Protein AF-A0A544TUX0-F1 (afdb_monomer)

Radius of gyration: 36.24 Å; Cα contacts (8 Å, |Δi|>4): 502; chains: 1; bounding box: 89×74×127 Å

Structure (mmCIF, N/CA/C/O backbone):
data_AF-A0A544TUX0-F1
#
_entry.id   AF-A0A544TUX0-F1
#
loop_
_atom_site.group_PDB
_atom_site.id
_atom_site.type_symbol
_atom_site.label_atom_id
_atom_site.label_alt_id
_atom_site.label_comp_id
_atom_site.label_asym_id
_atom_site.label_entity_id
_atom_site.label_seq_id
_atom_site.pdbx_PDB_ins_code
_atom_site.Cartn_x
_atom_site.Cartn_y
_atom_site.Cartn_z
_atom_site.occupancy
_atom_site.B_iso_or_equiv
_atom_site.auth_seq_id
_atom_site.auth_comp_id
_atom_site.auth_asym_id
_atom_site.auth_atom_id
_atom_site.pdbx_PDB_model_num
ATOM 1 N N . MET A 1 1 ? -17.322 -54.223 10.691 1.00 33.78 1 MET A N 1
ATOM 2 C CA . MET A 1 1 ? -16.442 -53.715 11.775 1.00 33.78 1 MET A CA 1
ATOM 3 C C . MET A 1 1 ? -15.524 -52.666 11.163 1.00 33.78 1 MET A C 1
ATOM 5 O O . MET A 1 1 ? -14.964 -52.972 10.132 1.00 33.78 1 MET A O 1
ATOM 9 N N . LYS A 1 2 ? -15.326 -51.441 11.645 1.00 36.66 2 LYS A N 1
ATOM 10 C CA . LYS A 1 2 ? -15.762 -50.709 12.840 1.00 36.6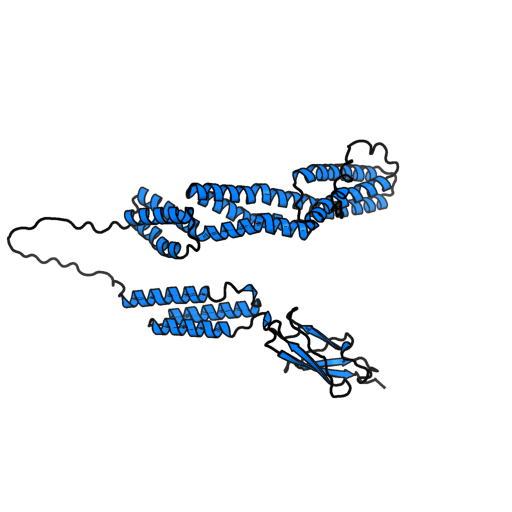6 2 LYS A CA 1
ATOM 11 C C . LYS A 1 2 ? -15.815 -49.222 12.447 1.00 36.66 2 LYS A C 1
ATOM 13 O O . LYS A 1 2 ? -14.890 -48.716 11.824 1.00 36.66 2 LYS A O 1
ATOM 18 N N . ARG A 1 3 ? -16.894 -48.552 12.851 1.00 38.44 3 ARG A N 1
ATOM 19 C CA . ARG A 1 3 ? -17.051 -47.092 12.891 1.00 38.44 3 ARG A CA 1
ATOM 20 C C . ARG A 1 3 ? -16.019 -46.466 13.837 1.00 38.44 3 ARG A C 1
ATOM 22 O O . ARG A 1 3 ? -15.834 -47.023 14.916 1.00 38.44 3 ARG A O 1
ATOM 29 N N . LYS A 1 4 ? -15.497 -45.280 13.502 1.00 34.09 4 LYS A N 1
ATOM 30 C CA . LYS A 1 4 ? -15.209 -44.160 14.428 1.00 34.09 4 LYS A CA 1
ATOM 31 C C . LYS A 1 4 ? -15.284 -42.849 13.619 1.00 34.09 4 LYS A C 1
ATOM 33 O O . LYS A 1 4 ? -14.521 -42.691 12.681 1.00 34.09 4 LYS A O 1
ATOM 38 N N . LEU A 1 5 ? -16.388 -42.100 13.731 1.00 33.72 5 LEU A N 1
ATOM 39 C CA . LEU A 1 5 ? -16.611 -40.958 14.650 1.00 33.72 5 LEU A CA 1
ATOM 40 C C . LEU A 1 5 ? -15.950 -39.672 14.113 1.00 33.72 5 LEU A C 1
ATOM 42 O O . LEU A 1 5 ? -14.737 -39.534 14.150 1.00 33.72 5 LEU A O 1
ATOM 46 N N . TRP A 1 6 ? -16.728 -38.822 13.437 1.00 34.91 6 TRP A N 1
ATOM 47 C CA . TRP A 1 6 ? -17.335 -37.611 14.024 1.00 34.91 6 TRP A CA 1
ATOM 48 C C . TRP A 1 6 ? -16.304 -36.558 14.445 1.00 34.91 6 TRP A C 1
ATOM 50 O O . TRP A 1 6 ? -15.800 -36.607 15.562 1.00 34.91 6 TRP A O 1
ATOM 60 N N . LYS A 1 7 ? -16.094 -35.567 13.570 1.00 28.17 7 LYS A N 1
ATOM 61 C CA . LYS A 1 7 ? -16.189 -34.140 13.912 1.00 28.17 7 LYS A CA 1
ATOM 62 C C . LYS A 1 7 ? -16.764 -33.408 12.703 1.00 28.17 7 LYS A C 1
ATOM 64 O O . LYS A 1 7 ? -16.046 -32.924 11.837 1.00 28.17 7 LYS A O 1
ATOM 69 N N . GLU A 1 8 ? -18.088 -33.403 12.644 1.00 30.56 8 GLU A N 1
ATOM 70 C CA . GLU A 1 8 ? -18.837 -32.346 11.983 1.00 30.56 8 GLU A CA 1
ATOM 71 C C . GLU A 1 8 ? -18.351 -31.010 12.560 1.00 30.56 8 GLU A C 1
ATOM 73 O O . GLU A 1 8 ? -18.554 -30.725 13.741 1.00 30.56 8 GLU A O 1
ATOM 78 N N . ILE A 1 9 ? -17.672 -30.197 11.752 1.00 29.77 9 ILE A N 1
ATOM 79 C CA . ILE A 1 9 ? -17.507 -28.773 12.049 1.00 29.77 9 ILE A CA 1
ATOM 80 C C . ILE A 1 9 ? -18.837 -28.118 11.664 1.00 29.77 9 ILE A C 1
ATOM 82 O O . ILE A 1 9 ? -18.999 -27.516 10.610 1.00 29.77 9 ILE A O 1
ATOM 86 N N . VAL A 1 10 ? -19.830 -28.330 12.526 1.00 33.09 10 VAL A N 1
ATOM 87 C CA . VAL A 1 10 ? -21.078 -27.567 12.603 1.00 33.09 10 VAL A CA 1
ATOM 88 C C . VAL A 1 10 ? -20.854 -26.489 13.660 1.00 33.09 10 VAL A C 1
ATOM 90 O O . VAL A 1 10 ? -21.362 -26.569 14.766 1.00 33.09 10 VAL A O 1
ATOM 93 N N . VAL A 1 11 ? -20.006 -25.514 13.336 1.00 32.69 11 VAL A N 1
ATOM 94 C CA . VAL A 1 11 ? -19.858 -24.207 14.003 1.00 32.69 11 VAL A CA 1
ATOM 95 C C . VAL A 1 11 ? -19.198 -23.340 12.923 1.00 32.69 11 VAL A C 1
ATOM 97 O O . VAL A 1 11 ? -18.029 -23.549 12.636 1.00 32.69 11 VAL A O 1
ATOM 100 N N . VAL A 1 12 ? -19.933 -22.641 12.050 1.00 30.20 12 VAL A N 1
ATOM 101 C CA . VAL A 1 12 ? -20.207 -21.187 12.157 1.00 30.20 12 VAL A CA 1
ATOM 102 C C . VAL A 1 12 ? -21.457 -20.769 11.336 1.00 30.20 12 VAL A C 1
ATOM 104 O O . VAL A 1 12 ? -21.829 -19.606 11.286 1.00 30.20 12 VAL A O 1
ATOM 107 N N . VAL A 1 13 ? -22.238 -21.695 10.764 1.00 28.78 13 VAL A N 1
ATOM 108 C CA . VAL A 1 13 ? -23.476 -21.308 10.032 1.00 28.78 13 VAL A CA 1
ATOM 109 C C . VAL A 1 13 ? -24.591 -20.775 10.965 1.00 28.78 13 VAL A C 1
ATOM 111 O O . VAL A 1 13 ? -25.543 -20.142 10.511 1.00 28.78 13 VAL A O 1
ATOM 114 N N . LEU A 1 14 ? -24.458 -20.931 12.287 1.00 27.48 14 LEU A N 1
ATOM 115 C CA . LEU A 1 14 ? -25.466 -20.505 13.272 1.00 27.48 14 LEU A CA 1
ATOM 116 C C . LEU A 1 14 ? -25.555 -18.987 13.530 1.00 27.48 14 LEU A C 1
ATOM 118 O O . LEU A 1 14 ? -26.503 -18.559 14.190 1.00 27.48 14 LEU A O 1
ATOM 122 N N . PHE A 1 15 ? -24.659 -18.164 12.973 1.00 32.78 15 PHE A N 1
ATOM 123 C CA . PHE A 1 15 ? -24.826 -16.700 12.990 1.00 32.78 15 PHE A CA 1
ATOM 124 C C . PHE A 1 15 ? -25.465 -16.123 11.718 1.00 32.78 15 PHE A C 1
ATOM 126 O O . PHE A 1 15 ? -25.894 -14.971 11.722 1.00 32.78 15 PHE A O 1
ATOM 133 N N . ILE A 1 16 ? -25.618 -16.909 10.645 1.00 36.34 16 ILE A N 1
ATOM 134 C CA . ILE A 1 16 ? -26.150 -16.395 9.371 1.00 36.34 16 ILE A CA 1
ATOM 135 C C . ILE A 1 16 ? -27.690 -16.457 9.335 1.00 36.34 16 ILE A C 1
ATOM 137 O O . ILE A 1 16 ? -28.336 -15.613 8.716 1.00 36.34 16 ILE A O 1
ATOM 141 N N . SER A 1 17 ? -28.314 -17.402 10.047 1.00 32.50 17 SER A N 1
ATOM 142 C CA . SER A 1 17 ? -29.774 -17.599 10.008 1.00 32.50 17 SER A CA 1
ATOM 143 C C . SER A 1 17 ? -30.572 -16.780 11.031 1.00 32.50 17 SER A C 1
ATOM 145 O O . SER A 1 17 ? -31.796 -16.740 10.949 1.00 32.50 17 SER A O 1
ATOM 147 N N . SER A 1 18 ? -29.922 -16.118 11.990 1.00 36.84 18 SER A N 1
ATOM 148 C CA . SER A 1 18 ? -30.588 -15.345 13.055 1.00 36.84 18 SER A CA 1
ATOM 149 C C . SER A 1 18 ? -30.579 -13.827 12.824 1.00 36.84 18 SER A C 1
ATOM 151 O O . SER A 1 18 ? -31.213 -13.090 13.579 1.00 36.84 18 SER A O 1
ATOM 153 N N . ILE A 1 19 ? -29.919 -13.347 11.761 1.00 41.19 19 ILE A N 1
ATOM 154 C CA . ILE A 1 19 ? -29.853 -11.914 11.417 1.00 41.19 19 ILE A CA 1
ATOM 155 C C . ILE A 1 19 ? -30.918 -11.513 10.377 1.00 41.19 19 ILE A C 1
ATOM 157 O O . ILE A 1 19 ? -31.217 -10.334 10.242 1.00 41.19 19 ILE A O 1
ATOM 161 N N . TRP A 1 20 ? -31.575 -12.456 9.692 1.00 42.62 20 TRP A N 1
ATOM 162 C CA . TRP A 1 20 ? -32.517 -12.140 8.604 1.00 42.62 20 TRP A CA 1
ATOM 163 C C . TRP A 1 20 ? -33.988 -12.432 8.918 1.00 42.62 20 TRP A C 1
ATOM 165 O O . TRP A 1 20 ? -34.741 -12.898 8.070 1.00 42.62 20 TRP A O 1
ATOM 175 N N . SER A 1 21 ? -34.437 -12.047 10.111 1.00 38.31 21 SER A N 1
ATOM 176 C CA . SER A 1 21 ? -35.833 -11.645 10.328 1.00 38.31 21 SER A CA 1
ATOM 177 C C . SER A 1 21 ? -35.980 -10.118 10.281 1.00 38.31 21 SER A C 1
ATOM 179 O O . SER A 1 21 ? -36.749 -9.527 11.031 1.00 38.31 21 SER A O 1
ATOM 181 N N . PHE A 1 22 ? -35.298 -9.455 9.340 1.00 40.72 22 PHE A N 1
ATOM 182 C CA . PHE A 1 22 ? -35.726 -8.137 8.859 1.00 40.72 22 PHE A CA 1
ATOM 183 C C . PHE A 1 22 ? -36.909 -8.304 7.897 1.00 40.72 22 PHE A C 1
ATOM 185 O O . PHE A 1 22 ? -36.880 -7.866 6.749 1.00 40.72 22 PHE A O 1
ATOM 192 N N . SER A 1 23 ? -37.980 -8.960 8.341 1.00 34.59 23 SER A N 1
ATOM 193 C CA . SER A 1 23 ? -39.273 -8.684 7.734 1.00 34.59 23 SER A CA 1
ATOM 194 C C . SER A 1 23 ? -39.633 -7.239 8.096 1.00 34.59 23 SER A C 1
ATOM 196 O O . SER A 1 23 ? -39.549 -6.885 9.272 1.00 34.59 23 SER A O 1
ATOM 198 N N . PRO A 1 24 ? -40.118 -6.407 7.156 1.00 37.19 24 PRO A N 1
ATOM 199 C CA . PRO A 1 24 ? -40.704 -5.099 7.472 1.00 37.19 24 PRO A CA 1
ATOM 200 C C . PRO A 1 24 ? -42.012 -5.219 8.287 1.00 37.19 24 PRO A C 1
ATOM 202 O O . PRO A 1 24 ? -42.764 -4.257 8.430 1.00 37.19 24 PRO A O 1
ATOM 205 N N . ILE A 1 25 ? -42.309 -6.408 8.815 1.00 33.97 25 ILE A N 1
ATOM 206 C CA . ILE A 1 25 ? -43.511 -6.719 9.560 1.00 33.97 25 ILE A CA 1
ATOM 207 C C . ILE A 1 25 ? -43.250 -6.395 11.028 1.00 33.97 25 ILE A C 1
ATOM 209 O O . ILE A 1 25 ? -42.518 -7.087 11.727 1.00 33.97 25 ILE A O 1
ATOM 213 N N . ALA A 1 26 ? -43.948 -5.352 11.463 1.00 34.50 26 ALA A N 1
ATOM 214 C CA . ALA A 1 26 ? -44.341 -5.116 12.840 1.00 34.50 26 ALA A CA 1
ATOM 215 C C . ALA A 1 26 ? -43.261 -4.623 13.823 1.00 34.50 26 ALA A C 1
ATOM 217 O O . ALA A 1 26 ? -43.113 -5.167 14.907 1.00 34.50 26 ALA A O 1
ATOM 218 N N . TYR A 1 27 ? -42.704 -3.435 13.574 1.00 42.28 27 TYR A N 1
ATOM 219 C CA . TYR A 1 27 ? -42.660 -2.440 14.666 1.00 42.28 27 TYR A CA 1
ATOM 220 C C . TYR A 1 27 ? -43.937 -1.586 14.677 1.00 42.28 27 TYR A C 1
ATOM 222 O O . TYR A 1 27 ? -43.942 -0.391 14.963 1.00 42.28 27 TYR A O 1
ATOM 230 N N . GLY A 1 28 ? -45.062 -2.234 14.362 1.00 37.06 28 GLY A N 1
ATOM 231 C CA . GLY A 1 28 ? -46.382 -1.713 14.655 1.00 37.06 28 GLY A CA 1
ATOM 232 C C . GLY A 1 28 ? -46.507 -1.592 16.169 1.00 37.06 28 GLY A C 1
ATOM 233 O O . GLY A 1 28 ? -46.516 -2.598 16.866 1.00 37.06 28 GLY A O 1
ATOM 234 N N . LYS A 1 29 ? -46.599 -0.350 16.652 1.00 40.50 29 LYS A N 1
ATOM 235 C CA . LYS A 1 29 ? -46.853 0.020 18.053 1.00 40.50 29 LYS A CA 1
ATOM 236 C C . LYS A 1 29 ? -45.786 -0.455 19.058 1.00 40.50 29 LYS A C 1
ATOM 238 O O . LYS A 1 29 ? -46.070 -1.267 19.930 1.00 40.50 29 LYS A O 1
ATOM 243 N N . THR A 1 30 ? -44.584 0.124 19.032 1.00 44.91 30 THR A N 1
ATOM 244 C CA . THR A 1 30 ? -43.719 0.111 20.229 1.00 44.91 30 THR A CA 1
ATOM 245 C C . THR A 1 30 ? -44.256 1.102 21.261 1.00 44.91 30 THR A C 1
ATOM 247 O O . THR A 1 30 ? -44.496 2.266 20.944 1.00 44.91 30 THR A O 1
ATOM 250 N N . SER A 1 31 ? -44.462 0.649 22.494 1.00 54.16 31 SER A N 1
ATOM 251 C CA . SER A 1 31 ? -45.197 1.375 23.539 1.00 54.16 31 SER A CA 1
ATOM 252 C C . SER A 1 31 ? -44.381 2.421 24.316 1.00 54.16 31 SER A C 1
ATOM 254 O O . SER A 1 31 ? -44.968 3.161 25.102 1.00 54.16 31 SER A O 1
ATOM 256 N N . SER A 1 32 ? -43.059 2.547 24.117 1.00 76.81 32 SER A N 1
ATOM 257 C CA . SER A 1 32 ? -42.275 3.625 24.747 1.00 76.81 32 SER A CA 1
ATOM 258 C C . SER A 1 32 ? -41.117 4.154 23.891 1.00 76.81 32 SER A C 1
ATOM 260 O O . SER A 1 32 ? -40.499 3.426 23.118 1.00 76.81 32 SER A O 1
ATOM 262 N N . VAL A 1 33 ? -40.785 5.438 24.081 1.00 84.00 33 VAL A N 1
ATOM 263 C CA . VAL A 1 33 ? -39.657 6.134 23.424 1.00 84.00 33 VAL A CA 1
ATOM 264 C C . VAL A 1 33 ? -38.326 5.414 23.665 1.00 84.00 33 VAL A C 1
ATOM 266 O O . VAL A 1 33 ? -37.473 5.366 22.783 1.00 84.00 33 VAL A O 1
ATOM 269 N N . GLN A 1 34 ? -38.146 4.834 24.855 1.00 85.38 34 GLN A N 1
ATOM 270 C CA . GLN A 1 34 ? -36.912 4.145 25.227 1.00 85.38 34 GLN A CA 1
ATOM 271 C C . GLN A 1 34 ? -36.704 2.857 24.420 1.00 85.38 34 GLN A C 1
ATOM 273 O O . GLN A 1 34 ? -35.592 2.602 23.972 1.00 85.38 34 GLN A O 1
ATOM 278 N N . GLN A 1 35 ? -37.771 2.098 24.153 1.00 83.06 35 GLN A N 1
ATOM 279 C CA . GLN A 1 35 ? -37.683 0.878 23.344 1.00 83.06 35 GLN A CA 1
ATOM 280 C C . GLN A 1 35 ? -37.217 1.177 21.915 1.00 83.06 35 GLN A C 1
ATOM 282 O O . GLN A 1 35 ? -36.361 0.467 21.394 1.00 83.06 35 GLN A O 1
ATOM 287 N N . SER A 1 36 ? -37.728 2.248 21.297 1.00 84.06 36 SER A N 1
ATOM 288 C CA . SER A 1 36 ? -37.286 2.671 19.961 1.00 84.06 36 SER A CA 1
ATOM 28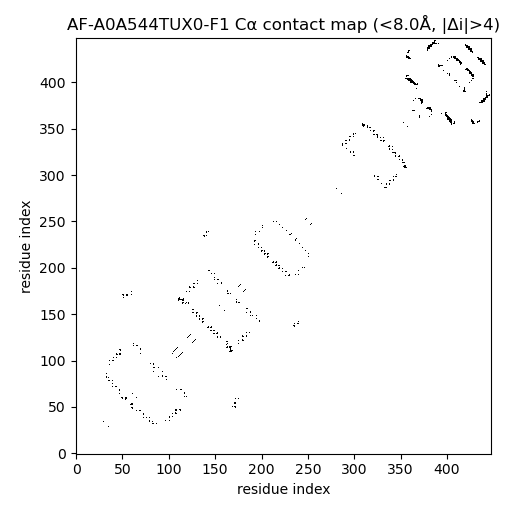9 C C . SER A 1 36 ? -35.802 3.049 19.946 1.00 84.06 36 SER A C 1
ATOM 291 O O . SER A 1 36 ? -35.078 2.665 19.030 1.00 84.06 36 SER A O 1
ATOM 293 N N . ILE A 1 37 ? -35.331 3.744 20.989 1.00 88.06 37 ILE A N 1
ATOM 294 C CA . ILE A 1 37 ? -33.919 4.116 21.157 1.00 88.06 37 ILE A CA 1
ATOM 295 C C . ILE A 1 37 ? -33.025 2.878 21.292 1.00 88.06 37 ILE A C 1
ATOM 297 O O . ILE A 1 37 ? -31.988 2.790 20.635 1.00 88.06 37 ILE A O 1
ATOM 301 N N . ASP A 1 38 ? -33.403 1.920 22.132 1.00 86.19 38 ASP A N 1
ATOM 302 C CA . ASP A 1 38 ? -32.581 0.731 22.368 1.00 86.19 38 ASP A CA 1
ATOM 303 C C . ASP A 1 38 ? -32.533 -0.171 21.127 1.00 86.19 38 ASP A C 1
ATOM 305 O O . ASP A 1 38 ? -31.467 -0.688 20.775 1.00 86.19 38 ASP A O 1
ATOM 309 N N . ALA A 1 39 ? -33.655 -0.282 20.407 1.00 83.25 39 ALA A N 1
ATOM 310 C CA . ALA A 1 39 ? -33.737 -1.009 19.147 1.00 83.25 39 ALA A CA 1
ATOM 311 C C . ALA A 1 39 ? -32.800 -0.417 18.084 1.00 83.25 39 ALA A C 1
ATOM 313 O O . ALA A 1 39 ? -31.975 -1.145 17.527 1.00 83.25 39 ALA A O 1
ATOM 314 N N . ILE A 1 40 ? -32.854 0.901 17.846 1.00 91.00 40 ILE A N 1
ATOM 315 C CA . ILE A 1 40 ? -32.004 1.517 16.820 1.00 91.00 40 ILE A CA 1
ATOM 316 C C . ILE A 1 40 ? -30.517 1.450 17.187 1.00 91.00 40 ILE A C 1
ATOM 318 O O . ILE A 1 40 ? -29.675 1.196 16.325 1.00 91.00 40 ILE A O 1
ATOM 322 N N . LYS A 1 41 ? -30.166 1.600 18.472 1.00 92.75 41 LYS A N 1
ATOM 323 C CA . LYS A 1 41 ? -28.775 1.437 18.919 1.00 92.75 41 LYS A CA 1
ATOM 324 C C . LYS A 1 41 ? -28.258 0.031 18.642 1.00 92.75 41 LYS A C 1
ATOM 326 O O . LYS A 1 41 ? -27.109 -0.133 18.232 1.00 92.75 41 LYS A O 1
ATOM 331 N N . MET A 1 42 ? -29.088 -0.982 18.882 1.00 88.25 42 MET A N 1
ATOM 332 C CA . MET A 1 42 ? -28.736 -2.367 18.590 1.00 88.25 42 MET A CA 1
ATOM 333 C C . MET A 1 42 ? -28.568 -2.592 17.086 1.00 88.25 42 MET A C 1
ATOM 335 O O . MET A 1 42 ? -27.591 -3.220 16.682 1.00 88.25 42 MET A O 1
ATOM 339 N N . GLU A 1 43 ? -29.471 -2.053 16.267 1.00 85.94 43 GLU A N 1
ATOM 340 C CA . GLU A 1 43 ? -29.402 -2.154 14.807 1.00 85.94 43 GLU A CA 1
ATOM 341 C C . GLU A 1 43 ? -28.101 -1.544 14.261 1.00 85.94 43 GLU A C 1
ATOM 343 O O . GLU A 1 43 ? -27.372 -2.215 13.533 1.00 85.94 43 GLU A O 1
ATOM 348 N N . MET A 1 44 ? -27.737 -0.327 14.690 1.00 92.75 44 MET A N 1
ATOM 349 C CA . MET A 1 44 ? -26.487 0.334 14.278 1.00 92.75 44 MET A CA 1
ATOM 350 C C . MET A 1 44 ? -25.238 -0.465 14.673 1.00 92.75 44 MET A C 1
ATOM 352 O O . MET A 1 44 ? -24.300 -0.588 13.884 1.00 92.75 44 MET A O 1
ATOM 356 N N . LYS A 1 45 ? -25.216 -1.026 15.891 1.00 91.00 45 LYS A N 1
ATOM 357 C CA . LYS A 1 45 ? -24.098 -1.857 16.367 1.00 91.00 45 LYS A CA 1
ATOM 358 C C . LYS A 1 45 ? -23.966 -3.138 15.548 1.00 91.00 45 LYS A C 1
ATOM 360 O O . LYS A 1 45 ? -22.863 -3.456 15.115 1.00 91.00 45 LYS A O 1
ATOM 365 N N . LYS A 1 46 ? -25.076 -3.839 15.304 1.00 87.12 46 LYS A N 1
ATOM 366 C CA . LYS A 1 46 ? -25.097 -5.073 14.503 1.00 87.12 46 LYS A CA 1
ATOM 367 C C . LYS A 1 46 ? -24.679 -4.823 13.057 1.00 87.12 46 LYS A C 1
ATOM 369 O O . LYS A 1 46 ? -23.909 -5.603 12.513 1.00 87.12 46 LYS A O 1
ATOM 374 N N . ALA A 1 47 ? -25.127 -3.719 12.461 1.00 87.06 47 ALA A N 1
ATOM 375 C CA . ALA A 1 47 ? -24.767 -3.357 11.094 1.00 87.06 47 ALA A CA 1
ATOM 376 C C . ALA A 1 47 ? -23.248 -3.179 10.917 1.00 87.06 47 ALA A C 1
ATOM 378 O O . ALA A 1 47 ? -22.686 -3.629 9.920 1.00 87.06 47 ALA A O 1
ATOM 379 N N . ALA A 1 48 ? -22.576 -2.570 11.900 1.00 84.81 48 ALA A N 1
ATOM 380 C CA . ALA A 1 48 ? -21.121 -2.447 11.893 1.00 84.81 48 ALA A CA 1
ATOM 381 C C . ALA A 1 48 ? -20.409 -3.769 12.225 1.00 84.81 48 ALA A C 1
ATOM 383 O O . ALA A 1 48 ? -19.422 -4.106 11.581 1.00 84.81 48 ALA A O 1
ATOM 384 N N . LEU A 1 49 ? -20.905 -4.531 13.206 1.00 88.44 49 LEU A N 1
ATOM 385 C CA . LEU A 1 49 ? -20.307 -5.816 13.581 1.00 88.44 49 LEU A CA 1
ATOM 386 C C . LEU A 1 49 ? -20.345 -6.828 12.439 1.00 88.44 49 LEU A C 1
ATOM 388 O O . LEU A 1 49 ? -19.370 -7.541 12.258 1.00 88.44 49 LEU A O 1
ATOM 392 N N . TYR A 1 50 ? -21.401 -6.832 11.624 1.00 87.44 50 TYR A N 1
ATOM 393 C CA . TYR A 1 50 ? -21.573 -7.827 10.569 1.00 87.44 50 TYR A CA 1
ATOM 394 C C . TYR A 1 50 ? -20.374 -7.908 9.611 1.00 87.44 50 TYR A C 1
ATOM 396 O O . TYR A 1 50 ? -19.800 -8.977 9.440 1.00 87.44 50 TYR A O 1
ATOM 404 N N . TYR A 1 51 ? -19.920 -6.784 9.041 1.00 88.69 51 TYR A N 1
ATOM 405 C CA . TYR A 1 51 ? -18.763 -6.816 8.135 1.00 88.69 51 TYR A CA 1
ATOM 406 C C . TYR A 1 51 ? -17.420 -6.993 8.861 1.00 88.69 51 TYR A C 1
ATOM 408 O O . TYR A 1 51 ? -16.434 -7.384 8.237 1.00 88.69 51 TYR A O 1
ATOM 416 N N . ILE A 1 52 ? -17.359 -6.681 10.159 1.00 90.44 52 ILE A N 1
ATOM 417 C CA . ILE A 1 52 ? -16.147 -6.819 10.972 1.00 90.44 52 ILE A CA 1
ATOM 418 C C . ILE A 1 52 ? -15.943 -8.280 11.374 1.00 90.44 52 ILE A C 1
ATOM 420 O O . ILE A 1 52 ? -14.842 -8.793 11.210 1.00 90.44 52 ILE A O 1
ATOM 424 N N . GLU A 1 53 ? -16.983 -8.942 11.875 1.00 86.31 53 GLU A N 1
ATOM 425 C CA . GLU A 1 53 ? -16.946 -10.335 12.328 1.00 86.31 53 GLU A CA 1
ATOM 426 C C . GLU A 1 53 ? -16.712 -11.287 11.156 1.00 86.31 53 GLU A C 1
ATOM 428 O O . GLU A 1 53 ? -15.796 -12.100 11.221 1.00 86.31 53 GLU A O 1
ATOM 433 N N . THR A 1 54 ? -17.412 -11.101 10.032 1.00 86.62 54 THR A N 1
ATOM 434 C CA . THR A 1 54 ? -17.143 -11.886 8.814 1.00 86.62 54 THR A CA 1
ATOM 435 C C . THR A 1 54 ? -15.695 -11.723 8.336 1.00 86.62 54 THR A C 1
ATOM 437 O O . THR A 1 54 ? -15.065 -12.683 7.903 1.00 86.62 54 THR A O 1
ATOM 440 N N . ALA A 1 55 ? -15.109 -10.533 8.492 1.00 90.31 55 ALA A N 1
ATOM 441 C CA . ALA A 1 55 ? -13.703 -10.313 8.166 1.00 90.31 55 ALA A CA 1
ATOM 442 C C . ALA A 1 55 ? -12.720 -10.943 9.160 1.00 90.31 55 ALA A C 1
ATOM 444 O O . ALA A 1 55 ? -11.596 -11.259 8.776 1.00 90.31 55 ALA A O 1
ATOM 445 N N . LEU A 1 56 ? -13.107 -11.158 10.419 1.00 85.38 56 LEU A N 1
ATOM 446 C CA . LEU A 1 56 ? -12.299 -11.943 11.359 1.00 85.38 56 LEU A CA 1
ATOM 447 C C . LEU A 1 56 ? -12.272 -13.427 10.978 1.00 85.38 56 LEU A C 1
ATOM 449 O O . LEU A 1 56 ? -11.289 -14.107 11.259 1.00 85.38 56 LEU A O 1
ATOM 453 N N . GLU A 1 57 ? -13.310 -13.902 10.293 1.00 89.94 57 GLU A N 1
ATOM 454 C CA . GLU A 1 57 ? -13.392 -15.252 9.724 1.00 89.94 57 GLU A CA 1
ATOM 455 C C . GLU A 1 57 ? -12.650 -15.379 8.380 1.00 89.94 57 GLU A C 1
ATOM 457 O O . GLU A 1 57 ? -12.517 -16.477 7.846 1.00 89.94 57 GLU A O 1
ATOM 462 N N . GLY A 1 58 ? -12.109 -14.272 7.855 1.00 89.06 58 GLY A N 1
ATOM 463 C CA . GLY A 1 58 ? -11.350 -14.236 6.602 1.00 89.06 58 GLY A CA 1
ATOM 464 C C . GLY A 1 58 ? -12.160 -13.821 5.371 1.00 89.06 58 GLY A C 1
ATOM 465 O O . GLY A 1 58 ? -11.596 -13.745 4.278 1.00 89.06 58 GLY A O 1
ATOM 466 N N . ASP A 1 59 ? -13.444 -13.493 5.532 1.00 92.31 59 ASP A N 1
ATOM 467 C CA . ASP A 1 59 ? -14.353 -13.184 4.430 1.00 92.31 59 ASP A CA 1
ATOM 468 C C . ASP A 1 59 ? -14.742 -11.698 4.354 1.00 92.31 59 ASP A C 1
ATOM 470 O O . ASP A 1 59 ? -14.773 -10.957 5.333 1.00 92.31 59 ASP A O 1
ATOM 474 N N . LEU A 1 60 ? -15.066 -11.225 3.148 1.00 93.81 60 LEU A N 1
ATOM 475 C CA . LEU A 1 60 ? -15.555 -9.861 2.930 1.00 93.81 60 LEU A CA 1
ATOM 476 C C . LEU A 1 60 ? -17.042 -9.879 2.598 1.00 93.81 60 LEU A C 1
ATOM 478 O O . LEU A 1 60 ? -17.465 -10.573 1.673 1.00 93.81 60 LEU A O 1
ATOM 482 N N . VAL A 1 61 ? -17.815 -9.046 3.290 1.00 91.38 61 VAL A N 1
ATOM 483 C CA . VAL A 1 61 ? -19.241 -8.888 3.011 1.00 91.38 61 VAL A CA 1
ATOM 484 C C . VAL A 1 61 ? -19.427 -7.982 1.789 1.00 91.38 61 VAL A C 1
ATOM 486 O O . VAL A 1 61 ? -18.928 -6.854 1.776 1.00 91.38 61 VAL A O 1
ATOM 489 N N . PRO A 1 62 ? -20.149 -8.427 0.749 1.00 92.56 62 PRO A N 1
ATOM 490 C CA . PRO A 1 62 ? -20.377 -7.605 -0.426 1.00 92.56 62 PRO A CA 1
ATOM 491 C C . PRO A 1 62 ? -21.306 -6.427 -0.129 1.00 92.56 62 PRO A C 1
ATOM 493 O O . PRO A 1 62 ? -22.244 -6.532 0.666 1.00 92.56 62 PRO A O 1
ATOM 496 N N . SER A 1 63 ? -21.094 -5.316 -0.840 1.00 92.06 63 SER A N 1
ATOM 497 C CA . SER A 1 63 ? -21.941 -4.118 -0.740 1.00 92.06 63 SER A CA 1
ATOM 498 C C . SER A 1 63 ? -23.421 -4.420 -0.983 1.00 92.06 63 SER A C 1
ATOM 500 O O . SER A 1 63 ? -24.266 -3.907 -0.260 1.00 92.06 63 SER A O 1
ATOM 502 N N . SER A 1 64 ? -23.739 -5.347 -1.891 1.00 90.62 64 SER A N 1
ATOM 503 C CA . SER A 1 64 ? -25.115 -5.786 -2.164 1.00 90.62 64 SER A CA 1
ATOM 504 C C . SER A 1 64 ? -25.845 -6.357 -0.944 1.00 90.62 64 SER A C 1
ATOM 506 O O . SER A 1 64 ? -27.064 -6.239 -0.860 1.00 90.62 64 SER A O 1
ATOM 508 N N . SER A 1 65 ? -25.121 -6.968 -0.001 1.00 88.88 65 SER A N 1
ATOM 509 C CA . SER A 1 65 ? -25.697 -7.486 1.248 1.00 88.88 65 SER A CA 1
ATOM 510 C C . SER A 1 65 ? -25.829 -6.404 2.322 1.00 88.88 65 SER A C 1
ATOM 512 O O . SER A 1 65 ? -26.641 -6.539 3.233 1.00 88.88 65 SER A O 1
ATOM 514 N N . LEU A 1 66 ? -25.049 -5.324 2.220 1.00 89.69 66 LEU A N 1
ATOM 515 C CA . LEU A 1 66 ? -25.000 -4.238 3.199 1.00 89.69 66 LEU A CA 1
ATOM 516 C C . LEU A 1 66 ? -25.874 -3.037 2.831 1.00 89.69 66 LEU A C 1
ATOM 518 O O . LEU A 1 66 ? -26.343 -2.343 3.728 1.00 89.69 66 LEU A O 1
ATOM 522 N N . ASP A 1 67 ? -26.140 -2.801 1.547 1.00 84.19 67 ASP A N 1
ATOM 523 C CA . ASP A 1 67 ? -27.008 -1.711 1.089 1.00 84.19 67 ASP A CA 1
ATOM 524 C C . ASP A 1 67 ? -28.434 -1.798 1.684 1.00 84.19 67 ASP A C 1
ATOM 526 O O . ASP A 1 67 ? -28.935 -0.777 2.169 1.00 84.19 67 ASP A O 1
ATOM 530 N N . PRO A 1 68 ? -29.095 -2.978 1.755 1.00 87.25 68 PRO A N 1
ATOM 531 C CA . PRO A 1 68 ? -30.386 -3.106 2.437 1.00 87.25 68 PRO A CA 1
ATOM 532 C C . PRO A 1 68 ? -30.304 -2.772 3.932 1.00 87.25 68 PRO A C 1
ATOM 534 O O . PRO A 1 68 ? -31.181 -2.087 4.459 1.00 87.25 68 PRO A O 1
ATOM 537 N N . VAL A 1 69 ? -29.227 -3.199 4.601 1.00 86.50 69 VAL A N 1
ATOM 538 C CA . VAL A 1 69 ? -28.983 -2.927 6.027 1.00 86.50 69 VAL A CA 1
ATOM 539 C C . VAL A 1 69 ? -28.796 -1.428 6.258 1.00 86.50 69 VAL A C 1
ATOM 541 O O . VAL A 1 69 ? -29.432 -0.850 7.137 1.00 86.50 69 VAL A O 1
ATOM 544 N N . LEU A 1 70 ? -27.987 -0.766 5.427 1.00 90.12 70 LEU A N 1
ATOM 545 C CA . LEU A 1 70 ? -27.769 0.677 5.483 1.00 90.12 70 LEU A CA 1
ATOM 546 C C . LEU A 1 70 ? -29.079 1.456 5.299 1.00 90.12 70 LEU A C 1
ATOM 548 O O . LEU A 1 70 ? -29.327 2.427 6.016 1.00 90.12 70 LEU A O 1
ATOM 552 N N . ASN A 1 71 ? -29.917 1.039 4.349 1.00 86.38 71 ASN A N 1
ATOM 553 C CA . ASN A 1 71 ? -31.204 1.680 4.086 1.00 86.38 71 ASN A CA 1
ATOM 554 C C . ASN A 1 71 ? -32.188 1.497 5.250 1.00 86.38 71 ASN A C 1
ATOM 556 O O . ASN A 1 71 ? -32.853 2.464 5.629 1.00 86.38 71 ASN A O 1
ATOM 560 N N . SER A 1 72 ? -32.235 0.300 5.848 1.00 87.62 72 SER A N 1
ATOM 561 C CA . SER A 1 72 ? -33.021 0.028 7.060 1.00 87.62 72 SER A CA 1
ATOM 562 C C . SER A 1 72 ? -32.597 0.942 8.209 1.00 87.62 72 SER A C 1
ATOM 564 O O . SER A 1 72 ? -33.413 1.709 8.722 1.00 87.62 72 SER A O 1
ATOM 566 N N . VAL A 1 73 ? -31.298 0.969 8.530 1.00 89.94 73 VAL A N 1
ATOM 567 C CA . VAL A 1 73 ? -30.763 1.784 9.630 1.00 89.94 73 VAL A CA 1
ATOM 568 C C . VAL A 1 73 ? -31.040 3.270 9.412 1.00 89.94 73 VAL A C 1
ATOM 570 O O . VAL A 1 73 ? -31.471 3.956 10.338 1.00 89.94 73 VAL A O 1
ATOM 573 N N . LYS A 1 74 ? -30.833 3.787 8.192 1.00 91.19 74 LYS A N 1
ATOM 574 C CA . LYS A 1 74 ? -31.130 5.190 7.848 1.00 91.19 74 LYS A CA 1
ATOM 575 C C . LYS A 1 74 ? -32.589 5.541 8.117 1.00 91.19 74 LYS A C 1
ATOM 577 O O . LYS A 1 74 ? -32.865 6.589 8.700 1.00 91.19 74 LYS A O 1
ATOM 582 N N . LYS A 1 75 ? -33.513 4.673 7.700 1.00 90.00 75 LYS A N 1
ATOM 583 C CA . LYS A 1 75 ? -34.949 4.866 7.903 1.00 90.00 75 LYS A CA 1
ATOM 584 C C . LYS A 1 75 ? -35.299 4.848 9.392 1.00 90.00 75 LYS A C 1
ATOM 586 O O . LYS A 1 75 ? -35.860 5.822 9.893 1.00 90.00 75 LYS A O 1
ATOM 591 N N . ASN A 1 76 ? -34.901 3.797 10.103 1.00 85.19 76 ASN A N 1
ATOM 592 C CA . ASN A 1 76 ? -35.252 3.598 11.509 1.00 85.19 76 ASN A CA 1
ATOM 593 C C . ASN A 1 76 ? -34.625 4.676 12.415 1.00 85.19 76 ASN A C 1
ATOM 595 O O . ASN A 1 76 ? -35.242 5.118 13.387 1.00 85.19 76 ASN A O 1
ATOM 599 N N . TYR A 1 77 ? -33.434 5.176 12.068 1.00 94.50 77 TYR A N 1
ATOM 600 C CA . TYR A 1 77 ? -32.802 6.322 12.727 1.00 94.50 77 TYR A CA 1
ATOM 601 C C . TYR A 1 77 ? -33.649 7.595 12.612 1.00 94.50 77 TYR A C 1
ATOM 603 O O . TYR A 1 77 ? -33.931 8.234 13.627 1.00 94.50 77 TYR A O 1
ATOM 611 N N . GLN A 1 78 ? -34.116 7.947 11.408 1.00 94.62 78 GLN A N 1
ATOM 612 C CA . GLN A 1 78 ? -34.966 9.130 11.223 1.00 94.62 78 GLN A CA 1
ATOM 613 C C . GLN A 1 78 ? -36.326 8.985 11.914 1.00 94.62 78 GLN A C 1
ATOM 615 O O . GLN A 1 78 ? -36.806 9.934 12.538 1.00 94.62 78 GLN A O 1
ATOM 620 N N . GLU A 1 79 ? -36.928 7.796 11.862 1.00 87.94 79 GLU A N 1
ATOM 621 C CA . GLU A 1 79 ? -38.174 7.504 12.576 1.00 87.94 79 GLU A CA 1
ATOM 622 C C . GLU A 1 79 ? -37.997 7.642 14.094 1.00 87.94 79 GLU A C 1
ATOM 624 O O . GLU A 1 79 ? -38.807 8.294 14.754 1.00 87.94 79 GLU A O 1
ATOM 629 N N . THR A 1 80 ? -36.892 7.136 14.648 1.00 90.12 80 THR A N 1
ATOM 630 C CA . THR A 1 80 ? -36.597 7.245 16.084 1.00 90.12 80 THR A CA 1
ATOM 631 C C . THR A 1 80 ? -36.362 8.692 16.510 1.00 90.12 80 THR A C 1
ATOM 633 O O . THR A 1 80 ? -36.889 9.125 17.536 1.00 90.12 80 THR A O 1
ATOM 636 N N . ARG A 1 81 ? -35.647 9.488 15.703 1.00 95.81 81 ARG A N 1
ATOM 637 C CA . ARG A 1 81 ? -35.501 10.934 15.950 1.00 95.81 81 ARG A CA 1
ATOM 638 C C . ARG A 1 81 ? -36.855 11.630 16.002 1.00 95.81 81 ARG A C 1
ATOM 640 O O . ARG A 1 81 ? -37.100 12.416 16.916 1.00 95.81 81 ARG A O 1
ATOM 647 N N . LYS A 1 82 ? -37.751 11.310 15.062 1.00 93.94 82 LYS A N 1
ATOM 648 C CA . LYS A 1 82 ? -39.114 11.851 15.040 1.00 93.94 82 LYS A CA 1
ATOM 649 C C . LYS A 1 82 ? -39.876 11.482 16.315 1.00 93.94 82 LYS A C 1
ATOM 651 O O . LYS A 1 82 ? -40.440 12.376 16.934 1.00 93.94 82 LYS A O 1
ATOM 656 N N . ILE A 1 83 ? -39.822 10.216 16.742 1.00 89.50 83 ILE A N 1
ATOM 657 C CA . ILE A 1 83 ? -40.455 9.736 17.984 1.00 89.50 83 ILE A CA 1
ATOM 658 C C . ILE A 1 83 ? -39.954 10.518 19.207 1.00 89.50 83 ILE A C 1
ATOM 660 O O . ILE A 1 83 ? -40.763 10.932 20.038 1.00 89.50 83 ILE A O 1
ATOM 664 N N . ILE A 1 84 ? -38.641 10.764 19.316 1.00 91.88 84 ILE A N 1
ATOM 665 C CA . ILE A 1 84 ? -38.062 11.544 20.422 1.00 91.88 84 ILE A CA 1
ATOM 666 C C . ILE A 1 84 ? -38.600 12.978 20.409 1.00 91.88 84 ILE A C 1
ATOM 668 O O . ILE A 1 84 ? -39.069 13.467 21.440 1.00 91.88 84 ILE A O 1
ATOM 672 N N . LEU A 1 85 ? -38.579 13.640 19.249 1.00 94.00 85 LEU A N 1
ATOM 673 C CA . LEU A 1 85 ? -39.027 15.027 19.103 1.00 94.00 85 LEU A CA 1
ATOM 674 C C . LEU A 1 85 ? -40.514 15.199 19.447 1.00 94.00 85 LEU A C 1
ATOM 676 O O . LEU A 1 85 ? -40.872 16.156 20.136 1.00 94.00 85 LEU A O 1
ATOM 680 N N . THR A 1 86 ? -41.364 14.253 19.038 1.00 92.19 86 THR A N 1
ATOM 681 C CA . THR A 1 86 ? -42.817 14.286 19.287 1.00 92.19 86 THR A CA 1
ATOM 682 C C . THR A 1 86 ? -43.231 13.743 20.656 1.00 92.19 86 THR A C 1
ATOM 684 O O . THR A 1 86 ? -44.417 13.715 20.963 1.00 92.19 86 THR A O 1
ATOM 687 N N . SER A 1 87 ? -42.289 13.268 21.473 1.00 92.50 87 SER A N 1
ATOM 688 C CA . SER A 1 87 ? -42.595 12.715 22.795 1.00 92.50 87 SER A CA 1
ATOM 689 C C . SER A 1 87 ? -42.899 13.789 23.845 1.00 92.50 87 SER A C 1
ATOM 691 O O . SER A 1 87 ? -42.519 14.954 23.704 1.00 92.50 87 SER A O 1
ATOM 693 N N . ASN A 1 88 ? -43.502 13.358 24.957 1.00 92.50 88 ASN A N 1
ATOM 694 C CA . ASN A 1 88 ? -43.796 14.196 26.127 1.00 92.50 88 ASN A CA 1
ATOM 695 C C . ASN A 1 88 ? -42.576 14.410 27.051 1.00 92.50 88 ASN A C 1
ATOM 697 O O . ASN A 1 88 ? -42.735 14.843 28.188 1.00 92.50 88 ASN A O 1
ATOM 701 N N . LEU A 1 89 ? -41.365 14.060 26.602 1.00 91.88 89 LEU A N 1
ATOM 702 C CA . LEU A 1 89 ? -40.133 14.263 27.368 1.00 91.88 89 LEU A CA 1
ATOM 703 C C . LEU A 1 89 ? -39.808 15.753 27.539 1.00 91.88 89 LEU A C 1
ATOM 705 O O . LEU A 1 89 ? -40.195 16.581 26.711 1.00 91.88 89 LEU A O 1
ATOM 709 N N . SER A 1 90 ? -39.031 16.079 28.575 1.00 95.12 90 SER A N 1
ATOM 710 C CA . SER A 1 90 ? -38.473 17.424 28.723 1.00 95.12 90 SER A CA 1
ATOM 711 C C . SER A 1 90 ? -37.528 17.750 27.560 1.00 95.12 90 SER A C 1
ATOM 713 O O . SER A 1 90 ? -36.896 16.859 26.986 1.00 95.12 90 SER A O 1
ATOM 715 N N . GLU A 1 91 ? -37.380 19.032 27.227 1.00 95.56 91 GLU A N 1
ATOM 716 C CA . GLU A 1 91 ? -36.486 19.463 26.143 1.00 95.56 91 GLU A CA 1
ATOM 717 C C . GLU A 1 91 ? -35.032 19.018 26.385 1.00 95.56 91 GLU A C 1
ATOM 719 O O . GLU A 1 91 ? -34.337 18.565 25.474 1.00 95.56 91 GLU A O 1
ATOM 724 N N . LYS A 1 92 ? -34.593 19.037 27.649 1.00 96.19 92 LYS A N 1
ATOM 725 C CA . LYS A 1 92 ? -33.268 18.557 28.057 1.00 96.19 92 LYS A CA 1
ATOM 726 C C . LYS A 1 92 ? -33.090 17.055 27.799 1.00 96.19 92 LYS A C 1
ATOM 728 O O . LYS A 1 92 ? -32.039 16.635 27.304 1.00 96.19 92 LYS A O 1
ATOM 733 N N . ASP A 1 93 ? -34.110 16.248 28.089 1.00 93.94 93 ASP A N 1
ATOM 734 C CA . ASP A 1 93 ? -34.066 14.799 27.863 1.00 93.94 93 ASP A CA 1
ATOM 735 C C . ASP A 1 93 ? -34.099 14.461 26.373 1.00 93.94 93 ASP A C 1
ATOM 737 O O . ASP A 1 93 ? -33.370 13.569 25.931 1.00 93.94 93 ASP A O 1
ATOM 741 N N . LYS A 1 94 ? -34.887 15.202 25.579 1.00 95.19 94 LYS A N 1
ATOM 742 C CA . LYS A 1 94 ? -34.898 15.076 24.114 1.00 95.19 94 LYS A CA 1
ATOM 743 C C . LYS A 1 94 ? -33.506 15.315 23.545 1.00 95.19 94 LYS A C 1
ATOM 745 O O . LYS A 1 94 ? -32.997 14.463 22.820 1.00 95.19 94 LYS A O 1
ATOM 750 N N . GLN A 1 95 ? -32.859 16.418 23.922 1.00 97.00 95 GLN A N 1
ATOM 751 C CA . GLN A 1 95 ? -31.508 16.732 23.451 1.00 97.00 95 GLN A CA 1
ATOM 752 C C . GLN A 1 95 ? -30.481 15.678 23.861 1.00 97.00 95 GLN A C 1
ATOM 754 O O . GLN A 1 95 ? -29.626 15.309 23.058 1.00 97.00 95 GLN A O 1
ATOM 759 N N . THR A 1 96 ? -30.571 15.168 25.089 1.00 97.31 96 THR A N 1
ATOM 760 C CA . THR A 1 96 ? -29.659 14.126 25.581 1.00 97.31 96 THR A CA 1
ATOM 761 C C . THR A 1 96 ? -29.801 12.840 24.767 1.00 97.31 96 THR A C 1
ATOM 763 O O . THR A 1 96 ? -28.806 12.297 24.290 1.00 97.31 96 THR A O 1
ATOM 766 N N . LYS A 1 97 ? -31.038 12.386 24.539 1.00 94.69 97 LYS A N 1
ATOM 767 C CA . LYS A 1 97 ? -31.323 11.165 23.773 1.00 94.69 97 LYS A CA 1
ATOM 768 C C . LYS A 1 97 ? -30.958 11.302 22.296 1.00 94.69 97 LYS A C 1
ATOM 770 O O . LYS A 1 97 ? -30.418 10.358 21.727 1.00 94.69 97 LYS A O 1
ATOM 775 N N . LEU A 1 98 ? -31.207 12.466 21.688 1.00 97.38 98 LEU A N 1
ATOM 776 C CA . LEU A 1 98 ? -30.793 12.753 20.311 1.00 97.38 98 LEU A CA 1
ATOM 777 C C . LEU A 1 98 ? -29.271 12.710 20.172 1.00 97.38 98 LEU A C 1
ATOM 779 O O . LEU A 1 98 ? -28.773 11.981 19.323 1.00 97.38 98 LEU A O 1
ATOM 783 N N . LYS A 1 99 ? -28.530 13.395 21.055 1.00 98.12 99 LYS A N 1
ATOM 784 C CA . LYS A 1 99 ? -27.058 13.352 21.053 1.00 98.12 99 LYS A CA 1
ATOM 785 C C . LYS A 1 99 ? -26.522 11.928 21.142 1.00 98.12 99 LYS A C 1
ATOM 787 O O . LYS A 1 99 ? -25.561 11.598 20.458 1.00 98.12 99 LYS A O 1
ATOM 792 N N . GLU A 1 100 ? -27.141 11.091 21.969 1.00 96.12 100 GLU A N 1
ATOM 793 C CA . GLU A 1 100 ? -26.724 9.703 22.140 1.00 96.12 100 GLU A CA 1
ATOM 794 C C . GLU A 1 100 ? -26.888 8.876 20.854 1.00 96.12 100 GLU A C 1
ATOM 796 O O . GLU A 1 100 ? -25.951 8.190 20.439 1.00 96.12 100 GLU A O 1
ATOM 801 N N . ILE A 1 101 ? -28.052 8.945 20.196 1.00 97.12 101 ILE A N 1
ATOM 802 C CA . ILE A 1 101 ? -28.274 8.201 18.946 1.00 97.12 101 ILE A CA 1
ATOM 803 C C . ILE A 1 101 ? -27.503 8.805 17.766 1.00 97.12 101 ILE A C 1
ATOM 805 O O . ILE A 1 101 ? -27.033 8.057 16.913 1.00 97.12 101 ILE A O 1
ATOM 809 N N . ASP A 1 102 ? -27.328 10.129 17.731 1.00 98.31 102 ASP A N 1
ATOM 810 C CA . ASP A 1 102 ? -26.583 10.835 16.685 1.00 98.31 102 ASP A CA 1
ATOM 811 C C . ASP A 1 102 ? -25.091 10.483 16.754 1.00 98.31 102 ASP A C 1
ATOM 813 O O . ASP A 1 102 ? -24.477 10.188 15.730 1.00 98.31 102 ASP A O 1
ATOM 817 N N . ALA A 1 103 ? -24.517 10.423 17.962 1.00 98.00 103 ALA A N 1
ATOM 818 C CA . ALA A 1 103 ? -23.133 10.003 18.159 1.00 98.00 103 ALA A CA 1
ATOM 819 C C . ALA A 1 103 ? -22.900 8.559 17.689 1.00 98.00 103 ALA A C 1
ATOM 821 O O . ALA A 1 103 ? -21.911 8.280 17.010 1.00 98.00 103 ALA A O 1
ATOM 822 N N . LEU A 1 104 ? -23.824 7.644 18.004 1.00 96.81 104 LEU A N 1
ATOM 823 C CA . LEU A 1 104 ? -23.704 6.249 17.583 1.00 96.81 104 LEU A CA 1
ATOM 824 C C . LEU A 1 104 ? -23.893 6.081 16.068 1.00 96.81 104 LEU A C 1
ATOM 826 O O . LEU A 1 104 ? -23.177 5.294 15.447 1.00 96.81 104 LEU A O 1
ATOM 830 N N . TYR A 1 105 ? -24.823 6.827 15.466 1.00 97.56 105 TYR A N 1
ATOM 831 C CA . TYR A 1 105 ? -25.021 6.845 14.018 1.00 97.56 105 TYR A CA 1
ATOM 832 C C . TYR A 1 105 ? -23.765 7.337 13.293 1.00 97.56 105 TYR A C 1
ATOM 834 O O . TYR A 1 105 ? -23.300 6.702 12.343 1.00 97.56 105 TYR A O 1
ATOM 842 N N . GLU A 1 106 ? -23.175 8.429 13.780 1.00 96.88 106 GLU A N 1
ATOM 843 C CA . GLU A 1 106 ? -21.934 8.981 13.242 1.00 96.88 106 GLU A CA 1
ATOM 844 C C . GLU A 1 106 ? -20.787 7.963 13.325 1.00 96.88 106 GLU A C 1
ATOM 846 O O . GLU A 1 106 ? -20.071 7.729 12.352 1.00 96.88 106 GLU A O 1
ATOM 851 N N . GLU A 1 107 ? -20.628 7.301 14.471 1.00 95.12 107 GLU A N 1
ATOM 852 C CA . GLU A 1 107 ? -19.549 6.339 14.686 1.00 95.12 107 GLU A CA 1
ATOM 853 C C . GLU A 1 107 ? -19.711 5.062 13.847 1.00 95.12 107 GLU A C 1
ATOM 855 O O . GLU A 1 107 ? -18.768 4.625 13.185 1.00 95.12 107 GLU A O 1
ATOM 860 N N . LYS A 1 108 ? -20.892 4.432 13.887 1.00 94.06 108 LYS A N 1
ATOM 861 C CA . LYS A 1 108 ? -21.098 3.091 13.317 1.00 94.06 108 LYS A CA 1
ATOM 862 C C . LYS A 1 108 ? -21.506 3.118 11.854 1.00 94.06 108 LYS A C 1
ATOM 864 O O . LYS A 1 108 ? -21.146 2.209 11.107 1.00 94.06 108 LYS A O 1
ATOM 869 N N . ILE A 1 109 ? -22.234 4.146 11.430 1.00 94.94 109 ILE A N 1
ATOM 870 C CA . ILE A 1 109 ? -22.806 4.211 10.083 1.00 94.94 109 ILE A CA 1
ATOM 871 C C . ILE A 1 109 ? -22.008 5.165 9.208 1.00 94.94 109 ILE A C 1
ATOM 873 O O . ILE A 1 109 ? -21.504 4.741 8.169 1.00 94.94 109 ILE A O 1
ATOM 877 N N . VAL A 1 110 ? -21.840 6.420 9.635 1.00 95.81 110 VAL A N 1
ATOM 878 C CA . VAL A 1 110 ? -21.155 7.447 8.829 1.00 95.81 110 VAL A CA 1
ATOM 879 C C . VAL A 1 110 ? -19.657 7.171 8.719 1.00 95.81 110 VAL A C 1
ATOM 881 O O . VAL A 1 110 ? -19.109 7.248 7.623 1.00 95.81 110 VAL A O 1
ATOM 884 N N . LYS A 1 111 ? -18.998 6.794 9.820 1.00 93.06 111 LYS A N 1
ATOM 885 C CA . LYS A 1 111 ? -17.559 6.464 9.850 1.00 93.06 111 LYS A CA 1
ATOM 886 C C . LYS A 1 111 ? -17.251 4.970 9.714 1.00 93.06 111 LYS A C 1
ATOM 888 O O . LYS A 1 111 ? -16.092 4.611 9.529 1.00 93.06 111 LYS A O 1
ATOM 893 N N . GLY A 1 112 ? -18.259 4.106 9.811 1.00 94.44 112 GLY A N 1
ATOM 894 C CA . GLY A 1 112 ? -18.109 2.651 9.723 1.00 94.44 112 GLY A CA 1
ATOM 895 C C . GLY A 1 112 ? -18.657 2.094 8.413 1.00 94.44 112 GLY A C 1
ATOM 896 O O . GLY A 1 112 ? -17.941 1.991 7.417 1.00 94.44 112 GLY A O 1
ATOM 897 N N . LEU A 1 113 ? -19.946 1.749 8.423 1.00 95.56 113 LEU A N 1
ATOM 898 C CA . LEU A 1 113 ? -20.610 1.008 7.349 1.00 95.56 113 LEU A CA 1
ATOM 899 C C . LEU A 1 113 ? -20.532 1.688 5.971 1.00 95.56 113 LEU A C 1
ATOM 901 O O . LEU A 1 113 ? -20.228 1.021 4.984 1.00 95.56 113 LEU A O 1
ATOM 905 N N . ILE A 1 114 ? -20.795 2.998 5.886 1.00 96.38 114 ILE A N 1
ATOM 906 C CA . ILE A 1 114 ? -20.795 3.727 4.605 1.00 96.38 114 ILE A CA 1
ATOM 907 C C . ILE A 1 114 ? -19.406 3.679 3.941 1.00 96.38 114 ILE A C 1
ATOM 909 O O . ILE A 1 114 ? -19.312 3.186 2.815 1.00 96.38 114 ILE A O 1
ATOM 913 N N . PRO A 1 115 ? -18.310 4.099 4.606 1.00 97.50 115 PRO A N 1
ATOM 914 C CA . PRO A 1 115 ? -17.000 4.032 3.977 1.00 97.50 115 PRO A CA 1
ATOM 915 C C . PRO A 1 115 ? -16.504 2.599 3.732 1.00 97.50 115 PRO A C 1
ATOM 917 O O . PRO A 1 115 ? -15.683 2.409 2.836 1.00 97.50 115 PRO A O 1
ATOM 920 N N . TYR A 1 116 ? -16.997 1.585 4.458 1.00 97.44 116 TYR A N 1
ATOM 921 C CA . TYR A 1 116 ? -16.722 0.183 4.115 1.00 97.44 116 TYR A CA 1
ATOM 922 C C . TYR A 1 116 ? -17.359 -0.199 2.773 1.00 97.44 116 TYR A C 1
ATOM 924 O O . TYR A 1 116 ? -16.679 -0.747 1.903 1.00 97.44 116 TYR A O 1
ATOM 932 N N . ILE A 1 117 ? -18.640 0.132 2.572 1.00 97.31 117 ILE A N 1
ATOM 933 C CA . ILE A 1 117 ? -19.345 -0.097 1.301 1.00 97.31 117 ILE A CA 1
ATOM 934 C C . ILE A 1 117 ? -18.617 0.615 0.153 1.00 97.31 117 ILE A C 1
ATOM 936 O O . ILE A 1 117 ? -18.396 0.018 -0.904 1.00 97.31 117 ILE A O 1
ATOM 940 N N . ASP A 1 118 ? -18.181 1.859 0.366 1.00 97.31 118 ASP A N 1
ATOM 941 C CA . ASP A 1 118 ? -17.399 2.614 -0.618 1.00 97.31 118 ASP A CA 1
ATOM 942 C C . ASP A 1 118 ? -16.059 1.940 -0.932 1.00 97.31 118 ASP A C 1
ATOM 944 O O . ASP A 1 118 ? -15.677 1.847 -2.100 1.00 97.31 118 ASP A O 1
ATOM 948 N N . ALA A 1 119 ? -15.351 1.440 0.084 1.00 98.00 119 ALA A N 1
ATOM 949 C CA . ALA A 1 119 ? -14.090 0.722 -0.075 1.00 98.00 119 ALA A CA 1
ATOM 950 C C . ALA A 1 119 ? -14.263 -0.587 -0.855 1.00 98.00 119 ALA A C 1
ATOM 952 O O . ALA A 1 119 ? -13.507 -0.843 -1.797 1.00 98.00 119 ALA A O 1
ATOM 953 N N . TYR A 1 120 ? -15.288 -1.376 -0.525 1.00 97.56 120 TYR A N 1
ATOM 954 C CA . TYR A 1 120 ? -15.614 -2.606 -1.243 1.00 97.56 120 TYR A CA 1
ATOM 955 C C . TYR A 1 120 ? -15.979 -2.322 -2.706 1.00 97.56 120 TYR A C 1
ATOM 957 O O . TYR A 1 120 ? -15.466 -2.968 -3.621 1.00 97.56 120 TYR A O 1
ATOM 965 N N . ASN A 1 121 ? -16.824 -1.316 -2.949 1.00 97.12 121 ASN A N 1
ATOM 966 C CA . ASN A 1 121 ? -17.207 -0.896 -4.296 1.00 97.12 121 ASN A CA 1
ATOM 967 C C . ASN A 1 121 ? -16.014 -0.351 -5.086 1.00 97.12 121 ASN A C 1
ATOM 969 O O . ASN A 1 121 ? -15.886 -0.632 -6.274 1.00 97.12 121 ASN A O 1
ATOM 973 N N . TYR A 1 122 ? -15.129 0.418 -4.452 1.00 96.88 122 TYR A N 1
ATOM 974 C CA . TYR A 1 122 ? -13.906 0.894 -5.086 1.00 96.88 122 TYR A CA 1
ATOM 975 C C . TYR A 1 122 ? -13.033 -0.283 -5.548 1.00 96.88 122 TYR A C 1
ATOM 977 O O . TYR A 1 122 ? -12.625 -0.338 -6.709 1.00 96.88 122 TYR A O 1
ATOM 985 N N . ALA A 1 123 ? -12.808 -1.257 -4.666 1.00 96.25 123 ALA A N 1
ATOM 986 C CA . ALA A 1 123 ? -12.015 -2.438 -4.974 1.00 96.25 123 ALA A CA 1
ATOM 987 C C . ALA A 1 123 ? -12.623 -3.267 -6.122 1.00 96.25 123 ALA A C 1
ATOM 989 O O . ALA A 1 123 ? -11.953 -3.538 -7.117 1.00 96.25 123 ALA A O 1
ATOM 990 N N . THR A 1 124 ? -13.910 -3.602 -6.025 1.00 96.06 124 THR A N 1
ATOM 991 C CA . THR A 1 124 ? -14.585 -4.519 -6.962 1.00 96.06 124 THR A CA 1
ATOM 992 C C . THR A 1 124 ? -15.021 -3.880 -8.278 1.00 96.06 124 THR A C 1
ATOM 994 O O . THR A 1 124 ? -15.113 -4.574 -9.284 1.00 96.06 124 THR A O 1
ATOM 997 N N . LYS A 1 125 ? -15.283 -2.566 -8.316 1.00 94.88 125 LYS A N 1
ATOM 998 C CA . LYS A 1 125 ? -15.715 -1.875 -9.546 1.00 94.88 125 LYS A CA 1
ATOM 999 C C . LYS A 1 125 ? -14.578 -1.198 -10.301 1.00 94.88 125 LYS A C 1
ATOM 1001 O O . LYS A 1 125 ? -14.761 -0.878 -11.472 1.00 94.88 125 LYS A O 1
ATOM 1006 N N . TYR A 1 126 ? -13.436 -0.949 -9.656 1.00 93.00 126 TYR A N 1
ATOM 1007 C CA . TYR A 1 126 ? -12.329 -0.225 -10.288 1.00 93.00 126 TYR A CA 1
ATOM 1008 C C . TYR A 1 126 ? -11.027 -1.017 -10.309 1.00 93.00 126 TYR A C 1
ATOM 1010 O O . TYR A 1 126 ? -10.398 -1.056 -11.357 1.00 93.00 126 TYR A O 1
ATOM 1018 N N . LEU A 1 127 ? -10.602 -1.647 -9.210 1.00 95.06 127 LEU A N 1
ATOM 1019 C CA . LEU A 1 127 ? -9.314 -2.355 -9.208 1.00 95.06 127 LEU A CA 1
ATOM 1020 C C . LEU A 1 127 ? -9.407 -3.701 -9.927 1.00 95.06 127 LEU A C 1
ATOM 1022 O O . LEU A 1 127 ? -8.666 -3.939 -10.877 1.00 95.06 127 LEU A O 1
ATOM 1026 N N . ASP A 1 128 ? -10.344 -4.549 -9.510 1.00 93.56 128 ASP A N 1
ATOM 1027 C CA . ASP A 1 128 ? -10.470 -5.910 -10.039 1.00 93.56 128 ASP A CA 1
ATOM 1028 C C . ASP A 1 128 ? -10.780 -5.948 -11.554 1.00 93.56 128 ASP A C 1
ATOM 1030 O O . ASP A 1 128 ? -10.077 -6.645 -12.295 1.00 93.56 128 ASP A O 1
ATOM 1034 N N . PRO A 1 129 ? -11.712 -5.125 -12.086 1.00 95.12 129 PRO A N 1
ATOM 1035 C CA . PRO A 1 129 ? -11.971 -5.088 -13.523 1.00 95.12 129 PRO A CA 1
ATOM 1036 C C . PRO A 1 129 ? -10.770 -4.594 -14.329 1.00 95.12 129 PRO A C 1
ATOM 1038 O O . PRO A 1 129 ? -10.489 -5.152 -15.383 1.00 95.12 129 PRO A O 1
ATOM 1041 N N . LEU A 1 130 ? -10.016 -3.607 -13.829 1.00 95.38 130 LEU A N 1
ATOM 1042 C CA . LEU A 1 130 ? -8.810 -3.130 -14.514 1.00 95.38 130 LEU A CA 1
ATOM 1043 C C . LEU A 1 130 ? -7.714 -4.197 -14.543 1.00 95.38 130 LEU A C 1
ATOM 1045 O O . LEU A 1 130 ? -7.027 -4.331 -15.552 1.00 95.38 130 LEU A O 1
ATOM 1049 N N . LEU A 1 131 ? -7.561 -4.987 -13.476 1.00 96.88 131 LEU A N 1
ATOM 1050 C CA . LEU A 1 131 ? -6.624 -6.112 -13.484 1.00 96.88 131 LEU A CA 1
ATOM 1051 C C . LEU A 1 131 ? -7.032 -7.183 -14.491 1.00 96.88 131 LEU A C 1
ATOM 1053 O O . LEU A 1 131 ? -6.172 -7.745 -15.171 1.00 96.88 131 LEU A O 1
ATOM 1057 N N . LYS A 1 132 ? -8.334 -7.453 -14.611 1.00 96.38 132 LYS A N 1
ATOM 1058 C CA . LYS A 1 132 ? -8.862 -8.360 -15.629 1.00 96.38 132 LYS A CA 1
ATOM 1059 C C . LYS A 1 132 ? -8.636 -7.816 -17.045 1.00 96.38 132 LYS A C 1
ATOM 1061 O O . LYS A 1 132 ? -8.109 -8.550 -17.875 1.00 96.38 132 LYS A O 1
ATOM 1066 N N . GLU A 1 133 ? -8.945 -6.541 -17.295 1.00 93.62 133 GLU A N 1
ATOM 1067 C CA . GLU A 1 133 ? -8.693 -5.860 -18.577 1.00 93.62 133 GLU A CA 1
ATOM 1068 C C . GLU A 1 133 ? -7.216 -5.963 -18.984 1.00 93.62 133 GLU A C 1
ATOM 1070 O O . GLU A 1 133 ? -6.914 -6.316 -20.122 1.00 93.62 133 GLU A O 1
ATOM 1075 N N . ILE A 1 134 ? -6.292 -5.714 -18.048 1.00 96.19 134 ILE A N 1
ATOM 1076 C CA . ILE A 1 134 ? -4.848 -5.834 -18.287 1.00 96.19 134 ILE A CA 1
ATOM 1077 C C . ILE A 1 134 ? -4.480 -7.264 -18.688 1.00 96.19 134 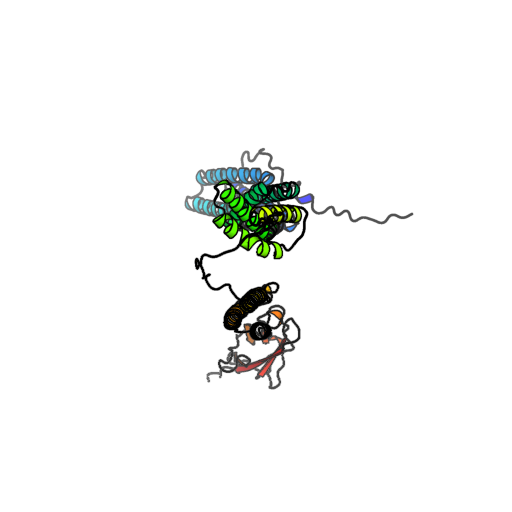ILE A C 1
ATOM 1079 O O . ILE A 1 134 ? -3.832 -7.450 -19.713 1.00 96.19 134 ILE A O 1
ATOM 1083 N N . LYS A 1 135 ? -4.918 -8.274 -17.926 1.00 95.88 135 LYS A N 1
ATOM 1084 C CA . LYS A 1 135 ? -4.603 -9.684 -18.217 1.00 95.88 135 LYS A CA 1
ATOM 1085 C C . LYS A 1 135 ? -5.134 -10.121 -19.583 1.00 95.88 135 LYS A C 1
ATOM 1087 O O . LYS A 1 135 ? -4.451 -10.831 -20.319 1.00 95.88 135 LYS A O 1
ATOM 1092 N N . GLU A 1 136 ? -6.347 -9.701 -19.936 1.00 94.12 136 GLU A N 1
ATOM 1093 C CA . GLU A 1 136 ? -6.945 -9.998 -21.240 1.00 94.12 136 GLU A CA 1
ATOM 1094 C C . GLU A 1 136 ? -6.203 -9.303 -22.390 1.00 94.12 136 GLU A C 1
ATOM 1096 O O . GLU A 1 136 ? -6.036 -9.899 -23.456 1.00 94.12 136 GLU A O 1
ATOM 1101 N N . ALA A 1 137 ? -5.744 -8.066 -22.185 1.00 93.69 137 ALA A N 1
ATOM 1102 C CA . ALA A 1 137 ? -4.954 -7.327 -23.165 1.00 93.69 137 ALA A CA 1
ATOM 1103 C C . ALA A 1 137 ? -3.545 -7.923 -23.338 1.00 93.69 137 ALA A C 1
ATOM 1105 O O . ALA A 1 137 ? -3.095 -8.102 -24.470 1.00 93.69 137 ALA A O 1
ATOM 1106 N N . GLU A 1 138 ? -2.888 -8.320 -22.241 1.00 92.50 138 GLU A N 1
ATOM 1107 C CA . GLU A 1 138 ? -1.608 -9.042 -22.262 1.00 92.50 138 GLU A CA 1
ATOM 1108 C C . GLU A 1 138 ? -1.729 -10.349 -23.062 1.00 92.50 138 GLU A C 1
ATOM 1110 O O . GLU A 1 138 ? -0.900 -10.622 -23.927 1.00 92.50 138 GLU A O 1
ATOM 1115 N N . ALA A 1 139 ? -2.797 -11.128 -22.845 1.00 93.44 139 ALA A N 1
ATOM 1116 C CA . ALA A 1 139 ? -3.035 -12.382 -23.567 1.00 93.44 139 ALA A CA 1
ATOM 1117 C C . ALA A 1 139 ? -3.238 -12.189 -25.082 1.00 93.44 139 ALA A C 1
ATOM 1119 O O . ALA A 1 139 ? -2.920 -13.080 -25.870 1.00 93.44 139 ALA A O 1
ATOM 1120 N N . LYS A 1 140 ? -3.757 -11.027 -25.495 1.00 92.44 140 LYS A N 1
ATOM 1121 C CA . LYS A 1 140 ? -3.967 -10.656 -26.904 1.00 92.44 140 LYS A CA 1
ATOM 1122 C C . LYS A 1 140 ? -2.764 -9.946 -27.530 1.00 92.44 140 LYS A C 1
ATOM 1124 O O . LYS A 1 140 ? -2.791 -9.684 -28.728 1.00 92.44 140 LYS A O 1
ATOM 1129 N N . ASN A 1 141 ? -1.725 -9.638 -26.748 1.00 88.12 141 ASN A N 1
ATOM 1130 C CA . ASN A 1 141 ? -0.637 -8.734 -27.134 1.00 88.12 141 ASN A CA 1
ATOM 1131 C C . ASN A 1 141 ? -1.136 -7.357 -27.616 1.00 88.12 141 ASN A C 1
ATOM 1133 O O . ASN A 1 141 ? -0.543 -6.744 -28.501 1.00 88.12 141 ASN A O 1
ATOM 1137 N N . ASP A 1 142 ? -2.233 -6.868 -27.035 1.00 86.75 142 ASP A N 1
ATOM 1138 C CA . ASP A 1 142 ? -2.786 -5.550 -27.346 1.00 86.75 142 ASP A CA 1
ATOM 1139 C C . ASP A 1 142 ? -2.075 -4.479 -26.504 1.00 86.75 142 ASP A C 1
ATOM 1141 O O . ASP A 1 142 ? -2.491 -4.138 -25.393 1.00 86.75 142 ASP A O 1
ATOM 1145 N N . PHE A 1 143 ? -0.954 -3.971 -27.023 1.00 86.75 143 PHE A N 1
ATOM 1146 C CA . PHE A 1 143 ? -0.104 -3.003 -26.323 1.00 86.75 143 PHE A CA 1
ATOM 1147 C C . PHE A 1 143 ? -0.844 -1.710 -25.957 1.00 86.75 143 PHE A C 1
ATOM 1149 O O . PHE A 1 143 ? -0.656 -1.183 -24.859 1.00 86.75 143 PHE A O 1
ATOM 1156 N N . GLN A 1 144 ? -1.721 -1.225 -26.839 1.00 83.38 144 GLN A N 1
ATOM 1157 C CA . GLN A 1 144 ? -2.474 0.008 -26.620 1.00 83.38 144 GLN A CA 1
ATOM 1158 C C . GLN A 1 144 ? -3.516 -0.169 -25.509 1.00 83.38 144 GLN A C 1
ATOM 1160 O O . GLN A 1 144 ? -3.688 0.714 -24.661 1.00 83.38 144 GLN A O 1
ATOM 1165 N N . ALA A 1 145 ? -4.204 -1.314 -25.478 1.00 85.06 145 ALA A N 1
ATOM 1166 C CA . ALA A 1 145 ? -5.126 -1.629 -24.395 1.00 85.06 145 ALA A CA 1
ATOM 1167 C C . ALA A 1 145 ? -4.397 -1.787 -23.051 1.00 85.06 145 ALA A C 1
ATOM 1169 O O . ALA A 1 145 ? -4.886 -1.262 -22.046 1.00 85.06 145 ALA A O 1
ATOM 1170 N N . VAL A 1 146 ? -3.213 -2.421 -23.030 1.00 93.56 146 VAL A N 1
ATOM 1171 C CA . VAL A 1 146 ? -2.376 -2.535 -21.819 1.00 93.56 146 VAL A CA 1
ATOM 1172 C C . VAL A 1 146 ? -1.965 -1.158 -21.296 1.00 93.56 146 VAL A C 1
ATOM 1174 O O . VAL A 1 146 ? -2.198 -0.867 -20.123 1.00 93.56 146 VAL A O 1
ATOM 1177 N N . GLU A 1 147 ? -1.411 -0.285 -22.144 1.00 89.81 147 GLU A N 1
ATOM 1178 C CA . GLU A 1 147 ? -1.015 1.080 -21.764 1.00 89.81 147 GLU A CA 1
ATOM 1179 C C . GLU A 1 147 ? -2.203 1.865 -21.180 1.00 89.81 147 GLU A C 1
ATOM 1181 O O . GLU A 1 147 ? -2.126 2.432 -20.083 1.00 89.81 147 GLU A O 1
ATOM 1186 N N . LYS A 1 148 ? -3.348 1.849 -21.872 1.00 89.50 148 LYS A N 1
ATOM 1187 C CA . LYS A 1 148 ? -4.558 2.557 -21.436 1.00 89.50 148 LYS A CA 1
ATOM 1188 C C . LYS A 1 148 ? -5.066 2.047 -20.086 1.00 89.50 148 LYS A C 1
ATOM 1190 O O . LYS A 1 148 ? -5.400 2.855 -19.213 1.00 89.50 148 LYS A O 1
ATOM 1195 N N . ALA A 1 149 ? -5.147 0.730 -19.904 1.00 89.56 149 ALA A N 1
ATOM 1196 C CA . ALA A 1 149 ? -5.608 0.128 -18.657 1.00 89.56 149 ALA A CA 1
ATOM 1197 C C . ALA A 1 149 ? -4.616 0.378 -17.507 1.00 89.56 149 ALA A C 1
ATOM 1199 O O . ALA A 1 149 ? -5.035 0.738 -16.404 1.00 89.56 149 ALA A O 1
ATOM 1200 N N . TYR A 1 150 ? -3.309 0.316 -17.775 1.00 95.81 150 TYR A N 1
ATOM 1201 C CA . TYR A 1 150 ? -2.255 0.664 -16.822 1.00 95.81 150 TYR A CA 1
ATOM 1202 C C . TYR A 1 150 ? -2.366 2.108 -16.318 1.00 95.81 150 TYR A C 1
ATOM 1204 O O . TYR A 1 150 ? -2.265 2.358 -15.112 1.00 95.81 150 TYR A O 1
ATOM 1212 N N . HIS A 1 151 ? -2.598 3.078 -17.209 1.00 90.31 151 HIS A N 1
ATOM 1213 C CA . HIS A 1 151 ? -2.755 4.474 -16.801 1.00 90.31 151 HIS A CA 1
ATOM 1214 C C . HIS A 1 151 ? -4.011 4.682 -15.956 1.00 90.31 151 HIS A C 1
ATOM 1216 O O . HIS A 1 151 ? -3.939 5.346 -14.919 1.00 90.31 151 HIS A O 1
ATOM 1222 N N . LYS A 1 152 ? -5.142 4.062 -16.327 1.00 93.12 152 LYS A N 1
ATOM 1223 C CA . LYS A 1 152 ? -6.353 4.071 -15.491 1.00 93.12 152 LYS A CA 1
ATOM 1224 C C . LYS A 1 152 ? -6.068 3.494 -14.103 1.00 93.12 152 LYS A C 1
ATOM 1226 O O . LYS A 1 152 ? -6.420 4.128 -13.108 1.00 93.12 152 LYS A O 1
ATOM 1231 N N . LEU A 1 153 ? -5.403 2.338 -14.031 1.00 95.19 153 LEU A N 1
ATOM 1232 C CA . LEU A 1 153 ? -5.058 1.678 -12.771 1.00 95.19 153 LEU A CA 1
ATOM 1233 C C . LEU A 1 153 ? -4.147 2.564 -11.915 1.00 95.19 153 LEU A C 1
ATOM 1235 O O . LEU A 1 153 ? -4.421 2.780 -10.737 1.00 95.19 153 LEU A O 1
ATOM 1239 N N . SER A 1 154 ? -3.119 3.156 -12.524 1.00 92.56 154 SER A N 1
ATOM 1240 C CA . SER A 1 154 ? -2.203 4.086 -11.857 1.00 92.56 154 SER A CA 1
ATOM 1241 C C . SER A 1 154 ? -2.928 5.307 -11.285 1.00 92.56 154 SER A C 1
ATOM 1243 O O . SER A 1 154 ? -2.613 5.740 -10.177 1.00 92.56 154 SER A O 1
ATOM 1245 N N . VAL A 1 155 ? -3.923 5.852 -11.996 1.00 91.44 155 VAL A N 1
ATOM 1246 C CA . VAL A 1 155 ? -4.756 6.950 -11.483 1.00 91.44 155 VAL A CA 1
ATOM 1247 C C . VAL A 1 155 ? -5.562 6.500 -10.268 1.00 91.44 155 VAL A C 1
ATOM 1249 O O . VAL A 1 155 ? -5.541 7.205 -9.257 1.00 91.44 155 VAL A O 1
ATOM 1252 N N . GLN A 1 156 ? -6.230 5.341 -10.325 1.00 90.94 156 GLN A N 1
ATOM 1253 C CA . GLN A 1 156 ? -6.981 4.810 -9.178 1.00 90.94 156 GLN A CA 1
ATOM 1254 C C . GLN A 1 156 ? -6.061 4.641 -7.958 1.00 90.94 156 GLN A C 1
ATOM 1256 O O . GLN A 1 156 ? -6.328 5.209 -6.896 1.00 90.94 156 GLN A O 1
ATOM 1261 N N . LEU A 1 157 ? -4.922 3.966 -8.143 1.00 91.19 157 LEU A N 1
ATOM 1262 C CA . LEU A 1 157 ? -3.955 3.691 -7.080 1.00 91.19 157 LEU A CA 1
ATOM 1263 C C . LEU A 1 157 ? -3.342 4.964 -6.472 1.00 91.19 157 LEU A C 1
ATOM 1265 O O . LEU A 1 157 ? -3.151 5.035 -5.258 1.00 91.19 157 LEU A O 1
ATOM 1269 N N . LYS A 1 158 ? -3.087 6.003 -7.277 1.00 88.88 158 LYS A N 1
ATOM 1270 C CA . LYS A 1 158 ? -2.493 7.260 -6.794 1.00 88.88 158 LYS A CA 1
ATOM 1271 C C . LYS A 1 158 ? -3.499 8.187 -6.104 1.00 88.88 158 LYS A C 1
ATOM 1273 O O . LYS A 1 158 ? -3.145 8.849 -5.137 1.00 88.88 158 LYS A O 1
ATOM 1278 N N . SER A 1 159 ? -4.724 8.283 -6.623 1.00 85.12 159 SER A N 1
ATOM 1279 C CA . SER A 1 159 ? -5.673 9.344 -6.239 1.00 85.12 159 SER A CA 1
ATOM 1280 C C . SER A 1 159 ? -6.818 8.888 -5.336 1.00 85.12 159 SER A C 1
ATOM 1282 O O . SER A 1 159 ? -7.361 9.695 -4.583 1.00 85.12 159 SER A O 1
ATOM 1284 N N . ARG A 1 160 ? -7.207 7.609 -5.391 1.00 87.38 160 ARG A N 1
ATOM 1285 C CA . ARG A 1 160 ? -8.444 7.112 -4.760 1.00 87.38 160 ARG A CA 1
ATOM 1286 C C . ARG A 1 160 ? -8.214 6.020 -3.721 1.00 87.38 160 ARG A C 1
ATOM 1288 O O . ARG A 1 160 ? -9.155 5.624 -3.041 1.00 87.38 160 ARG A O 1
ATOM 1295 N N . THR A 1 161 ? -6.969 5.606 -3.501 1.00 89.62 161 THR A N 1
ATOM 1296 C CA . THR A 1 161 ? -6.611 4.594 -2.491 1.00 89.62 161 THR A CA 1
ATOM 1297 C C . THR A 1 161 ? -6.946 4.994 -1.066 1.00 89.62 161 THR A C 1
ATOM 1299 O O . THR A 1 161 ? -7.203 4.107 -0.258 1.00 89.62 161 THR A O 1
ATOM 1302 N N . SER A 1 162 ? -7.044 6.294 -0.762 1.00 93.69 162 SER A N 1
ATOM 1303 C CA . SER A 1 162 ? -7.498 6.764 0.553 1.00 93.69 162 SER A CA 1
ATOM 1304 C C . SER A 1 162 ? -8.867 6.201 0.950 1.00 93.69 162 SER A C 1
ATOM 1306 O O . SER A 1 162 ? -9.110 6.033 2.139 1.00 93.69 162 SER A O 1
ATOM 1308 N N . ILE A 1 163 ? -9.738 5.858 -0.014 1.00 94.00 163 ILE A N 1
ATOM 1309 C CA . ILE A 1 163 ? -11.065 5.264 0.231 1.00 94.00 163 ILE A CA 1
ATOM 1310 C C . ILE A 1 163 ? -10.955 3.970 1.053 1.00 94.00 163 ILE A C 1
ATOM 1312 O O . ILE A 1 163 ? -11.758 3.760 1.958 1.00 94.00 163 ILE A O 1
ATOM 1316 N N . LEU A 1 164 ? -9.918 3.158 0.821 1.00 94.88 164 LEU A N 1
ATOM 1317 C CA . LEU A 1 164 ? -9.698 1.893 1.533 1.00 94.88 164 LEU A CA 1
ATOM 1318 C C . LEU A 1 164 ? -9.358 2.073 3.024 1.00 94.88 164 LEU A C 1
ATOM 1320 O O . LEU A 1 164 ? -9.366 1.101 3.770 1.00 94.88 164 LEU A O 1
ATOM 1324 N N . TYR A 1 165 ? -9.077 3.299 3.477 1.00 94.56 165 TYR A N 1
ATOM 1325 C CA . TYR A 1 165 ? -8.645 3.591 4.848 1.00 94.56 165 TYR A CA 1
ATOM 1326 C C . TYR A 1 165 ? -9.682 4.378 5.665 1.00 94.56 165 TYR A C 1
ATOM 1328 O O . TYR A 1 165 ? -9.426 4.682 6.826 1.00 94.56 165 TYR A O 1
ATOM 1336 N N . ARG A 1 166 ? -10.847 4.714 5.088 1.00 94.69 166 ARG A N 1
ATOM 1337 C CA . ARG A 1 166 ? -11.827 5.633 5.706 1.00 94.69 166 ARG A CA 1
ATOM 1338 C C . ARG A 1 166 ? -12.734 5.005 6.760 1.00 94.69 166 ARG A C 1
ATOM 1340 O O . ARG A 1 166 ? -13.350 5.750 7.513 1.00 94.69 166 ARG A O 1
ATOM 1347 N N . PHE A 1 167 ? -12.842 3.679 6.799 1.00 94.19 167 PHE A N 1
ATOM 1348 C CA . PHE A 1 167 ? -13.738 2.980 7.720 1.00 94.19 167 PHE A CA 1
ATOM 1349 C C . PHE A 1 167 ? -13.002 2.384 8.925 1.00 94.19 167 PHE A C 1
ATOM 1351 O O . PHE A 1 167 ? -11.800 2.091 8.881 1.00 94.19 167 PHE A O 1
ATOM 1358 N N . THR A 1 168 ? -13.746 2.169 10.007 1.00 85.19 168 THR A N 1
ATOM 1359 C CA . THR A 1 168 ? -13.305 1.473 11.222 1.00 85.19 168 THR A CA 1
ATOM 1360 C C . THR A 1 168 ? -13.324 -0.050 11.052 1.00 85.19 168 THR A C 1
ATOM 1362 O O . THR A 1 168 ? -14.271 -0.620 10.521 1.00 85.19 168 THR A O 1
ATOM 1365 N N . GLY A 1 169 ? -12.280 -0.729 11.535 1.00 87.56 169 GLY A N 1
ATOM 1366 C CA . GLY A 1 169 ? -12.137 -2.189 11.453 1.00 87.56 169 GLY A CA 1
ATOM 1367 C C . GLY A 1 169 ? -10.851 -2.603 10.739 1.00 87.56 169 GLY A C 1
ATOM 1368 O O . GLY A 1 169 ? -10.724 -2.447 9.527 1.00 87.56 169 GLY A O 1
ATOM 1369 N N . LYS A 1 170 ? -9.884 -3.131 11.500 1.00 91.62 170 LYS A N 1
ATOM 1370 C CA . LYS A 1 170 ? -8.571 -3.542 10.974 1.00 91.62 170 LYS A CA 1
ATOM 1371 C C . LYS A 1 170 ? -8.677 -4.774 10.072 1.00 91.62 170 LYS A C 1
ATOM 1373 O O . LYS A 1 170 ? -8.219 -4.716 8.941 1.00 91.62 170 LYS A O 1
ATOM 1378 N N . ALA A 1 171 ? -9.334 -5.837 10.538 1.00 92.88 171 ALA A N 1
ATOM 1379 C CA . ALA A 1 171 ? -9.496 -7.078 9.776 1.00 92.88 171 ALA A CA 1
ATOM 1380 C C . ALA A 1 171 ? -10.113 -6.870 8.372 1.00 92.88 171 ALA A C 1
ATOM 1382 O O . ALA A 1 171 ? -9.474 -7.249 7.391 1.00 92.88 171 ALA A O 1
ATOM 1383 N N . PRO A 1 172 ? -11.270 -6.188 8.217 1.00 95.00 172 PRO A N 1
ATOM 1384 C CA . PRO A 1 172 ? -11.838 -5.950 6.886 1.00 95.00 172 PRO A CA 1
ATOM 1385 C C . PRO A 1 172 ? -10.941 -5.088 5.992 1.00 95.00 172 PRO A C 1
ATOM 1387 O O . PRO A 1 172 ? -10.911 -5.278 4.776 1.00 95.00 172 PRO A O 1
ATOM 1390 N N . ARG A 1 173 ? -10.187 -4.150 6.578 1.00 96.19 173 ARG A N 1
ATOM 1391 C CA . ARG A 1 173 ? -9.215 -3.336 5.844 1.00 96.19 173 ARG A CA 1
ATOM 1392 C C . ARG A 1 173 ? -8.072 -4.180 5.313 1.00 96.19 173 ARG A C 1
ATOM 1394 O O . ARG A 1 173 ? -7.792 -4.109 4.123 1.00 96.19 173 ARG A O 1
ATOM 1401 N N . ASP A 1 174 ? -7.452 -4.979 6.166 1.00 95.88 174 ASP A N 1
ATOM 1402 C CA . ASP A 1 174 ? -6.318 -5.813 5.782 1.00 95.88 174 ASP A CA 1
ATOM 1403 C C . ASP A 1 174 ? -6.725 -6.808 4.688 1.00 95.88 174 ASP A C 1
ATOM 1405 O O . ASP A 1 174 ? -6.017 -6.935 3.692 1.00 95.88 174 ASP A O 1
ATOM 1409 N N . LEU A 1 175 ? -7.916 -7.409 4.787 1.00 96.50 175 LEU A N 1
ATOM 1410 C CA . LEU A 1 175 ? -8.456 -8.280 3.739 1.00 96.50 175 LEU A CA 1
ATOM 1411 C C . LEU A 1 175 ? -8.706 -7.549 2.414 1.00 96.50 175 LEU A C 1
ATOM 1413 O O . LEU A 1 175 ? -8.374 -8.078 1.355 1.00 96.50 175 LEU A O 1
ATOM 1417 N N . LEU A 1 176 ? -9.275 -6.337 2.433 1.00 97.19 176 LEU A N 1
ATOM 1418 C CA . LEU A 1 176 ? -9.458 -5.538 1.211 1.00 97.19 176 LEU A CA 1
ATOM 1419 C C . LEU A 1 176 ? -8.113 -5.182 0.562 1.00 97.19 176 LEU A C 1
ATOM 1421 O O . LEU A 1 176 ? -7.984 -5.220 -0.666 1.00 97.19 176 LEU A O 1
ATOM 1425 N N . LEU A 1 177 ? -7.117 -4.832 1.378 1.00 95.62 177 LEU A N 1
ATOM 1426 C CA . LEU A 1 177 ? -5.775 -4.506 0.908 1.00 95.62 177 LEU A CA 1
ATOM 1427 C C . LEU A 1 177 ? -5.092 -5.732 0.301 1.00 95.62 177 LEU A C 1
ATOM 1429 O O . LEU A 1 177 ? -4.598 -5.637 -0.820 1.00 95.62 177 LEU A O 1
ATOM 1433 N N . GLU A 1 178 ? -5.120 -6.869 0.991 1.00 95.62 178 GLU A N 1
ATOM 1434 C CA . GLU A 1 178 ? -4.492 -8.111 0.536 1.00 95.62 178 GLU A CA 1
ATOM 1435 C C . GLU A 1 178 ? -5.171 -8.659 -0.724 1.00 95.62 178 GLU A C 1
ATOM 1437 O O . GLU A 1 178 ? -4.497 -9.018 -1.685 1.00 95.62 178 GLU A O 1
ATOM 1442 N N . LYS A 1 179 ? -6.509 -8.671 -0.765 1.00 96.06 179 LYS A N 1
ATOM 1443 C CA . LYS A 1 179 ? -7.261 -9.275 -1.872 1.00 96.06 179 LYS A CA 1
ATOM 1444 C C . LYS A 1 179 ? -7.260 -8.431 -3.144 1.00 96.06 179 LYS A C 1
ATOM 1446 O O . LYS A 1 179 ? -7.268 -8.994 -4.234 1.00 96.06 179 LYS A O 1
ATOM 1451 N N . TYR A 1 180 ? -7.276 -7.101 -3.025 1.00 96.06 180 TYR A N 1
ATOM 1452 C CA . TYR A 1 180 ? -7.477 -6.222 -4.185 1.00 96.06 180 TYR A CA 1
ATOM 1453 C C . TYR A 1 180 ? -6.356 -5.208 -4.400 1.00 96.06 180 TYR A C 1
ATOM 1455 O O . TYR A 1 180 ? -5.918 -5.021 -5.535 1.00 96.06 180 TYR A O 1
ATOM 1463 N N . LYS A 1 181 ? -5.884 -4.526 -3.347 1.00 94.19 181 LYS A N 1
ATOM 1464 C CA . LYS A 1 181 ? -4.897 -3.447 -3.517 1.00 94.19 181 LYS A CA 1
ATOM 1465 C C . LYS A 1 181 ? -3.508 -3.993 -3.838 1.00 94.19 181 LYS A C 1
ATOM 1467 O O . LYS A 1 181 ? -2.878 -3.510 -4.770 1.00 94.19 181 LYS A O 1
ATOM 1472 N N . LYS A 1 182 ? -3.044 -4.994 -3.094 1.00 95.31 182 LYS A N 1
ATOM 1473 C CA . LYS A 1 182 ? -1.708 -5.572 -3.252 1.00 95.31 182 LYS A CA 1
ATOM 1474 C C . LYS A 1 182 ? -1.498 -6.179 -4.650 1.00 95.31 182 LYS A C 1
ATOM 1476 O O . LYS A 1 182 ? -0.565 -5.731 -5.313 1.00 95.31 182 LYS A O 1
ATOM 1481 N N . PRO A 1 183 ? -2.397 -7.030 -5.190 1.00 94.94 183 PRO A N 1
ATOM 1482 C CA . PRO A 1 183 ? -2.277 -7.505 -6.572 1.00 94.94 183 PRO A CA 1
ATOM 1483 C C . PRO A 1 183 ? -2.291 -6.372 -7.606 1.00 94.94 183 PRO A C 1
ATOM 1485 O O . PRO A 1 183 ? -1.622 -6.451 -8.637 1.00 94.94 183 PRO A O 1
ATOM 1488 N N . ALA A 1 184 ? -3.045 -5.300 -7.339 1.00 94.50 184 ALA A N 1
ATOM 1489 C CA . ALA A 1 184 ? -3.084 -4.132 -8.208 1.00 94.50 184 ALA A CA 1
ATOM 1490 C C . ALA A 1 184 ? -1.764 -3.347 -8.206 1.00 94.50 184 ALA A C 1
ATOM 1492 O O . ALA A 1 184 ? -1.290 -2.958 -9.274 1.00 94.50 184 ALA A O 1
ATOM 1493 N N . ASP A 1 185 ? -1.162 -3.131 -7.034 1.00 91.56 185 ASP A N 1
ATOM 1494 C CA . ASP A 1 185 ? 0.144 -2.480 -6.908 1.00 91.56 185 ASP A CA 1
ATOM 1495 C C . ASP A 1 185 ? 1.251 -3.317 -7.553 1.00 91.56 185 ASP A C 1
ATOM 1497 O O . ASP A 1 185 ? 2.066 -2.768 -8.292 1.00 91.56 185 ASP A O 1
ATOM 1501 N N . GLU A 1 186 ? 1.254 -4.631 -7.324 1.00 93.69 186 GLU A N 1
ATOM 1502 C CA . GLU A 1 186 ? 2.220 -5.564 -7.911 1.00 93.69 186 GLU A CA 1
ATOM 1503 C C . GLU A 1 186 ? 2.141 -5.551 -9.439 1.00 93.69 186 GLU A C 1
ATOM 1505 O O . GLU A 1 186 ? 3.153 -5.326 -10.102 1.00 93.69 186 GLU A O 1
ATOM 1510 N N . LYS A 1 187 ? 0.937 -5.684 -10.015 1.00 93.00 187 LYS A N 1
ATOM 1511 C CA . LYS A 1 187 ? 0.761 -5.629 -11.474 1.00 93.00 187 LYS A CA 1
ATOM 1512 C C . LYS A 1 187 ? 1.125 -4.253 -12.038 1.00 93.00 187 LYS A C 1
ATOM 1514 O O . LYS A 1 187 ? 1.728 -4.152 -13.105 1.00 93.00 187 LYS A O 1
ATOM 1519 N N . ARG A 1 188 ? 0.803 -3.168 -11.327 1.00 93.44 188 ARG A N 1
ATOM 1520 C CA . ARG A 1 188 ? 1.221 -1.816 -11.720 1.00 93.44 188 ARG A CA 1
ATOM 1521 C C . ARG A 1 188 ? 2.741 -1.667 -11.652 1.00 93.44 188 ARG A C 1
ATOM 1523 O O . ARG A 1 188 ? 3.301 -0.983 -12.493 1.00 93.44 188 ARG A O 1
ATOM 1530 N N . TYR A 1 189 ? 3.420 -2.275 -10.687 1.00 91.06 189 TYR A N 1
ATOM 1531 C CA . TYR A 1 189 ? 4.879 -2.245 -10.605 1.00 91.06 189 TYR A CA 1
ATOM 1532 C C . TYR A 1 189 ? 5.531 -3.062 -11.729 1.00 91.06 189 TYR A C 1
ATOM 1534 O O . TYR A 1 189 ? 6.429 -2.558 -12.403 1.00 91.06 189 TYR A O 1
ATOM 1542 N N . GLU A 1 190 ? 5.016 -4.267 -11.994 1.00 90.56 190 GLU A N 1
ATOM 1543 C CA . GLU A 1 190 ? 5.435 -5.142 -13.098 1.00 90.56 190 GLU A CA 1
ATOM 1544 C C . GLU A 1 190 ? 5.407 -4.406 -14.449 1.00 90.56 190 GLU A C 1
ATOM 1546 O O . GLU A 1 190 ? 6.339 -4.507 -15.245 1.00 90.56 190 GLU A O 1
ATOM 1551 N N . LEU A 1 191 ? 4.361 -3.612 -14.690 1.00 93.00 191 LEU A N 1
ATOM 1552 C CA . LEU A 1 191 ? 4.122 -2.956 -15.975 1.00 93.00 191 LEU A CA 1
ATOM 1553 C C . LEU A 1 191 ? 4.854 -1.624 -16.190 1.00 93.00 191 LEU A C 1
ATOM 1555 O O . LEU A 1 191 ? 4.766 -1.077 -17.290 1.00 93.00 191 LEU A O 1
ATOM 1559 N N . ILE A 1 192 ? 5.608 -1.102 -15.213 1.00 90.00 192 ILE A N 1
ATOM 1560 C CA . ILE A 1 192 ? 6.296 0.199 -15.349 1.00 90.00 192 ILE A CA 1
ATOM 1561 C C . ILE A 1 192 ? 7.210 0.218 -16.580 1.00 90.00 192 ILE A C 1
ATOM 1563 O O . ILE A 1 192 ? 7.128 1.128 -17.409 1.00 90.00 192 ILE A O 1
ATOM 1567 N N . ILE A 1 193 ? 8.084 -0.783 -16.705 1.00 91.75 193 ILE A N 1
ATOM 1568 C CA . ILE A 1 193 ? 9.047 -0.855 -17.808 1.00 91.75 193 ILE A CA 1
ATOM 1569 C C . ILE A 1 193 ? 8.355 -1.217 -19.133 1.00 91.75 193 ILE A C 1
ATOM 1571 O O . ILE A 1 193 ? 8.539 -0.458 -20.089 1.00 91.75 193 ILE A O 1
ATOM 1575 N N . PRO A 1 194 ? 7.514 -2.272 -19.216 1.00 92.00 194 PRO A N 1
ATOM 1576 C CA . PRO A 1 194 ? 6.779 -2.596 -20.440 1.00 92.00 194 PRO A CA 1
ATOM 1577 C C . PRO A 1 194 ? 5.985 -1.417 -21.004 1.00 92.00 194 PRO A C 1
ATOM 1579 O O . PRO A 1 194 ? 6.107 -1.105 -22.185 1.00 92.00 194 PRO A O 1
ATOM 1582 N N . VAL A 1 195 ? 5.229 -0.701 -20.167 1.00 93.62 195 VAL A N 1
ATOM 1583 C CA . VAL A 1 195 ? 4.425 0.435 -20.634 1.00 93.62 195 VAL A CA 1
ATOM 1584 C C . VAL A 1 195 ? 5.305 1.598 -21.078 1.00 93.62 195 VAL A C 1
ATOM 1586 O O . VAL A 1 195 ? 5.008 2.226 -22.087 1.00 93.62 195 VAL A O 1
ATOM 1589 N N . THR A 1 196 ? 6.436 1.847 -20.414 1.00 92.88 196 THR A N 1
ATOM 1590 C CA . THR A 1 196 ? 7.391 2.870 -20.874 1.00 92.88 196 THR A CA 1
ATOM 1591 C C . THR A 1 196 ? 7.936 2.549 -22.271 1.00 92.88 196 THR A C 1
ATOM 1593 O O . THR A 1 196 ? 8.084 3.447 -23.102 1.00 92.88 196 THR A O 1
ATOM 1596 N N . ILE A 1 197 ? 8.214 1.272 -22.550 1.00 92.69 197 ILE A N 1
ATOM 1597 C CA . ILE A 1 197 ? 8.632 0.815 -23.880 1.00 92.69 197 ILE A CA 1
ATOM 1598 C C . ILE A 1 197 ? 7.497 1.020 -24.892 1.00 92.69 197 ILE A C 1
ATOM 1600 O O . ILE A 1 197 ? 7.743 1.600 -25.946 1.00 92.69 197 ILE A O 1
ATOM 1604 N N . ILE A 1 198 ? 6.263 0.624 -24.558 1.00 91.25 198 ILE A N 1
ATOM 1605 C CA . ILE A 1 198 ? 5.077 0.819 -25.412 1.00 91.25 198 ILE A CA 1
ATOM 1606 C C . ILE A 1 198 ? 4.884 2.302 -25.755 1.00 91.25 198 ILE A C 1
ATOM 1608 O O . ILE A 1 198 ? 4.773 2.646 -26.927 1.00 91.25 198 ILE A O 1
ATOM 1612 N N . MET A 1 199 ? 4.952 3.198 -24.768 1.00 85.50 199 MET A N 1
ATOM 1613 C CA . MET A 1 199 ? 4.856 4.645 -24.986 1.00 85.50 199 MET A CA 1
ATOM 1614 C C . MET A 1 199 ? 5.926 5.156 -25.961 1.00 85.50 199 MET A C 1
ATOM 1616 O O . MET A 1 199 ? 5.638 5.955 -26.855 1.00 85.50 199 MET A O 1
ATOM 1620 N N . LYS A 1 200 ? 7.176 4.696 -25.810 1.00 89.94 200 LYS A N 1
ATOM 1621 C CA . LYS A 1 200 ? 8.275 5.075 -26.710 1.00 89.94 200 LYS A CA 1
ATOM 1622 C C . LYS A 1 200 ? 8.088 4.501 -28.119 1.00 89.94 200 LYS A C 1
ATOM 1624 O O . LYS A 1 200 ? 8.383 5.213 -29.079 1.00 89.94 200 LYS A O 1
ATOM 1629 N N . ILE A 1 201 ? 7.569 3.277 -28.258 1.00 85.12 201 ILE A N 1
ATOM 1630 C CA . ILE A 1 201 ? 7.185 2.677 -29.548 1.00 85.12 201 ILE A CA 1
ATOM 1631 C C . ILE A 1 201 ? 6.121 3.543 -30.229 1.00 85.12 201 ILE A C 1
ATOM 1633 O O . ILE A 1 201 ? 6.354 4.002 -31.345 1.00 85.12 201 ILE A O 1
ATOM 1637 N N . THR A 1 202 ? 5.011 3.835 -29.544 1.00 82.12 202 THR A N 1
ATOM 1638 C CA . THR A 1 202 ? 3.899 4.640 -30.077 1.00 82.12 202 THR A CA 1
ATOM 1639 C C . THR A 1 202 ? 4.376 6.024 -30.521 1.00 82.12 202 THR A C 1
ATOM 1641 O O . THR A 1 202 ? 4.094 6.456 -31.638 1.00 82.12 202 THR A O 1
ATOM 1644 N N . ASN A 1 203 ? 5.172 6.706 -29.690 1.00 84.56 203 ASN A N 1
ATOM 1645 C CA . ASN A 1 203 ? 5.750 8.005 -30.037 1.00 84.56 203 ASN A CA 1
ATOM 1646 C C . ASN A 1 203 ? 6.679 7.919 -31.261 1.00 84.56 203 ASN A C 1
ATOM 1648 O O . ASN A 1 203 ? 6.619 8.757 -32.156 1.00 84.56 203 ASN A O 1
ATOM 1652 N N . THR A 1 204 ? 7.522 6.889 -31.332 1.00 80.94 204 THR A N 1
ATOM 1653 C CA . THR A 1 204 ? 8.434 6.691 -32.468 1.00 80.94 204 THR A CA 1
ATOM 1654 C C . THR A 1 204 ? 7.659 6.425 -33.759 1.00 80.94 204 THR A C 1
ATOM 1656 O O . THR A 1 204 ? 7.967 7.025 -34.786 1.00 80.94 204 THR A O 1
ATOM 1659 N N . GLN A 1 205 ? 6.626 5.579 -33.718 1.00 77.69 205 GLN A N 1
ATOM 1660 C CA . GLN A 1 205 ? 5.746 5.320 -34.860 1.00 77.69 205 GLN A CA 1
ATOM 1661 C C . GLN A 1 205 ? 5.059 6.608 -35.339 1.00 77.69 205 GLN A C 1
ATOM 1663 O O . GLN A 1 205 ? 5.061 6.886 -36.537 1.00 77.69 205 GLN A O 1
ATOM 1668 N N . GLN A 1 206 ? 4.557 7.435 -34.417 1.00 74.00 206 GLN A N 1
ATOM 1669 C CA . GLN A 1 206 ? 3.956 8.730 -34.744 1.00 74.00 206 GLN A CA 1
ATOM 1670 C C . GLN A 1 206 ? 4.960 9.683 -35.416 1.00 74.00 206 GLN A C 1
ATOM 1672 O O . GLN A 1 206 ? 4.663 10.264 -36.457 1.00 74.00 206 GLN A O 1
ATOM 1677 N N . LEU A 1 207 ? 6.180 9.797 -34.882 1.00 76.62 207 LEU A N 1
ATOM 1678 C CA . LEU A 1 207 ? 7.241 10.621 -35.473 1.00 76.62 207 LEU A CA 1
ATOM 1679 C C . LEU A 1 207 ? 7.631 10.147 -36.881 1.00 76.62 207 LEU A C 1
ATOM 1681 O O . LEU A 1 207 ? 7.892 10.970 -37.758 1.00 76.62 207 LEU A O 1
ATOM 1685 N N . LEU A 1 208 ? 7.642 8.832 -37.122 1.00 73.62 208 LEU A N 1
ATOM 1686 C CA . LEU A 1 208 ? 7.888 8.271 -38.452 1.00 73.62 208 LEU A CA 1
ATOM 1687 C C . LEU A 1 208 ? 6.769 8.620 -39.442 1.00 73.62 208 LEU A C 1
ATOM 1689 O O . LEU A 1 208 ? 7.080 8.993 -40.573 1.00 73.62 208 LEU A O 1
ATOM 1693 N N . LEU A 1 209 ? 5.498 8.550 -39.023 1.00 73.19 209 LEU A N 1
ATOM 1694 C CA . LEU A 1 209 ? 4.349 8.972 -39.840 1.00 73.19 209 LEU A CA 1
ATOM 1695 C C . LEU A 1 209 ? 4.411 10.466 -40.188 1.00 73.19 209 LEU A C 1
ATOM 1697 O O . LEU A 1 209 ? 4.062 10.860 -41.297 1.00 73.19 209 LEU A O 1
ATOM 1701 N N . GLU A 1 210 ? 4.909 11.286 -39.265 1.00 74.50 210 GLU A N 1
ATOM 1702 C CA . GLU A 1 210 ? 5.129 12.724 -39.459 1.00 74.50 210 GLU A CA 1
ATOM 1703 C C . GLU A 1 210 ? 6.407 13.050 -40.258 1.00 74.50 210 GLU A C 1
ATOM 1705 O O . GLU A 1 210 ? 6.715 14.220 -40.479 1.00 74.50 210 GLU A O 1
ATOM 1710 N N . GLY A 1 211 ? 7.186 12.045 -40.675 1.00 73.75 211 GLY A N 1
ATOM 1711 C CA . GLY A 1 211 ? 8.441 12.230 -41.412 1.00 73.75 211 GLY A CA 1
ATOM 1712 C C . GLY A 1 211 ? 9.626 12.732 -40.569 1.00 73.75 211 GLY A C 1
ATOM 1713 O O . GLY A 1 211 ? 10.704 12.980 -41.114 1.00 73.75 211 GLY A O 1
ATOM 1714 N N . LYS A 1 212 ? 9.473 12.833 -39.244 1.00 77.00 212 LYS A N 1
ATOM 1715 C CA . LYS A 1 212 ? 10.467 13.331 -38.274 1.00 77.00 212 LYS A CA 1
ATOM 1716 C C . LYS A 1 212 ? 11.496 12.256 -37.905 1.00 77.00 212 LYS A C 1
ATOM 1718 O O . LYS A 1 212 ? 11.528 11.715 -36.798 1.00 77.00 212 LYS A O 1
ATOM 1723 N N . LYS A 1 213 ? 12.327 11.881 -38.882 1.00 76.75 213 LYS A N 1
ATOM 1724 C CA . LYS A 1 213 ? 13.247 10.729 -38.785 1.00 76.75 213 LYS A CA 1
ATOM 1725 C C . LYS A 1 213 ? 14.356 10.898 -37.738 1.00 76.75 213 LYS A C 1
ATOM 1727 O O . LYS A 1 213 ? 14.781 9.904 -37.154 1.00 76.75 213 LYS A O 1
ATOM 1732 N N . ALA A 1 214 ? 14.851 12.115 -37.512 1.00 81.31 214 ALA A N 1
ATOM 1733 C CA . ALA A 1 214 ? 15.911 12.363 -36.530 1.00 81.31 214 ALA A CA 1
ATOM 1734 C C . ALA A 1 214 ? 15.376 12.240 -35.093 1.00 81.31 214 ALA A C 1
ATOM 1736 O O . ALA A 1 214 ? 15.995 11.617 -34.232 1.00 81.31 214 ALA A O 1
ATOM 1737 N N . GLU A 1 215 ? 14.178 12.765 -34.857 1.00 78.88 215 GLU A N 1
ATOM 1738 C CA . GLU A 1 215 ? 13.458 12.682 -33.594 1.00 78.88 215 GLU A CA 1
ATOM 1739 C C . GLU A 1 215 ? 13.037 11.242 -33.293 1.00 78.88 215 GLU A C 1
ATOM 1741 O O . GLU A 1 215 ? 13.172 10.799 -32.155 1.00 78.88 215 GLU A O 1
ATOM 1746 N N . ALA A 1 216 ? 12.604 10.485 -34.309 1.00 72.12 216 ALA A N 1
ATOM 1747 C CA . ALA A 1 216 ? 12.298 9.061 -34.177 1.00 72.12 216 ALA A CA 1
ATOM 1748 C C . ALA A 1 216 ? 13.525 8.242 -33.727 1.00 72.12 216 ALA A C 1
ATOM 1750 O O . ALA A 1 216 ? 13.412 7.409 -32.828 1.00 72.12 216 ALA A O 1
ATOM 1751 N N . LYS A 1 217 ? 14.717 8.522 -34.284 1.00 86.06 217 LYS A N 1
ATOM 1752 C CA . LYS A 1 217 ? 15.985 7.904 -33.843 1.00 86.06 217 LYS A CA 1
ATOM 1753 C C . LYS A 1 217 ? 16.279 8.184 -32.374 1.00 86.06 217 LYS A C 1
ATOM 1755 O O . LYS A 1 217 ? 16.588 7.262 -31.628 1.00 86.06 217 LYS A O 1
ATOM 1760 N N . LYS A 1 218 ? 16.125 9.438 -31.947 1.00 88.69 218 LYS A N 1
ATOM 1761 C CA . LYS A 1 218 ? 16.333 9.832 -30.548 1.00 88.69 218 LYS A CA 1
ATOM 1762 C C . LYS A 1 218 ? 15.298 9.206 -29.604 1.00 88.69 218 LYS A C 1
ATOM 1764 O O . LYS A 1 218 ? 15.627 8.830 -28.486 1.00 88.69 218 LYS A O 1
ATOM 1769 N N . ALA A 1 219 ? 14.043 9.083 -30.037 1.00 77.06 219 ALA A N 1
ATOM 1770 C CA . ALA A 1 219 ? 12.959 8.543 -29.214 1.00 77.06 219 ALA A CA 1
ATOM 1771 C C . ALA A 1 219 ? 13.152 7.055 -28.861 1.00 77.06 219 ALA A C 1
ATOM 1773 O O . ALA A 1 219 ? 12.795 6.641 -27.750 1.00 77.06 219 ALA A O 1
ATOM 1774 N N . ILE A 1 220 ? 13.740 6.279 -29.780 1.00 82.69 220 ILE A N 1
ATOM 1775 C CA . ILE A 1 220 ? 13.943 4.833 -29.631 1.00 82.69 220 ILE A CA 1
ATOM 1776 C C . ILE A 1 220 ? 15.297 4.457 -28.997 1.00 82.69 220 ILE A C 1
ATOM 1778 O O . ILE A 1 220 ? 15.453 3.329 -28.534 1.00 82.69 220 ILE A O 1
ATOM 1782 N N . GLU A 1 221 ? 16.256 5.387 -28.928 1.00 86.06 221 GLU A N 1
ATOM 1783 C CA . GLU A 1 221 ? 17.644 5.144 -28.488 1.00 86.06 221 GLU A CA 1
ATOM 1784 C C . GLU A 1 221 ? 17.748 4.524 -27.083 1.00 86.06 221 GLU A C 1
ATOM 1786 O O . GLU A 1 221 ? 18.589 3.660 -26.842 1.00 86.06 221 GLU A O 1
ATOM 1791 N N . ASP A 1 222 ? 16.843 4.895 -26.172 1.00 85.12 222 ASP A N 1
ATOM 1792 C CA . ASP A 1 222 ? 16.829 4.366 -24.803 1.00 85.12 222 ASP A CA 1
ATOM 1793 C C . ASP A 1 222 ? 16.160 2.986 -24.677 1.00 85.12 222 ASP A C 1
ATOM 1795 O O . ASP A 1 222 ? 16.310 2.328 -23.644 1.00 85.12 222 ASP A O 1
ATOM 1799 N N . ILE A 1 223 ? 15.372 2.549 -25.672 1.00 83.12 223 ILE A N 1
ATOM 1800 C CA . ILE A 1 223 ? 14.575 1.315 -25.563 1.00 83.12 223 ILE A CA 1
ATOM 1801 C C . ILE A 1 223 ? 15.450 0.082 -25.283 1.00 83.12 223 ILE A C 1
ATOM 1803 O O . ILE A 1 223 ? 15.082 -0.674 -24.384 1.00 83.12 223 ILE A O 1
ATOM 1807 N N . PRO A 1 224 ? 16.613 -0.130 -25.933 1.00 84.69 224 PRO A N 1
ATOM 1808 C CA . PRO A 1 224 ? 17.479 -1.270 -25.625 1.00 84.69 224 PRO A CA 1
ATOM 1809 C C . PRO A 1 224 ? 17.884 -1.356 -24.143 1.00 84.69 224 PRO A C 1
ATOM 1811 O O . PRO A 1 224 ? 17.873 -2.437 -23.564 1.00 84.69 224 PRO A O 1
ATOM 1814 N N . SER A 1 225 ? 18.160 -0.218 -23.495 1.00 87.81 225 SER A N 1
ATOM 1815 C CA . SER A 1 225 ? 18.471 -0.144 -22.054 1.00 87.81 225 SER A CA 1
ATOM 1816 C C . SER A 1 225 ? 17.266 -0.469 -21.165 1.00 87.81 225 SER A C 1
ATOM 1818 O O . SER A 1 225 ? 17.415 -0.949 -20.043 1.00 87.81 225 SER A O 1
ATOM 1820 N N . LEU A 1 226 ? 16.049 -0.208 -21.642 1.00 85.94 226 LEU A N 1
ATOM 1821 C CA . LEU A 1 226 ? 14.825 -0.597 -20.943 1.00 85.94 226 LEU A CA 1
ATOM 1822 C C . LEU A 1 226 ? 14.527 -2.089 -21.124 1.00 85.94 226 LEU A C 1
ATOM 1824 O O . LEU A 1 226 ? 14.092 -2.734 -20.174 1.00 85.94 226 LEU A O 1
ATOM 1828 N N . VAL A 1 227 ? 14.806 -2.651 -22.303 1.00 82.25 227 VAL A N 1
ATOM 1829 C CA . VAL A 1 227 ? 14.625 -4.083 -22.589 1.00 82.25 227 VAL A CA 1
ATOM 1830 C C . VAL A 1 227 ? 15.506 -4.944 -21.683 1.00 82.25 227 VAL A C 1
ATOM 1832 O O . VAL A 1 227 ? 15.024 -5.940 -21.152 1.00 82.25 227 VAL A O 1
ATOM 1835 N N . THR A 1 228 ? 16.752 -4.539 -21.409 1.00 85.38 228 THR A N 1
ATOM 1836 C CA . THR A 1 228 ? 17.633 -5.277 -20.478 1.00 85.38 228 THR A CA 1
ATOM 1837 C C . THR A 1 228 ? 17.129 -5.292 -19.032 1.00 85.38 228 THR A C 1
ATOM 1839 O O . THR A 1 228 ? 17.570 -6.123 -18.243 1.00 85.38 228 THR A O 1
ATOM 1842 N N . LYS A 1 229 ? 16.199 -4.397 -18.675 1.00 84.38 229 LYS A N 1
ATOM 1843 C CA . LYS A 1 229 ? 15.586 -4.299 -17.341 1.00 84.38 229 LYS A CA 1
ATOM 1844 C C . LYS A 1 229 ? 14.274 -5.078 -17.219 1.00 84.38 229 LYS A C 1
ATOM 1846 O O . LYS A 1 229 ? 13.675 -5.067 -16.145 1.00 84.38 229 LYS A O 1
ATOM 1851 N N . LEU A 1 230 ? 13.797 -5.725 -18.285 1.00 76.94 230 LEU A N 1
ATOM 1852 C CA . LEU A 1 230 ? 12.605 -6.569 -18.224 1.00 76.94 230 LEU A CA 1
ATOM 1853 C C . LEU A 1 230 ? 12.911 -7.825 -17.394 1.00 76.94 230 LEU A C 1
ATOM 1855 O O . LEU A 1 230 ? 13.649 -8.711 -17.814 1.00 76.94 230 LEU A O 1
ATOM 1859 N N . SER A 1 231 ? 12.342 -7.884 -16.192 1.00 57.56 231 SER A N 1
ATOM 1860 C CA . SER A 1 231 ? 12.631 -8.886 -15.159 1.00 57.56 231 SER A CA 1
ATOM 1861 C C . SER A 1 231 ? 11.881 -10.218 -15.324 1.00 57.56 231 SER A C 1
ATOM 1863 O O . SER A 1 231 ? 12.184 -11.175 -14.616 1.00 57.56 231 SER A O 1
ATOM 1865 N N . SER A 1 232 ? 10.935 -10.328 -16.265 1.00 58.59 232 SER A N 1
ATOM 1866 C CA . SER A 1 232 ? 10.232 -11.579 -16.588 1.00 58.59 232 SER A CA 1
ATOM 1867 C C . SER A 1 232 ? 10.057 -11.739 -18.101 1.00 58.59 232 SER A C 1
ATOM 1869 O O . SER A 1 232 ? 9.873 -10.757 -18.812 1.00 58.59 232 SER A O 1
ATOM 1871 N N . VAL A 1 233 ? 10.097 -12.969 -18.628 1.00 63.91 233 VAL A N 1
ATOM 1872 C CA . VAL A 1 233 ? 9.946 -13.236 -20.075 1.00 63.91 233 VAL A CA 1
ATOM 1873 C C . VAL A 1 233 ? 8.659 -14.023 -20.336 1.00 63.91 233 VAL A C 1
ATOM 1875 O O . VAL A 1 233 ? 8.681 -15.178 -20.767 1.00 63.91 233 VAL A O 1
ATOM 1878 N N . ASN A 1 234 ? 7.513 -13.410 -20.032 1.00 78.69 234 ASN A N 1
ATOM 1879 C CA . ASN A 1 234 ? 6.206 -13.962 -20.394 1.00 78.69 234 ASN A CA 1
ATOM 1880 C C . ASN A 1 234 ? 5.930 -13.774 -21.907 1.00 78.69 234 ASN A C 1
ATOM 1882 O O . ASN A 1 234 ? 6.704 -13.138 -22.629 1.00 78.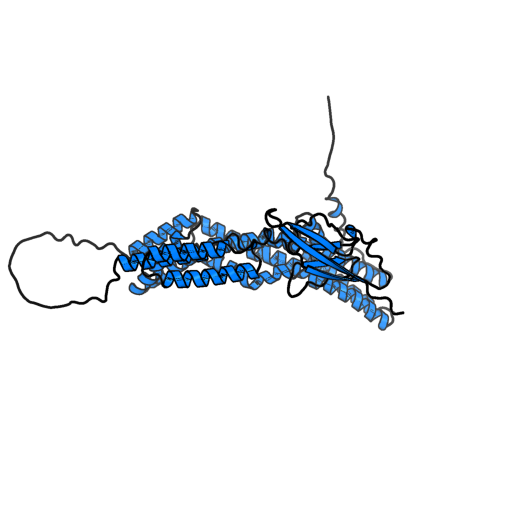69 234 ASN A O 1
ATOM 1886 N N . ALA A 1 235 ? 4.845 -14.367 -22.417 1.00 84.12 235 ALA A N 1
ATOM 1887 C CA . ALA A 1 235 ? 4.506 -14.297 -23.843 1.00 84.12 235 ALA A CA 1
ATOM 1888 C C . ALA A 1 235 ? 4.327 -12.850 -24.345 1.00 84.12 235 ALA A C 1
ATOM 1890 O O . ALA A 1 235 ? 4.781 -12.526 -25.443 1.00 84.12 235 ALA A O 1
ATOM 1891 N N . PHE A 1 236 ? 3.753 -11.981 -23.511 1.00 87.56 236 PHE A N 1
ATOM 1892 C CA . PHE A 1 236 ? 3.550 -10.567 -23.810 1.00 87.56 236 PHE A CA 1
ATOM 1893 C C . PHE A 1 236 ? 4.875 -9.811 -23.975 1.00 87.56 236 PHE A C 1
ATOM 1895 O O . PHE A 1 236 ? 5.077 -9.119 -24.971 1.00 87.56 236 PHE A O 1
ATOM 1902 N N . HIS A 1 237 ? 5.834 -10.006 -23.064 1.00 88.38 237 HIS A N 1
ATOM 1903 C CA . HIS A 1 237 ? 7.159 -9.389 -23.168 1.00 88.38 237 HIS A CA 1
ATOM 1904 C C . HIS A 1 237 ? 7.922 -9.860 -24.410 1.00 88.38 237 HIS A C 1
ATOM 1906 O O . HIS A 1 237 ? 8.598 -9.059 -25.050 1.00 88.38 237 HIS A O 1
ATOM 1912 N N . LYS A 1 238 ? 7.772 -11.130 -24.815 1.00 88.44 238 LYS A N 1
ATOM 1913 C CA . LYS A 1 238 ? 8.349 -11.629 -26.077 1.00 88.44 238 LYS A CA 1
ATOM 1914 C C . LYS A 1 238 ? 7.752 -10.930 -27.296 1.00 88.44 238 LYS A C 1
ATOM 1916 O O . LYS A 1 238 ? 8.493 -10.552 -28.200 1.00 88.44 238 LYS A O 1
ATOM 1921 N N . ALA A 1 239 ? 6.433 -10.743 -27.317 1.00 87.06 239 ALA A N 1
ATOM 1922 C CA . ALA A 1 239 ? 5.768 -10.005 -28.386 1.00 87.06 239 ALA A CA 1
ATOM 1923 C C . ALA A 1 239 ? 6.226 -8.538 -28.425 1.00 87.06 239 ALA A C 1
ATOM 1925 O O . ALA A 1 239 ? 6.496 -8.014 -29.503 1.00 87.06 239 ALA A O 1
ATOM 1926 N N . LEU A 1 240 ? 6.378 -7.904 -27.257 1.00 89.31 240 LEU A N 1
ATOM 1927 C CA . LEU A 1 240 ? 6.867 -6.532 -27.142 1.00 89.31 240 LEU A CA 1
ATOM 1928 C C . LEU A 1 240 ? 8.300 -6.390 -27.671 1.00 89.31 240 LEU A C 1
ATOM 1930 O O . LEU A 1 240 ? 8.564 -5.496 -28.468 1.00 89.31 240 LEU A O 1
ATOM 1934 N N . MET A 1 241 ? 9.209 -7.294 -27.291 1.00 89.44 241 MET A N 1
ATOM 1935 C CA . MET A 1 241 ? 10.586 -7.300 -27.805 1.00 89.44 241 MET A CA 1
ATOM 1936 C C . MET A 1 241 ? 10.625 -7.463 -29.328 1.00 89.44 241 MET A C 1
ATOM 1938 O O . MET A 1 241 ? 11.358 -6.747 -30.000 1.00 89.44 241 MET A O 1
ATOM 1942 N N . LYS A 1 242 ? 9.773 -8.325 -29.896 1.00 86.62 242 LYS A N 1
ATOM 1943 C CA . LYS A 1 242 ? 9.672 -8.483 -31.353 1.00 86.62 242 LYS A CA 1
ATOM 1944 C C . LYS A 1 242 ? 9.247 -7.188 -32.056 1.00 86.62 242 LYS A C 1
ATOM 1946 O O . LYS A 1 242 ? 9.748 -6.891 -33.139 1.00 86.62 242 LYS A O 1
ATOM 1951 N N . GLU A 1 243 ? 8.330 -6.422 -31.465 1.00 80.44 243 GLU A N 1
ATOM 1952 C CA . GLU A 1 243 ? 7.928 -5.122 -32.017 1.00 80.44 243 GLU A CA 1
ATOM 1953 C C . GLU A 1 243 ? 9.038 -4.069 -31.864 1.00 80.44 243 GLU A C 1
ATOM 1955 O O . GLU A 1 243 ? 9.258 -3.282 -32.784 1.00 80.44 243 GLU A O 1
ATOM 1960 N N . VAL A 1 244 ? 9.798 -4.099 -30.762 1.00 88.06 244 VAL A N 1
ATOM 1961 C CA . VAL A 1 244 ? 11.010 -3.275 -30.598 1.00 88.06 244 VAL A CA 1
ATOM 1962 C C . VAL A 1 244 ? 12.024 -3.568 -31.704 1.00 88.06 244 VAL A C 1
ATOM 1964 O O . VAL A 1 244 ? 12.468 -2.635 -32.369 1.00 88.06 244 VAL A O 1
ATOM 1967 N N . ASP A 1 245 ? 12.356 -4.840 -31.939 1.00 85.06 245 ASP A N 1
ATOM 1968 C CA . ASP A 1 245 ? 13.327 -5.247 -32.963 1.00 85.06 245 ASP A CA 1
ATOM 1969 C C . ASP A 1 245 ? 12.885 -4.799 -34.360 1.00 85.06 245 ASP A C 1
ATOM 1971 O O . ASP A 1 245 ? 13.670 -4.243 -35.135 1.00 85.06 245 ASP A O 1
ATOM 1975 N N . ARG A 1 246 ? 11.594 -4.981 -34.667 1.00 82.38 246 ARG A N 1
ATOM 1976 C CA . ARG A 1 246 ? 10.992 -4.517 -35.919 1.00 82.38 246 ARG A CA 1
ATOM 1977 C C . ARG A 1 246 ? 11.160 -3.009 -36.089 1.00 82.38 246 ARG A C 1
ATOM 1979 O O . ARG A 1 246 ? 11.537 -2.555 -37.168 1.00 82.38 246 ARG A O 1
ATOM 1986 N N . LEU A 1 247 ? 10.867 -2.229 -35.051 1.00 81.12 247 LEU A N 1
ATOM 1987 C CA . LEU A 1 247 ? 10.925 -0.774 -35.127 1.00 81.12 247 LEU A CA 1
ATOM 1988 C C . LEU A 1 247 ? 12.369 -0.258 -35.187 1.00 81.12 247 LEU A C 1
ATOM 1990 O O . LEU A 1 247 ? 12.651 0.662 -35.954 1.00 81.12 247 LEU A O 1
ATOM 1994 N N . LEU A 1 248 ? 13.299 -0.883 -34.459 1.00 83.50 248 LEU A N 1
ATOM 1995 C CA . LEU A 1 248 ? 14.731 -0.583 -34.547 1.00 83.50 248 LEU A CA 1
ATOM 1996 C C . LEU A 1 248 ? 15.265 -0.799 -35.967 1.00 83.50 248 LEU A C 1
ATOM 1998 O O . LEU A 1 248 ? 15.978 0.065 -36.470 1.00 83.50 248 LEU A O 1
ATOM 2002 N N . ALA A 1 249 ? 14.869 -1.881 -36.645 1.00 80.88 249 ALA A N 1
ATOM 2003 C CA . ALA A 1 249 ? 15.271 -2.141 -38.030 1.00 80.88 249 ALA A CA 1
ATOM 2004 C C . ALA A 1 249 ? 14.753 -1.080 -39.024 1.00 80.88 249 ALA A C 1
ATOM 2006 O O . ALA A 1 249 ? 15.423 -0.776 -40.010 1.00 80.88 249 ALA A O 1
ATOM 2007 N N . ILE A 1 250 ? 13.579 -0.492 -38.763 1.00 75.69 250 ILE A N 1
ATOM 2008 C CA . ILE A 1 250 ? 13.013 0.597 -39.579 1.00 75.69 250 ILE A CA 1
ATOM 2009 C C . ILE A 1 250 ? 13.776 1.909 -39.350 1.00 75.69 250 ILE A C 1
ATOM 2011 O O . ILE A 1 250 ? 14.044 2.654 -40.293 1.00 75.69 250 ILE A O 1
ATOM 2015 N N . VAL A 1 251 ? 14.104 2.212 -38.093 1.00 76.50 251 VAL A N 1
ATOM 2016 C CA . VAL A 1 251 ? 14.719 3.484 -37.684 1.00 76.50 251 VAL A CA 1
ATOM 2017 C C . VAL A 1 251 ? 16.229 3.513 -37.964 1.00 76.50 251 VAL A C 1
ATOM 2019 O O . VAL A 1 251 ? 16.778 4.560 -38.332 1.00 76.50 251 VAL A O 1
ATOM 2022 N N . PHE A 1 252 ? 16.890 2.361 -37.844 1.00 79.69 252 PHE A N 1
ATOM 2023 C CA . PHE A 1 252 ? 18.310 2.144 -38.119 1.00 79.69 252 PHE A CA 1
ATOM 2024 C C . PHE A 1 252 ? 18.484 1.073 -39.207 1.00 79.69 252 PHE A C 1
ATOM 2026 O O . PHE A 1 252 ? 18.917 -0.044 -38.914 1.00 79.69 252 PHE A O 1
ATOM 2033 N N . PRO A 1 253 ? 18.145 1.381 -40.472 1.00 67.69 253 PRO A N 1
ATOM 2034 C CA . PRO A 1 253 ? 18.363 0.438 -41.557 1.00 67.69 253 PRO A CA 1
ATOM 2035 C C . PRO A 1 253 ? 19.861 0.153 -41.696 1.00 67.69 253 PRO A C 1
ATOM 2037 O O . PRO A 1 253 ? 20.685 1.071 -41.626 1.00 67.69 253 PRO A O 1
ATOM 2040 N N . ALA A 1 254 ? 20.214 -1.119 -41.895 1.00 58.25 254 ALA A N 1
ATOM 2041 C CA . ALA A 1 254 ? 21.586 -1.499 -42.204 1.00 58.25 254 ALA A CA 1
ATOM 2042 C C . ALA A 1 254 ? 22.073 -0.721 -43.443 1.00 58.25 254 ALA A C 1
ATOM 2044 O O . ALA A 1 254 ? 21.273 -0.476 -44.354 1.00 58.25 254 ALA A O 1
ATOM 2045 N N . PRO A 1 255 ? 23.357 -0.319 -43.499 1.00 48.88 255 PRO A N 1
ATOM 2046 C CA . PRO A 1 255 ? 23.898 0.324 -44.684 1.00 48.88 255 PRO A CA 1
ATOM 2047 C C . PRO A 1 255 ? 23.699 -0.611 -45.877 1.00 48.88 255 PRO A C 1
ATOM 2049 O O . PRO A 1 255 ? 24.238 -1.717 -45.910 1.00 48.88 255 PRO A O 1
ATOM 2052 N N . VAL A 1 256 ? 22.893 -0.175 -46.845 1.00 40.12 256 VAL A N 1
ATOM 2053 C CA . VAL A 1 256 ? 22.815 -0.843 -48.141 1.00 40.12 256 VAL A CA 1
ATOM 2054 C C . VAL A 1 256 ? 24.190 -0.716 -48.778 1.00 40.12 256 VAL A C 1
ATOM 2056 O O . VAL A 1 256 ? 24.631 0.383 -49.102 1.00 40.12 256 VAL A O 1
ATOM 2059 N N . THR A 1 257 ? 24.906 -1.829 -48.907 1.00 34.91 257 THR A N 1
ATOM 2060 C CA . THR A 1 257 ? 26.095 -1.877 -49.748 1.00 34.91 257 THR A CA 1
ATOM 2061 C C . THR A 1 257 ? 25.633 -1.639 -51.185 1.00 34.91 257 THR A C 1
ATOM 2063 O O . THR A 1 257 ? 24.839 -2.429 -51.704 1.00 34.91 257 THR A O 1
ATOM 2066 N N . PRO A 1 258 ? 26.065 -0.557 -51.856 1.00 37.06 258 PRO A N 1
ATOM 2067 C CA . PRO A 1 258 ? 25.805 -0.426 -53.275 1.00 37.06 258 PRO A CA 1
ATOM 2068 C C . PRO A 1 258 ? 26.629 -1.506 -53.979 1.00 37.06 258 PRO A C 1
ATOM 2070 O O . PRO A 1 258 ? 27.853 -1.423 -54.053 1.00 37.06 258 PRO A O 1
ATOM 2073 N N . VAL A 1 259 ? 25.966 -2.548 -54.474 1.00 35.25 259 VAL A N 1
ATOM 2074 C CA . VAL A 1 259 ? 26.575 -3.458 -55.445 1.00 35.25 259 VAL A CA 1
ATOM 2075 C C . VAL A 1 259 ? 26.594 -2.696 -56.766 1.00 35.25 259 VAL A C 1
ATOM 2077 O O . VAL A 1 259 ? 25.579 -2.623 -57.451 1.00 35.25 259 VAL A O 1
ATOM 2080 N N . ASN A 1 260 ? 27.721 -2.064 -57.091 1.00 31.69 260 ASN A N 1
ATOM 2081 C CA . ASN A 1 260 ? 27.966 -1.552 -58.435 1.00 31.69 260 ASN A CA 1
ATOM 2082 C C . ASN A 1 260 ? 29.181 -2.292 -59.026 1.00 31.69 260 ASN A C 1
ATOM 2084 O O . ASN A 1 260 ? 30.230 -2.321 -58.376 1.00 31.69 260 ASN A O 1
ATOM 2088 N N . PRO A 1 261 ? 29.056 -2.930 -60.205 1.00 36.66 261 PRO A N 1
ATOM 2089 C CA . PRO A 1 261 ? 30.141 -3.666 -60.843 1.00 36.66 261 PRO A CA 1
ATOM 2090 C C . PRO A 1 261 ? 31.222 -2.708 -61.372 1.00 36.66 261 PRO A C 1
ATOM 2092 O O . PRO A 1 261 ? 30.924 -1.647 -61.916 1.00 36.66 261 PRO A O 1
ATOM 2095 N N . THR A 1 262 ? 32.488 -3.089 -61.234 1.00 30.19 262 THR A N 1
ATOM 2096 C CA . THR A 1 262 ? 33.671 -2.415 -61.807 1.00 30.19 262 THR A CA 1
ATOM 2097 C C . THR A 1 262 ? 34.224 -3.218 -63.004 1.00 30.19 262 THR A C 1
ATOM 2099 O O . THR A 1 262 ? 34.035 -4.436 -63.014 1.00 30.19 262 THR A O 1
ATOM 2102 N N . PRO A 1 263 ? 35.094 -2.665 -63.892 1.00 50.34 263 PRO A N 1
ATOM 2103 C CA . PRO A 1 263 ? 35.223 -1.310 -64.507 1.00 50.34 263 PRO A CA 1
ATOM 2104 C C . PRO A 1 263 ? 35.648 -1.432 -66.034 1.00 50.34 263 PRO A C 1
ATOM 2106 O O . PRO A 1 263 ? 35.466 -2.548 -66.525 1.00 50.34 263 PRO A O 1
ATOM 2109 N N . PRO A 1 264 ? 36.196 -0.445 -66.836 1.00 40.84 264 PRO A N 1
ATOM 2110 C CA . PRO A 1 264 ? 37.462 0.293 -66.557 1.00 40.84 264 PRO A CA 1
ATOM 2111 C C . PRO A 1 264 ? 37.728 1.720 -67.203 1.00 40.84 264 PRO A C 1
ATOM 2113 O O . PRO A 1 264 ? 37.263 2.041 -68.289 1.00 40.84 264 PRO A O 1
ATOM 2116 N N . VAL A 1 265 ? 38.599 2.506 -66.520 1.00 28.69 265 VAL A N 1
ATOM 2117 C CA . VAL A 1 265 ? 39.586 3.586 -66.914 1.00 28.69 265 VAL A CA 1
ATOM 2118 C C . VAL A 1 265 ? 39.170 5.007 -67.423 1.00 28.69 265 VAL A C 1
ATOM 2120 O O . VAL A 1 265 ? 38.574 5.129 -68.484 1.00 28.69 265 VAL A O 1
ATOM 2123 N N . ILE A 1 266 ? 39.616 6.098 -66.739 1.00 27.17 266 ILE A N 1
ATOM 2124 C CA . ILE A 1 266 ? 40.701 7.092 -67.083 1.00 27.17 266 ILE A CA 1
ATOM 2125 C C . ILE A 1 266 ? 40.674 8.357 -66.157 1.00 27.17 266 ILE A C 1
ATOM 2127 O O . ILE A 1 266 ? 39.711 9.108 -66.151 1.00 27.17 266 ILE A O 1
ATOM 2131 N N . GLN A 1 267 ? 41.789 8.529 -65.416 1.00 26.47 267 GLN A N 1
ATOM 2132 C CA . GLN A 1 267 ? 42.537 9.672 -64.804 1.00 26.47 267 GLN A CA 1
ATOM 2133 C C . GLN A 1 267 ? 41.935 10.979 -64.169 1.00 26.47 267 GLN A C 1
ATOM 2135 O O . GLN A 1 267 ? 40.868 11.436 -64.560 1.00 26.47 267 GLN A O 1
ATOM 2140 N N . PRO A 1 268 ? 42.668 11.600 -63.190 1.00 32.88 268 PRO A N 1
ATOM 2141 C CA . PRO A 1 268 ? 42.274 12.733 -62.310 1.00 32.88 268 PRO A CA 1
ATOM 2142 C C . PRO A 1 268 ? 42.920 14.086 -62.761 1.00 32.88 268 PRO A C 1
ATOM 2144 O O . PRO A 1 268 ? 43.532 14.078 -63.829 1.00 32.88 268 PRO A O 1
ATOM 2147 N N . PRO A 1 269 ? 42.924 15.224 -62.005 1.00 38.19 269 PRO A N 1
ATOM 2148 C CA . PRO A 1 269 ? 42.380 15.516 -60.664 1.00 38.19 269 PRO A CA 1
ATOM 2149 C C . PRO A 1 269 ? 41.564 16.830 -60.545 1.00 38.19 269 PRO A C 1
ATOM 2151 O O . PRO A 1 269 ? 41.758 17.765 -61.310 1.00 38.19 269 PRO A O 1
ATOM 2154 N N . THR A 1 270 ? 40.776 16.976 -59.471 1.00 25.61 270 THR A N 1
ATOM 2155 C CA . THR A 1 270 ? 40.611 18.293 -58.821 1.00 25.61 270 THR A CA 1
ATOM 2156 C C . THR A 1 270 ? 40.270 18.151 -57.341 1.00 25.61 270 THR A C 1
ATOM 2158 O O . THR A 1 270 ? 39.342 17.448 -56.954 1.00 25.61 270 THR A O 1
ATOM 2161 N N . SER A 1 271 ? 41.091 18.836 -56.550 1.00 28.80 271 SER A N 1
ATOM 2162 C CA . SER A 1 271 ? 41.009 19.108 -55.117 1.00 28.80 271 SER A CA 1
ATOM 2163 C C . SER A 1 271 ? 39.679 19.762 -54.711 1.00 28.80 271 SER A C 1
ATOM 2165 O O . SER A 1 271 ? 39.162 20.613 -55.432 1.00 28.80 271 SER A O 1
ATOM 2167 N N . GLY A 1 272 ? 39.166 19.393 -53.534 1.00 25.80 272 GLY A N 1
ATOM 2168 C CA . GLY A 1 272 ? 37.976 19.983 -52.921 1.00 25.80 272 GLY A CA 1
ATOM 2169 C C . GLY A 1 272 ? 37.764 19.477 -51.495 1.00 25.80 272 GLY A C 1
ATOM 2170 O O . GLY A 1 272 ? 36.925 18.623 -51.250 1.00 25.80 272 GLY A O 1
ATOM 2171 N N . SER A 1 273 ? 38.592 19.992 -50.591 1.00 30.34 273 SER A N 1
ATOM 2172 C CA . SER A 1 273 ? 38.584 19.873 -49.127 1.00 30.34 273 SER A CA 1
ATOM 2173 C C . SER A 1 273 ? 37.205 19.857 -48.450 1.00 30.34 273 SER A C 1
ATOM 2175 O O . SER A 1 273 ? 36.373 20.723 -48.721 1.00 30.34 273 SER A O 1
ATOM 2177 N N . GLY A 1 274 ? 37.044 18.965 -47.466 1.00 27.02 274 GLY A N 1
ATOM 2178 C CA . GLY A 1 274 ? 35.902 18.936 -46.550 1.00 27.02 274 GLY A CA 1
ATOM 2179 C C . GLY A 1 274 ? 36.107 18.033 -45.326 1.00 27.02 274 GLY A C 1
ATOM 2180 O O . GLY A 1 274 ? 35.266 17.187 -45.058 1.00 27.02 274 GLY A O 1
ATOM 2181 N N . GLU A 1 275 ? 37.216 18.195 -44.599 1.00 30.25 275 GLU A N 1
ATOM 2182 C CA . GLU A 1 275 ? 37.295 17.873 -43.160 1.00 30.25 275 GLU A CA 1
ATOM 2183 C C . GLU A 1 275 ? 36.788 19.127 -42.400 1.00 30.25 275 GLU A C 1
ATOM 2185 O O . GLU A 1 275 ? 37.041 20.246 -42.836 1.00 30.25 275 GLU A O 1
ATOM 2190 N N . ASN A 1 276 ? 36.047 19.074 -41.292 1.00 32.88 276 ASN A N 1
ATOM 2191 C CA . ASN A 1 276 ? 36.242 18.177 -40.170 1.00 32.88 276 ASN A CA 1
ATOM 2192 C C . ASN A 1 276 ? 34.962 17.977 -39.347 1.00 32.88 276 ASN A C 1
ATOM 2194 O O . ASN A 1 276 ? 34.187 18.904 -39.098 1.00 32.88 276 ASN A O 1
ATOM 2198 N N . GLU A 1 277 ? 34.823 16.738 -38.898 1.00 34.88 277 GLU A N 1
ATOM 2199 C CA . GLU A 1 277 ? 33.849 16.220 -37.954 1.00 34.88 277 GLU A CA 1
ATOM 2200 C C . GLU A 1 277 ? 34.091 16.792 -36.545 1.00 34.88 277 GLU A C 1
ATOM 2202 O O . GLU A 1 277 ? 35.226 17.025 -36.124 1.00 34.88 277 GLU A O 1
ATOM 2207 N N . GLY A 1 278 ? 33.017 16.995 -35.776 1.00 32.16 278 GLY A N 1
ATOM 2208 C CA . GLY A 1 278 ? 33.135 17.147 -34.322 1.00 32.16 278 GLY A CA 1
ATOM 2209 C C . GLY A 1 278 ? 33.672 15.849 -33.697 1.00 32.16 278 GLY A C 1
ATOM 2210 O O . GLY A 1 278 ? 33.453 14.775 -34.257 1.00 32.16 278 GLY A O 1
ATOM 2211 N N . PRO A 1 279 ? 34.373 15.900 -32.549 1.00 36.25 279 PRO A N 1
ATOM 2212 C CA . PRO A 1 279 ? 35.156 14.767 -32.075 1.00 36.25 279 PRO A CA 1
ATOM 2213 C C . PRO A 1 279 ? 34.253 13.577 -31.730 1.00 36.25 279 PRO A C 1
ATOM 2215 O O . PRO A 1 279 ? 33.472 13.620 -30.778 1.00 36.25 279 PRO A O 1
ATOM 2218 N N . SER A 1 280 ? 34.391 12.498 -32.503 1.00 47.09 280 SER A N 1
ATOM 2219 C CA . SER A 1 280 ? 33.853 11.181 -32.173 1.00 47.09 280 SER A CA 1
ATOM 2220 C C . SER A 1 280 ? 34.473 10.702 -30.857 1.00 47.09 280 SER A C 1
ATOM 2222 O O . SER A 1 280 ? 35.690 10.567 -30.742 1.00 47.09 280 SER A O 1
ATOM 2224 N N . GLU A 1 281 ? 33.630 10.430 -29.860 1.00 44.34 281 GLU A N 1
ATOM 2225 C CA . GLU A 1 281 ? 34.020 9.827 -28.581 1.00 44.34 281 GLU A CA 1
ATOM 2226 C C . GLU A 1 281 ? 34.869 8.563 -28.810 1.00 44.34 281 GLU A C 1
ATOM 2228 O O . GLU A 1 281 ? 34.475 7.661 -29.557 1.00 44.34 281 GLU A O 1
ATOM 2233 N N . THR A 1 282 ? 36.034 8.477 -28.163 1.00 54.50 282 THR A N 1
ATOM 2234 C CA . THR A 1 282 ? 36.943 7.335 -28.338 1.00 54.50 282 THR A CA 1
ATOM 2235 C C . THR A 1 282 ? 36.378 6.066 -27.689 1.00 54.50 282 THR A C 1
ATOM 2237 O O . THR A 1 282 ? 35.583 6.117 -26.747 1.00 54.50 282 THR A O 1
ATOM 2240 N N . SER A 1 283 ? 36.812 4.888 -28.148 1.00 47.81 283 SER A N 1
ATOM 2241 C CA . SER A 1 283 ? 36.412 3.595 -27.561 1.00 47.81 283 SER A CA 1
ATOM 2242 C C . SER A 1 283 ? 36.697 3.510 -26.053 1.00 47.81 283 SER A C 1
ATOM 2244 O O . SER A 1 283 ? 35.898 2.949 -25.303 1.00 47.81 283 SER A O 1
ATOM 2246 N N . VAL A 1 284 ? 37.787 4.136 -25.594 1.00 51.22 284 VAL A N 1
ATOM 2247 C CA . VAL A 1 284 ? 38.177 4.226 -24.178 1.00 51.22 284 VAL A CA 1
ATOM 2248 C C . VAL A 1 284 ? 37.237 5.145 -23.389 1.00 51.22 284 VAL A C 1
ATOM 2250 O O . VAL A 1 284 ? 36.817 4.789 -22.288 1.00 51.22 284 VAL A O 1
ATOM 2253 N N . GLN A 1 285 ? 36.849 6.295 -23.954 1.00 52.88 285 GLN A N 1
ATOM 2254 C CA . GLN A 1 285 ? 35.876 7.208 -23.337 1.00 52.88 285 GLN A CA 1
ATOM 2255 C C . GLN A 1 285 ? 34.498 6.545 -23.199 1.00 52.88 285 GLN A C 1
ATOM 2257 O O . GLN A 1 285 ? 33.883 6.606 -22.132 1.00 52.88 285 GLN A O 1
ATOM 2262 N N . ARG A 1 286 ? 34.071 5.807 -24.232 1.00 52.03 286 ARG A N 1
ATOM 2263 C CA . ARG A 1 286 ? 32.837 5.013 -24.217 1.00 52.03 286 ARG A CA 1
ATOM 2264 C C . ARG A 1 286 ? 32.869 3.916 -23.149 1.00 52.03 286 ARG A C 1
ATOM 2266 O O . ARG A 1 286 ? 31.904 3.777 -22.399 1.00 52.03 286 ARG A O 1
ATOM 2273 N N . ALA A 1 287 ? 33.962 3.155 -23.056 1.00 57.84 287 ALA A N 1
ATOM 2274 C CA . ALA A 1 287 ? 34.118 2.097 -22.055 1.00 57.84 287 ALA A CA 1
ATOM 2275 C C . ALA A 1 287 ? 34.082 2.652 -20.621 1.00 57.84 287 ALA A C 1
ATOM 2277 O O . ALA A 1 287 ? 33.403 2.095 -19.759 1.00 57.84 287 ALA A O 1
ATOM 2278 N N . LEU A 1 288 ? 34.740 3.792 -20.380 1.00 67.25 288 LEU A N 1
ATOM 2279 C CA . LEU A 1 288 ? 34.707 4.477 -19.088 1.00 67.25 288 LEU A CA 1
ATOM 2280 C C . LEU A 1 288 ? 33.298 4.970 -18.736 1.00 67.25 288 LEU A C 1
ATOM 2282 O O . LEU A 1 288 ? 32.853 4.793 -17.603 1.00 67.25 288 LEU A O 1
ATOM 2286 N N . ARG A 1 289 ? 32.573 5.559 -19.696 1.00 69.31 289 ARG A N 1
ATOM 2287 C CA . ARG A 1 289 ? 31.187 6.004 -19.492 1.00 69.31 289 ARG A CA 1
ATOM 2288 C C . ARG A 1 289 ? 30.268 4.836 -19.128 1.00 69.31 289 ARG A C 1
ATOM 2290 O O . ARG A 1 289 ? 29.524 4.947 -18.159 1.00 69.31 289 ARG A O 1
ATOM 2297 N N . ILE A 1 290 ? 30.354 3.717 -19.853 1.00 60.16 290 ILE A N 1
ATOM 2298 C CA . ILE A 1 290 ? 29.571 2.502 -19.568 1.00 60.16 290 ILE A CA 1
ATOM 2299 C C . ILE A 1 290 ? 29.895 1.964 -18.169 1.00 60.16 290 ILE A C 1
ATOM 2301 O O . ILE A 1 290 ? 28.977 1.677 -17.402 1.00 60.16 290 ILE A O 1
ATOM 2305 N N . ALA A 1 291 ? 31.180 1.881 -17.808 1.00 66.88 291 ALA A N 1
ATOM 2306 C CA . ALA A 1 291 ? 31.597 1.427 -16.483 1.00 66.88 291 ALA A CA 1
ATOM 2307 C C . ALA A 1 291 ? 31.000 2.303 -15.368 1.00 66.88 291 ALA A C 1
ATOM 2309 O O . ALA A 1 291 ? 30.447 1.769 -14.409 1.00 66.88 291 ALA A O 1
ATOM 2310 N N . LYS A 1 292 ? 31.032 3.636 -15.520 1.00 68.25 292 LYS A N 1
ATOM 2311 C CA . LYS A 1 292 ? 30.415 4.577 -14.567 1.00 68.25 292 LYS A CA 1
ATOM 2312 C C . LYS A 1 292 ? 28.907 4.375 -14.444 1.00 68.25 292 LYS A C 1
ATOM 2314 O O . LYS A 1 292 ? 28.384 4.320 -13.335 1.00 68.25 292 LYS A O 1
ATOM 2319 N N . THR A 1 293 ? 28.202 4.246 -15.568 1.00 59.66 293 THR A N 1
ATOM 2320 C CA . THR A 1 293 ? 26.746 4.035 -15.578 1.00 59.66 293 THR A CA 1
ATOM 2321 C C . THR A 1 293 ? 26.354 2.722 -14.898 1.00 59.66 293 THR A C 1
ATOM 2323 O O . THR A 1 293 ? 25.423 2.714 -14.089 1.00 59.66 293 THR A O 1
ATOM 2326 N N . ASN A 1 294 ? 27.076 1.634 -15.175 1.00 59.78 294 ASN A N 1
ATOM 2327 C CA . ASN A 1 294 ? 26.832 0.334 -14.550 1.00 59.78 294 ASN A CA 1
ATOM 2328 C C . ASN A 1 294 ? 27.108 0.383 -13.043 1.00 59.78 294 ASN A C 1
ATOM 2330 O O . ASN A 1 294 ? 26.250 -0.024 -12.265 1.00 59.78 294 ASN A O 1
ATOM 2334 N N . ALA A 1 295 ? 28.243 0.957 -12.632 1.00 66.56 295 ALA A N 1
ATOM 2335 C CA . ALA A 1 295 ? 28.618 1.065 -11.225 1.00 66.56 295 ALA A CA 1
ATOM 2336 C C . ALA A 1 295 ? 27.636 1.928 -10.414 1.00 66.56 295 ALA A C 1
ATOM 2338 O O . ALA A 1 295 ? 27.218 1.518 -9.335 1.00 66.56 295 ALA A O 1
ATOM 2339 N N . ASN A 1 296 ? 27.199 3.077 -10.945 1.00 65.50 296 ASN A N 1
ATOM 2340 C CA . ASN A 1 296 ? 26.173 3.901 -10.291 1.00 65.50 296 ASN A CA 1
ATOM 2341 C C . ASN A 1 296 ? 24.839 3.144 -10.175 1.00 65.50 296 ASN A C 1
ATOM 2343 O O . ASN A 1 296 ? 24.193 3.180 -9.135 1.00 65.50 296 ASN A O 1
ATOM 2347 N N . THR A 1 297 ? 24.429 2.416 -11.221 1.00 66.56 297 THR A N 1
ATOM 2348 C CA . THR A 1 297 ? 23.189 1.616 -11.189 1.00 66.56 297 THR A CA 1
ATOM 2349 C C . THR A 1 297 ? 23.271 0.496 -10.150 1.00 66.56 297 THR A C 1
ATOM 2351 O O . THR A 1 297 ? 22.316 0.253 -9.412 1.00 66.56 297 THR A O 1
ATOM 2354 N N . GLU A 1 298 ? 24.412 -0.184 -10.075 1.00 77.88 298 GLU A N 1
ATOM 2355 C CA . GLU A 1 298 ? 24.662 -1.231 -9.090 1.00 77.88 298 GLU A CA 1
ATOM 2356 C C . GLU A 1 298 ? 24.658 -0.677 -7.660 1.00 77.88 298 GLU A C 1
ATOM 2358 O O . GLU A 1 298 ? 24.022 -1.260 -6.782 1.00 77.88 298 GLU A O 1
ATOM 2363 N N . LEU A 1 299 ? 25.296 0.476 -7.433 1.00 79.19 299 LEU A N 1
ATOM 2364 C CA . LEU A 1 299 ? 25.312 1.147 -6.136 1.00 79.19 299 LEU A CA 1
ATOM 2365 C C . LEU A 1 299 ? 23.915 1.617 -5.705 1.00 79.19 299 LEU A C 1
ATOM 2367 O O . LEU A 1 299 ? 23.539 1.433 -4.546 1.00 79.19 299 LEU A O 1
ATOM 2371 N N . GLU A 1 300 ? 23.118 2.166 -6.624 1.00 75.62 300 GLU A N 1
ATOM 2372 C CA . GLU A 1 300 ? 21.739 2.578 -6.338 1.00 75.62 300 GLU A CA 1
ATOM 2373 C C . GLU A 1 300 ? 20.861 1.399 -5.915 1.00 75.62 300 GLU A C 1
ATOM 2375 O O . GLU A 1 300 ? 20.103 1.510 -4.949 1.00 75.62 300 GLU A O 1
ATOM 2380 N N . ASN A 1 301 ? 21.023 0.243 -6.558 1.00 76.69 301 ASN A N 1
ATOM 2381 C CA . ASN A 1 301 ? 20.268 -0.967 -6.229 1.00 76.69 301 ASN A CA 1
ATOM 2382 C C . ASN A 1 301 ? 20.816 -1.720 -5.006 1.00 76.69 301 ASN A C 1
ATOM 2384 O O . ASN A 1 301 ? 20.102 -2.529 -4.413 1.00 76.69 301 ASN A O 1
ATOM 2388 N N . TYR A 1 302 ? 22.050 -1.443 -4.582 1.00 83.25 302 TYR A N 1
ATOM 2389 C CA . TYR A 1 302 ? 22.685 -2.131 -3.462 1.00 83.25 302 TYR A CA 1
ATOM 2390 C C . TYR A 1 302 ? 21.854 -1.998 -2.172 1.00 83.25 302 TYR A C 1
ATOM 2392 O O . TYR A 1 302 ? 21.559 -0.884 -1.728 1.00 83.25 302 TYR A O 1
ATOM 2400 N N . LYS A 1 303 ? 21.465 -3.134 -1.571 1.00 86.38 303 LYS A N 1
ATOM 2401 C CA . LYS A 1 303 ? 20.662 -3.247 -0.331 1.00 86.38 303 LYS A CA 1
ATOM 2402 C C . LYS A 1 303 ? 19.223 -2.701 -0.400 1.00 86.38 303 LYS A C 1
ATOM 2404 O O . LYS A 1 303 ? 18.590 -2.552 0.642 1.00 86.38 303 LYS A O 1
ATOM 2409 N N . VAL A 1 304 ? 18.689 -2.375 -1.583 1.00 78.75 304 VAL A N 1
ATOM 2410 C CA . VAL A 1 304 ? 17.306 -1.860 -1.724 1.00 78.75 304 VAL A CA 1
ATOM 2411 C C . VAL A 1 304 ? 16.258 -2.917 -1.383 1.00 78.75 304 VAL A C 1
ATOM 2413 O O . VAL A 1 304 ? 15.247 -2.601 -0.763 1.00 78.75 304 VAL A O 1
ATOM 2416 N N . ASP A 1 305 ? 16.529 -4.165 -1.742 1.00 79.25 305 ASP A N 1
ATOM 2417 C CA . ASP A 1 305 ? 15.726 -5.353 -1.448 1.00 79.25 305 ASP A CA 1
ATOM 2418 C C . ASP A 1 305 ? 15.574 -5.626 0.057 1.00 79.25 305 ASP A C 1
ATOM 2420 O O . ASP A 1 305 ? 14.538 -6.110 0.499 1.00 79.25 305 ASP A O 1
ATOM 2424 N N . VAL A 1 306 ? 16.579 -5.251 0.852 1.00 86.06 306 VAL A N 1
ATOM 2425 C CA . VAL A 1 306 ? 16.600 -5.411 2.316 1.00 86.06 306 VAL A CA 1
ATOM 2426 C C . VAL A 1 306 ? 16.399 -4.090 3.063 1.00 86.06 306 VAL A C 1
ATOM 2428 O O . VAL A 1 306 ? 16.744 -3.984 4.239 1.00 86.06 306 VAL A O 1
ATOM 2431 N N . LYS A 1 307 ? 15.834 -3.065 2.409 1.00 84.94 307 LYS A N 1
ATOM 2432 C CA . LYS A 1 307 ? 15.596 -1.740 3.007 1.00 84.94 307 LYS A CA 1
ATOM 2433 C C . LYS A 1 307 ? 14.865 -1.821 4.349 1.00 84.94 307 LYS A C 1
ATOM 2435 O O . LYS A 1 307 ? 15.230 -1.116 5.289 1.00 84.94 307 LYS A O 1
ATOM 2440 N N . ASP A 1 308 ? 13.857 -2.682 4.444 1.00 85.69 308 ASP A N 1
ATOM 2441 C CA . ASP A 1 308 ? 13.013 -2.786 5.636 1.00 85.69 308 ASP A CA 1
ATOM 2442 C C . ASP A 1 308 ? 13.757 -3.362 6.852 1.00 85.69 308 ASP A C 1
ATOM 2444 O O . ASP A 1 308 ? 13.316 -3.165 7.988 1.00 85.69 308 ASP A O 1
ATOM 2448 N N . ASN A 1 309 ? 14.939 -3.954 6.646 1.00 88.06 309 ASN A N 1
ATOM 2449 C CA . ASN A 1 309 ? 15.823 -4.415 7.716 1.00 88.06 309 ASN A CA 1
ATOM 2450 C C . ASN A 1 309 ? 16.592 -3.264 8.381 1.00 88.06 309 ASN A C 1
ATOM 2452 O O . ASN A 1 309 ? 17.254 -3.491 9.387 1.00 88.06 309 ASN A O 1
ATOM 2456 N N . TYR A 1 310 ? 16.528 -2.034 7.864 1.00 87.31 310 TYR A N 1
ATOM 2457 C CA . TYR A 1 310 ? 17.231 -0.873 8.417 1.00 87.31 310 TYR A CA 1
ATOM 2458 C C . TYR A 1 310 ? 16.272 0.100 9.106 1.00 87.31 310 TYR A C 1
ATOM 2460 O O . TYR A 1 310 ? 15.126 0.283 8.691 1.00 87.31 310 TYR A O 1
ATOM 2468 N N . SER A 1 311 ? 16.739 0.760 10.171 1.00 84.56 311 SER A N 1
ATOM 2469 C CA . SER A 1 311 ? 16.018 1.897 10.757 1.00 84.56 311 SER A CA 1
ATOM 2470 C C . SER A 1 311 ? 15.963 3.065 9.764 1.00 84.56 311 SER A C 1
ATOM 2472 O O . SER A 1 311 ? 16.811 3.177 8.879 1.00 84.56 311 SER A O 1
ATOM 2474 N N . THR A 1 312 ? 15.000 3.978 9.920 1.00 80.50 312 THR A N 1
ATOM 2475 C CA . THR A 1 312 ? 14.893 5.170 9.059 1.00 80.50 312 THR A CA 1
ATOM 2476 C C . THR A 1 312 ? 16.183 5.999 9.058 1.00 80.50 312 THR A C 1
ATOM 2478 O O . THR A 1 312 ? 16.608 6.473 8.006 1.00 80.50 312 THR A O 1
ATOM 2481 N N . ALA A 1 313 ? 16.836 6.134 10.219 1.00 83.62 313 ALA A N 1
ATOM 2482 C CA . ALA A 1 313 ? 18.097 6.860 10.361 1.00 83.62 313 ALA A CA 1
ATOM 2483 C C . ALA A 1 313 ? 19.260 6.144 9.654 1.00 83.62 313 ALA A C 1
ATOM 2485 O O . ALA A 1 313 ? 19.984 6.766 8.878 1.00 83.62 313 ALA A O 1
ATOM 2486 N N . ASN A 1 314 ? 19.398 4.829 9.850 1.00 89.38 314 ASN A N 1
ATOM 2487 C CA . ASN A 1 314 ? 20.447 4.040 9.199 1.00 89.38 314 ASN A CA 1
ATOM 2488 C C . ASN A 1 314 ? 20.242 3.988 7.679 1.00 89.38 314 ASN A C 1
ATOM 2490 O O . ASN A 1 314 ? 21.197 4.112 6.917 1.00 89.38 314 ASN A O 1
ATOM 2494 N N . TRP A 1 315 ? 18.994 3.903 7.213 1.00 90.81 315 TRP A N 1
ATOM 2495 C CA . TRP A 1 315 ? 18.685 3.972 5.787 1.00 90.81 315 TRP A CA 1
ATOM 2496 C C . TRP A 1 315 ? 19.038 5.337 5.175 1.00 90.81 315 TRP A C 1
ATOM 2498 O O . TRP A 1 315 ? 19.572 5.400 4.069 1.00 90.81 315 TRP A O 1
ATOM 2508 N N . ALA A 1 316 ? 18.816 6.439 5.899 1.00 87.12 316 ALA A N 1
ATOM 2509 C CA . ALA A 1 316 ? 19.253 7.767 5.463 1.00 87.12 316 ALA A CA 1
ATOM 2510 C C . ALA A 1 316 ? 20.790 7.883 5.359 1.00 87.12 316 ALA A C 1
ATOM 2512 O O . ALA A 1 316 ? 21.301 8.522 4.431 1.00 87.12 316 ALA A O 1
ATOM 2513 N N . GLN A 1 317 ? 21.537 7.220 6.252 1.00 92.88 317 GLN A N 1
ATOM 2514 C CA . GLN A 1 317 ? 22.998 7.116 6.142 1.00 92.88 317 GLN A CA 1
ATOM 2515 C C . GLN A 1 317 ? 23.415 6.317 4.901 1.00 92.88 317 GLN A C 1
ATOM 2517 O O . GLN A 1 317 ? 24.293 6.759 4.164 1.00 92.88 317 GLN A O 1
ATOM 2522 N N . ILE A 1 318 ? 22.737 5.203 4.599 1.00 90.19 318 ILE A N 1
ATOM 2523 C CA . ILE A 1 318 ? 22.973 4.422 3.371 1.00 90.19 318 ILE A CA 1
ATOM 2524 C C . ILE A 1 318 ? 22.743 5.280 2.119 1.00 90.19 318 ILE A C 1
ATOM 2526 O O . ILE A 1 318 ? 23.570 5.257 1.211 1.00 90.19 318 ILE A O 1
ATOM 2530 N N . ILE A 1 319 ? 21.674 6.084 2.069 1.00 88.00 319 ILE A N 1
ATOM 2531 C CA . ILE A 1 319 ? 21.418 7.011 0.948 1.00 88.00 319 ILE A CA 1
ATOM 2532 C C . ILE A 1 319 ? 22.552 8.041 0.808 1.00 88.00 319 ILE A C 1
ATOM 2534 O O . ILE A 1 319 ? 23.015 8.318 -0.303 1.00 88.00 319 ILE A O 1
ATOM 2538 N N . SER A 1 320 ? 23.039 8.589 1.924 1.00 91.62 320 SER A N 1
ATOM 2539 C CA . SER A 1 320 ? 24.175 9.523 1.922 1.00 91.62 320 SER A CA 1
ATOM 2540 C C . SER A 1 320 ? 25.455 8.865 1.391 1.00 91.62 320 SER A C 1
ATOM 2542 O O . SER A 1 320 ? 26.159 9.455 0.571 1.00 91.62 320 SER A O 1
ATOM 2544 N N . LEU A 1 321 ? 25.726 7.619 1.790 1.00 92.94 321 LEU A N 1
ATOM 2545 C CA . LEU A 1 321 ? 26.869 6.836 1.314 1.00 92.94 321 LEU A CA 1
ATOM 2546 C C . LEU A 1 321 ? 26.767 6.505 -0.181 1.00 92.94 321 LEU A C 1
ATOM 2548 O O . LEU A 1 321 ? 27.758 6.643 -0.895 1.00 92.94 321 LEU A O 1
ATOM 2552 N N . LYS A 1 322 ? 25.575 6.153 -0.683 1.00 89.50 322 LYS A N 1
ATOM 2553 C CA . LYS A 1 322 ? 25.329 5.976 -2.127 1.00 89.50 322 LYS A CA 1
ATOM 2554 C C . LYS A 1 322 ? 25.605 7.259 -2.905 1.00 89.50 322 LYS A C 1
ATOM 2556 O O . LYS A 1 322 ? 26.297 7.238 -3.918 1.00 89.50 322 LYS A O 1
ATOM 2561 N N . THR A 1 323 ? 25.148 8.395 -2.381 1.00 89.31 323 THR A N 1
ATOM 2562 C CA . THR A 1 323 ? 25.390 9.714 -2.985 1.00 89.31 323 THR A CA 1
ATOM 2563 C C . THR A 1 323 ? 26.889 10.029 -3.062 1.00 89.31 323 THR A C 1
ATOM 2565 O O . THR A 1 323 ? 27.383 10.465 -4.105 1.00 89.31 323 THR A O 1
ATOM 2568 N N . ALA A 1 324 ? 27.633 9.773 -1.981 1.00 91.75 324 ALA A N 1
ATOM 2569 C CA . ALA A 1 324 ? 29.084 9.949 -1.948 1.00 91.75 324 ALA A CA 1
ATOM 2570 C C . ALA A 1 324 ? 29.807 8.994 -2.917 1.00 91.75 324 ALA A C 1
ATOM 2572 O O . ALA A 1 324 ? 30.690 9.430 -3.660 1.00 91.75 324 ALA A O 1
ATOM 2573 N N . GLY A 1 325 ? 29.392 7.725 -2.968 1.00 91.31 325 GLY A N 1
ATOM 2574 C CA . GLY A 1 325 ? 29.928 6.725 -3.891 1.00 91.31 325 GLY A CA 1
ATOM 2575 C C . GLY A 1 325 ? 29.688 7.082 -5.359 1.00 91.31 325 GLY A C 1
ATOM 2576 O O . GLY A 1 325 ? 30.633 7.069 -6.142 1.00 91.31 325 GLY A O 1
ATOM 2577 N N . ASN A 1 326 ? 28.484 7.534 -5.727 1.00 82.94 326 ASN A N 1
ATOM 2578 C CA . ASN A 1 326 ? 28.186 8.021 -7.080 1.00 82.94 326 ASN A CA 1
ATOM 2579 C C . ASN A 1 326 ? 29.085 9.198 -7.479 1.00 82.94 326 ASN A C 1
ATOM 2581 O O . ASN A 1 326 ? 29.556 9.287 -8.614 1.00 82.94 326 ASN A O 1
ATOM 2585 N N . LYS A 1 327 ? 29.352 10.121 -6.545 1.00 88.94 327 LYS A N 1
ATOM 2586 C CA . LYS A 1 327 ? 30.276 11.237 -6.783 1.00 88.94 327 LYS A CA 1
ATOM 2587 C C . LYS A 1 327 ? 31.697 10.733 -7.057 1.00 88.94 327 LYS A C 1
ATOM 2589 O O . LYS A 1 327 ? 32.332 11.223 -7.989 1.00 88.94 327 LYS A O 1
ATOM 2594 N N . ALA A 1 328 ? 32.175 9.753 -6.289 1.00 93.44 328 ALA A N 1
ATOM 2595 C CA . ALA A 1 328 ? 33.488 9.138 -6.486 1.00 93.44 328 ALA A CA 1
ATOM 2596 C C . ALA A 1 328 ? 33.580 8.368 -7.819 1.00 93.44 328 ALA A C 1
ATOM 2598 O O . ALA A 1 328 ? 34.526 8.575 -8.578 1.00 93.44 328 ALA A O 1
ATOM 2599 N N . ILE A 1 329 ? 32.561 7.570 -8.160 1.00 86.31 329 ILE A N 1
ATOM 2600 C CA . ILE A 1 329 ? 32.448 6.853 -9.442 1.00 86.31 329 ILE A CA 1
ATOM 2601 C C . ILE A 1 329 ? 32.473 7.838 -10.618 1.00 86.31 329 ILE A C 1
ATOM 2603 O O . ILE A 1 329 ? 33.198 7.640 -11.594 1.00 86.31 329 ILE A O 1
ATOM 2607 N N . ASN A 1 330 ? 31.732 8.944 -10.530 1.00 83.38 330 ASN A N 1
ATOM 2608 C CA . ASN A 1 330 ? 31.703 9.952 -11.589 1.00 83.38 330 ASN A CA 1
ATOM 2609 C C . ASN A 1 330 ? 33.038 10.701 -11.736 1.00 83.38 330 ASN A C 1
ATOM 2611 O O . ASN A 1 330 ? 33.398 11.071 -12.858 1.00 83.38 330 ASN A O 1
ATOM 2615 N N . ALA A 1 331 ? 33.788 10.878 -10.644 1.00 92.38 331 ALA A N 1
ATOM 2616 C CA . ALA A 1 331 ? 35.110 11.508 -10.640 1.00 92.38 331 ALA A CA 1
ATOM 2617 C C . ALA A 1 331 ? 36.241 10.594 -11.157 1.00 92.38 331 ALA A C 1
ATOM 2619 O O . ALA A 1 331 ? 37.290 11.105 -11.552 1.00 92.38 331 ALA A O 1
ATOM 2620 N N . ALA A 1 332 ? 36.032 9.274 -11.192 1.00 92.25 332 ALA A N 1
ATOM 2621 C CA . ALA A 1 332 ? 37.022 8.305 -11.657 1.00 92.25 332 ALA A CA 1
ATOM 2622 C C . ALA A 1 332 ? 37.459 8.560 -13.112 1.00 92.25 332 ALA A C 1
ATOM 2624 O O . ALA A 1 332 ? 36.645 8.859 -13.993 1.00 92.25 332 ALA A O 1
ATOM 2625 N N . LYS A 1 333 ? 38.754 8.419 -13.384 1.00 92.31 333 LYS A N 1
ATOM 2626 C CA . LYS A 1 333 ? 39.376 8.633 -14.700 1.00 92.31 333 LYS A CA 1
ATOM 2627 C C . LYS A 1 333 ? 39.608 7.332 -15.460 1.00 92.31 333 LYS A C 1
ATOM 2629 O O . LYS A 1 333 ? 39.797 7.364 -16.672 1.00 92.31 333 LYS A O 1
ATOM 2634 N N . THR A 1 334 ? 39.582 6.199 -14.766 1.00 82.50 334 THR A N 1
ATOM 2635 C CA . THR A 1 334 ? 39.805 4.869 -15.344 1.00 82.50 334 THR A CA 1
ATOM 2636 C C . THR A 1 334 ? 38.730 3.888 -14.886 1.00 82.50 334 THR A C 1
ATOM 2638 O O . THR A 1 334 ? 38.068 4.098 -13.871 1.00 82.50 334 THR A O 1
ATOM 2641 N N . THR A 1 335 ? 38.546 2.795 -15.625 1.00 72.19 335 THR A N 1
ATOM 2642 C CA . THR A 1 335 ? 37.611 1.726 -15.241 1.00 72.19 335 THR A CA 1
ATOM 2643 C C . THR A 1 335 ? 38.026 1.050 -13.932 1.00 72.19 335 THR A C 1
ATOM 2645 O O . THR A 1 335 ? 37.166 0.687 -13.140 1.00 72.19 335 THR A O 1
ATOM 2648 N N . THR A 1 336 ? 39.329 0.954 -13.655 1.00 91.31 336 THR A N 1
ATOM 2649 C CA . THR A 1 336 ? 39.860 0.451 -12.378 1.00 91.31 336 THR A CA 1
ATOM 2650 C C . THR A 1 336 ? 39.465 1.346 -11.204 1.00 91.31 336 THR A C 1
ATOM 2652 O O . THR A 1 336 ? 39.038 0.851 -10.163 1.00 91.31 336 THR A O 1
ATOM 2655 N N . GLU A 1 337 ? 39.560 2.667 -11.372 1.00 92.75 337 GLU A N 1
ATOM 2656 C CA . GLU A 1 337 ? 39.117 3.627 -10.354 1.00 92.75 337 GLU A CA 1
ATOM 2657 C C . GLU A 1 337 ? 37.598 3.572 -10.132 1.00 92.75 337 GLU A C 1
ATOM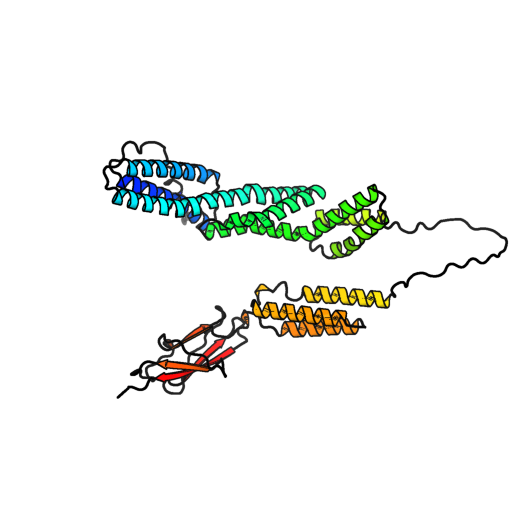 2659 O O . GLU A 1 337 ? 37.152 3.715 -8.996 1.00 92.75 337 GLU A O 1
ATOM 2664 N N . VAL A 1 338 ? 36.808 3.311 -11.184 1.00 81.06 338 VAL A N 1
ATOM 2665 C CA . VAL A 1 338 ? 35.354 3.091 -11.067 1.00 81.06 338 VAL A CA 1
ATOM 2666 C C . VAL A 1 338 ? 35.053 1.870 -10.198 1.00 81.06 338 VAL A C 1
ATOM 2668 O O . VAL A 1 338 ? 34.258 1.978 -9.265 1.00 81.06 338 VAL A O 1
ATOM 2671 N N . THR A 1 339 ? 35.699 0.731 -10.467 1.00 87.94 339 THR A N 1
ATOM 2672 C CA . THR A 1 339 ? 35.522 -0.491 -9.667 1.00 87.94 339 THR A CA 1
ATOM 2673 C C . THR A 1 339 ? 35.901 -0.251 -8.210 1.00 87.94 339 THR A C 1
ATOM 2675 O O . THR A 1 339 ? 35.120 -0.563 -7.315 1.00 87.94 339 THR A O 1
ATOM 2678 N N . LYS A 1 340 ? 37.048 0.396 -7.960 1.00 94.50 340 LYS A N 1
ATOM 2679 C CA . LYS A 1 340 ? 37.482 0.709 -6.595 1.00 94.50 340 LYS A CA 1
ATOM 2680 C C . LYS A 1 340 ? 36.475 1.603 -5.861 1.00 94.50 340 LYS A C 1
ATOM 2682 O O . LYS A 1 340 ? 36.147 1.331 -4.711 1.00 94.50 340 LYS A O 1
ATOM 2687 N N . ALA A 1 341 ? 35.968 2.649 -6.516 1.00 95.94 341 ALA A N 1
ATOM 2688 C CA . ALA A 1 341 ? 34.992 3.558 -5.916 1.00 95.94 341 ALA A CA 1
ATOM 2689 C C . ALA A 1 341 ? 33.670 2.852 -5.561 1.00 95.94 341 ALA A C 1
ATOM 2691 O O . ALA A 1 341 ? 33.071 3.151 -4.527 1.00 95.94 341 ALA A O 1
ATOM 2692 N N . LEU A 1 342 ? 33.229 1.903 -6.393 1.00 90.69 342 LEU A N 1
ATOM 2693 C CA . LEU A 1 342 ? 32.059 1.071 -6.117 1.00 90.69 342 LEU A CA 1
ATOM 2694 C C . LEU A 1 342 ? 32.282 0.153 -4.906 1.00 90.69 342 LEU A C 1
ATOM 2696 O O . LEU A 1 342 ? 31.418 0.079 -4.029 1.00 90.69 342 LEU A O 1
ATOM 2700 N N . ASP A 1 343 ? 33.425 -0.528 -4.849 1.00 96.50 343 ASP A N 1
ATOM 2701 C CA . ASP A 1 343 ? 33.756 -1.451 -3.761 1.00 96.50 343 ASP A CA 1
ATOM 2702 C C . ASP A 1 343 ? 33.898 -0.721 -2.420 1.00 96.50 343 ASP A C 1
ATOM 2704 O O . ASP A 1 343 ? 33.313 -1.151 -1.423 1.00 96.50 343 ASP A O 1
ATOM 2708 N N . ASP A 1 344 ? 34.581 0.429 -2.404 1.00 96.50 344 ASP A N 1
ATOM 2709 C CA . ASP A 1 344 ? 34.711 1.280 -1.217 1.00 96.50 344 ASP A CA 1
ATOM 2710 C C . ASP A 1 344 ? 33.324 1.735 -0.710 1.00 96.50 344 ASP A C 1
ATOM 2712 O O . ASP A 1 344 ? 33.039 1.688 0.491 1.00 96.50 344 ASP A O 1
ATOM 2716 N N . ALA A 1 345 ? 32.423 2.129 -1.621 1.00 94.88 345 ALA A N 1
ATOM 2717 C CA . ALA A 1 345 ? 31.067 2.548 -1.267 1.00 94.88 345 ALA A CA 1
ATOM 2718 C C . ALA A 1 345 ? 30.235 1.394 -0.680 1.00 94.88 345 ALA A C 1
ATOM 2720 O O . ALA A 1 345 ? 29.563 1.568 0.340 1.00 94.88 345 ALA A O 1
ATOM 2721 N N . LYS A 1 346 ? 30.300 0.197 -1.276 1.00 95.81 346 LYS A N 1
ATOM 2722 C CA . LYS A 1 346 ? 29.619 -0.999 -0.751 1.00 95.81 346 LYS A CA 1
ATOM 2723 C C . LYS A 1 346 ? 30.169 -1.423 0.605 1.00 95.81 346 LYS A C 1
ATOM 2725 O O . LYS A 1 346 ? 29.387 -1.794 1.481 1.00 95.81 346 LYS A O 1
ATOM 2730 N N . ALA A 1 347 ? 31.487 -1.359 0.787 1.00 97.31 347 ALA A N 1
ATOM 2731 C CA . ALA A 1 347 ? 32.133 -1.662 2.056 1.00 97.31 347 ALA A CA 1
ATOM 2732 C C . ALA A 1 347 ? 31.635 -0.719 3.158 1.00 97.31 347 ALA A C 1
ATOM 2734 O O . ALA A 1 347 ? 31.226 -1.192 4.215 1.00 97.31 347 ALA A O 1
ATOM 2735 N N . ALA A 1 348 ? 31.560 0.587 2.883 1.00 97.00 348 ALA A N 1
ATOM 2736 C CA . ALA A 1 348 ? 31.010 1.559 3.825 1.00 97.00 348 ALA A CA 1
ATOM 2737 C C . ALA A 1 348 ? 29.530 1.288 4.151 1.00 97.00 348 ALA A C 1
ATOM 2739 O O . ALA A 1 348 ? 29.138 1.330 5.314 1.00 97.00 348 ALA A O 1
ATOM 2740 N N . ILE A 1 349 ? 28.709 0.951 3.148 1.00 95.69 349 ILE A N 1
ATOM 2741 C CA . ILE A 1 349 ? 27.294 0.596 3.357 1.00 95.69 349 ILE A CA 1
ATOM 2742 C C . ILE A 1 349 ? 27.154 -0.660 4.231 1.00 95.69 349 ILE A C 1
ATOM 2744 O O . ILE A 1 349 ? 26.261 -0.723 5.072 1.00 95.69 349 ILE A O 1
ATOM 2748 N N . ASN A 1 350 ? 28.035 -1.650 4.075 1.00 95.44 350 ASN A N 1
ATOM 2749 C CA . ASN A 1 350 ? 27.996 -2.890 4.858 1.00 95.44 350 ASN A CA 1
ATOM 2750 C C . ASN A 1 350 ? 28.321 -2.706 6.346 1.00 95.44 350 ASN A C 1
ATOM 2752 O O . ASN A 1 350 ? 28.009 -3.596 7.132 1.00 95.44 350 ASN A O 1
ATOM 2756 N N . LEU A 1 351 ? 28.920 -1.578 6.736 1.00 94.50 351 LEU A N 1
ATOM 2757 C CA . LEU A 1 351 ? 29.171 -1.247 8.142 1.00 94.50 351 LEU A CA 1
ATOM 2758 C C . LEU A 1 351 ? 27.922 -0.719 8.860 1.00 94.50 351 LEU A C 1
ATOM 2760 O O . LEU A 1 351 ? 27.910 -0.633 10.086 1.00 94.50 351 LEU A O 1
ATOM 2764 N N . ILE A 1 352 ? 26.869 -0.362 8.119 1.00 92.56 352 ILE A N 1
ATOM 2765 C CA . ILE A 1 352 ? 25.632 0.144 8.708 1.00 92.56 352 ILE A CA 1
ATOM 2766 C C . ILE A 1 352 ? 24.831 -1.015 9.306 1.00 92.56 352 ILE A C 1
ATOM 2768 O O . ILE A 1 352 ? 24.492 -1.976 8.614 1.00 92.56 352 ILE A O 1
ATOM 2772 N N . GLN A 1 353 ? 24.493 -0.899 10.590 1.00 90.44 353 GLN A N 1
ATOM 2773 C CA . GLN A 1 353 ? 23.751 -1.925 11.322 1.00 90.44 353 GLN A CA 1
ATOM 2774 C C . GLN A 1 353 ? 22.286 -2.024 10.870 1.00 90.44 353 GLN A C 1
ATOM 2776 O O . GLN A 1 353 ? 21.606 -1.021 10.623 1.00 90.44 353 GLN A O 1
ATOM 2781 N N . THR A 1 354 ? 21.790 -3.256 10.810 1.00 91.38 354 THR A N 1
ATOM 2782 C CA . THR A 1 354 ? 20.368 -3.589 10.643 1.00 91.38 354 THR A CA 1
ATOM 2783 C C . THR A 1 354 ? 19.624 -3.518 11.979 1.00 91.38 354 THR A C 1
ATOM 2785 O O . THR A 1 354 ? 20.240 -3.463 13.041 1.00 91.38 354 THR A O 1
ATOM 2788 N N . LYS A 1 355 ? 18.287 -3.521 11.937 1.00 86.12 355 LYS A N 1
ATOM 2789 C CA . LYS A 1 355 ? 17.413 -3.548 13.119 1.00 86.12 355 LYS A CA 1
ATOM 2790 C C . LYS A 1 355 ? 17.740 -4.736 14.023 1.00 86.12 355 LYS A C 1
ATOM 2792 O O . LYS A 1 355 ? 17.965 -4.524 15.204 1.00 86.12 355 LYS A O 1
ATOM 2797 N N . SER A 1 356 ? 17.913 -5.921 13.439 1.00 87.00 356 SER A N 1
ATOM 2798 C CA . SER A 1 356 ? 18.196 -7.155 14.179 1.00 87.00 356 SER A CA 1
ATOM 2799 C C . SER A 1 356 ? 19.574 -7.183 14.854 1.00 87.00 356 SER A C 1
ATOM 2801 O O . SER A 1 356 ? 19.883 -8.118 15.583 1.00 87.00 356 SER A O 1
ATOM 2803 N N . GLN A 1 357 ? 20.434 -6.195 14.581 1.00 88.12 357 GLN A N 1
ATOM 2804 C CA . GLN A 1 357 ? 21.755 -6.025 15.197 1.00 88.12 357 GLN A CA 1
ATOM 2805 C C . GLN A 1 357 ? 21.736 -4.999 16.340 1.00 88.12 357 GLN A C 1
ATOM 2807 O O . GLN A 1 357 ? 22.780 -4.703 16.921 1.00 88.12 357 GLN A O 1
ATOM 2812 N N . VAL A 1 358 ? 20.571 -4.430 16.664 1.00 87.19 358 VAL A N 1
ATOM 2813 C CA . VAL A 1 358 ? 20.421 -3.430 17.722 1.00 87.19 358 VAL A CA 1
ATOM 2814 C C . VAL A 1 358 ? 20.252 -4.129 19.070 1.00 87.19 358 VAL A C 1
ATOM 2816 O O . VAL A 1 358 ? 19.257 -4.794 19.325 1.00 87.19 358 VAL A O 1
ATOM 2819 N N . SER A 1 359 ? 21.220 -3.937 19.964 1.00 89.50 359 SER A N 1
ATOM 2820 C CA . SER A 1 359 ? 21.214 -4.447 21.344 1.00 89.50 359 SER A CA 1
ATOM 2821 C C . SER A 1 359 ? 21.019 -3.332 22.379 1.00 89.50 359 SER A C 1
ATOM 2823 O O . SER A 1 359 ? 21.535 -3.413 23.492 1.00 89.50 359 SER A O 1
ATOM 2825 N N . THR A 1 360 ? 20.338 -2.241 22.008 1.00 91.81 360 THR A N 1
ATOM 2826 C CA . THR A 1 360 ? 20.136 -1.092 22.901 1.00 91.81 360 THR A CA 1
ATOM 2827 C C . THR A 1 360 ? 18.814 -1.139 23.660 1.00 91.81 360 THR A C 1
ATOM 2829 O O . THR A 1 360 ? 17.907 -1.878 23.282 1.00 91.81 360 THR A O 1
ATOM 2832 N N . VAL A 1 361 ? 18.687 -0.333 24.719 1.00 92.38 361 VAL A N 1
ATOM 2833 C CA . VAL A 1 361 ? 17.441 -0.141 25.485 1.00 92.38 361 VAL A CA 1
ATOM 2834 C C . VAL A 1 361 ? 16.817 1.227 25.219 1.00 92.38 361 VAL A C 1
ATOM 2836 O O . VAL A 1 361 ? 17.531 2.215 25.048 1.00 92.38 361 VAL A O 1
ATOM 2839 N N . SER A 1 362 ? 15.485 1.296 25.238 1.00 91.56 362 SER A N 1
ATOM 2840 C CA . SER A 1 362 ? 14.734 2.554 25.217 1.00 91.56 362 SER A CA 1
ATOM 2841 C C . SER A 1 362 ? 14.518 3.117 26.620 1.00 91.56 362 SER A C 1
ATOM 2843 O O . SER A 1 362 ? 14.503 4.331 26.798 1.00 91.56 362 SER A O 1
ATOM 2845 N N . THR A 1 363 ? 14.331 2.247 27.617 1.00 92.81 363 THR A N 1
ATOM 2846 C CA . THR A 1 363 ? 14.077 2.636 29.011 1.00 92.81 363 THR A CA 1
ATOM 2847 C C . THR A 1 363 ? 14.629 1.599 29.984 1.00 92.81 363 THR A C 1
ATOM 2849 O O . THR A 1 363 ? 14.668 0.405 29.684 1.00 92.81 363 THR A O 1
ATOM 2852 N N . ILE A 1 364 ? 15.023 2.064 31.170 1.00 95.25 364 ILE A N 1
ATOM 2853 C CA . ILE A 1 364 ? 15.304 1.224 32.336 1.00 95.25 364 ILE A CA 1
ATOM 2854 C C . ILE A 1 364 ? 14.554 1.817 33.531 1.00 95.25 364 ILE A C 1
ATOM 2856 O O . ILE A 1 364 ? 14.574 3.033 33.727 1.00 95.25 364 ILE A O 1
ATOM 2860 N N . THR A 1 365 ? 13.901 0.975 34.329 1.00 95.38 365 THR A N 1
ATOM 2861 C CA . THR A 1 365 ? 13.240 1.371 35.577 1.00 95.38 365 THR A CA 1
ATOM 2862 C C . THR A 1 365 ? 13.692 0.502 36.741 1.00 95.38 365 THR A C 1
ATOM 2864 O O . THR A 1 365 ? 13.892 -0.698 36.560 1.00 95.38 365 THR A O 1
ATOM 2867 N N . VAL A 1 366 ? 13.769 1.088 37.934 1.00 95.31 366 VAL A N 1
ATOM 2868 C CA . VAL A 1 366 ? 14.037 0.397 39.203 1.00 95.31 366 VAL A CA 1
ATOM 2869 C C . VAL A 1 366 ? 12.871 0.664 40.149 1.00 95.31 366 VAL A C 1
ATOM 2871 O O . VAL A 1 366 ? 12.565 1.821 40.426 1.00 95.31 366 VAL A O 1
ATOM 2874 N N . LYS A 1 367 ? 12.166 -0.388 40.589 1.00 91.75 367 LYS A N 1
ATOM 2875 C CA . LYS A 1 367 ? 10.908 -0.283 41.365 1.00 91.75 367 LYS A CA 1
ATOM 2876 C C . LYS A 1 367 ? 9.880 0.671 40.733 1.00 91.75 367 LYS A C 1
ATOM 2878 O O . LYS A 1 367 ? 9.183 1.415 41.417 1.00 91.75 367 LYS A O 1
ATOM 2883 N N . GLY A 1 368 ? 9.810 0.673 39.401 1.00 90.81 368 GLY A N 1
ATOM 2884 C CA . GLY A 1 368 ? 8.919 1.544 38.626 1.00 90.81 368 GLY A CA 1
ATOM 2885 C C . GLY A 1 368 ? 9.394 2.995 38.458 1.00 90.81 368 GLY A C 1
ATOM 2886 O O . GLY A 1 368 ? 8.756 3.744 37.723 1.00 90.81 368 GLY A O 1
ATOM 2887 N N . ILE A 1 369 ? 10.516 3.396 39.067 1.00 93.12 369 ILE A N 1
ATOM 2888 C CA . ILE A 1 369 ? 11.127 4.718 38.872 1.00 93.12 369 ILE A CA 1
ATOM 2889 C C . ILE A 1 369 ? 12.076 4.670 37.676 1.00 93.12 369 ILE A C 1
ATOM 2891 O O . ILE A 1 369 ? 12.923 3.783 37.581 1.00 93.12 369 ILE A O 1
ATOM 2895 N N . ALA A 1 370 ? 11.936 5.617 36.749 1.00 93.19 370 ALA A N 1
ATOM 2896 C CA . ALA A 1 370 ? 12.778 5.691 35.560 1.00 93.19 370 ALA A CA 1
ATOM 2897 C C . ALA A 1 370 ? 14.225 6.056 35.920 1.00 93.19 370 ALA A C 1
ATOM 2899 O O . ALA A 1 370 ? 14.474 7.054 36.593 1.00 93.19 370 ALA A O 1
ATOM 2900 N N . ALA A 1 371 ? 15.174 5.261 35.429 1.00 95.06 371 ALA A N 1
ATOM 2901 C CA . ALA A 1 371 ? 16.592 5.567 35.516 1.00 95.06 371 ALA A CA 1
ATOM 2902 C C . ALA A 1 371 ? 16.997 6.532 34.392 1.00 95.06 371 ALA A C 1
ATOM 2904 O O . ALA A 1 371 ? 16.511 6.442 33.262 1.00 95.06 371 ALA A O 1
ATOM 2905 N N . ILE A 1 372 ? 17.915 7.443 34.694 1.00 94.56 372 ILE A N 1
ATOM 2906 C CA . ILE A 1 372 ? 18.393 8.481 33.782 1.00 94.56 372 ILE A CA 1
ATOM 2907 C C . ILE A 1 372 ? 19.751 8.056 33.228 1.00 94.56 372 ILE A C 1
ATOM 2909 O O . ILE A 1 372 ? 20.665 7.755 33.995 1.00 94.56 372 ILE A O 1
ATOM 2913 N N . ALA A 1 373 ? 19.885 8.035 31.902 1.00 93.94 373 ALA A N 1
ATOM 2914 C CA . ALA A 1 373 ? 21.153 7.735 31.243 1.00 93.94 373 ALA A CA 1
ATOM 2915 C C . ALA A 1 373 ? 22.190 8.834 31.520 1.00 93.94 373 ALA A C 1
ATOM 2917 O O . ALA A 1 373 ? 21.873 10.025 31.472 1.00 93.94 373 ALA A O 1
ATOM 2918 N N . ASP A 1 374 ? 23.433 8.436 31.771 1.00 93.69 374 ASP A N 1
ATOM 2919 C CA . ASP A 1 374 ? 24.552 9.356 31.913 1.00 93.69 374 ASP A CA 1
ATOM 2920 C C . ASP A 1 374 ? 24.873 10.007 30.548 1.00 93.69 374 ASP A C 1
ATOM 2922 O O . ASP A 1 374 ? 25.073 9.294 29.557 1.00 93.69 374 ASP A O 1
ATOM 2926 N N . PRO A 1 375 ? 24.938 11.349 30.457 1.00 88.56 375 PRO A N 1
ATOM 2927 C CA . PRO A 1 375 ? 25.202 12.037 29.194 1.00 88.56 375 PRO A CA 1
ATOM 2928 C C . PRO A 1 375 ? 26.569 11.715 28.573 1.00 88.56 375 PRO A C 1
ATOM 2930 O O . PRO A 1 375 ? 26.720 11.804 27.355 1.00 88.56 375 PRO A O 1
ATOM 2933 N N . ALA A 1 376 ? 27.568 11.376 29.392 1.00 92.88 376 ALA A N 1
ATOM 2934 C CA . ALA A 1 376 ? 28.914 11.025 28.953 1.00 92.88 376 ALA A CA 1
ATOM 2935 C C . ALA A 1 376 ? 29.063 9.521 28.676 1.00 92.88 376 ALA A C 1
ATOM 2937 O O . ALA A 1 376 ? 29.933 9.126 27.896 1.00 92.88 376 ALA A O 1
ATOM 2938 N N . ASN A 1 377 ? 28.218 8.678 29.280 1.00 92.00 377 ASN A N 1
ATOM 2939 C CA . ASN A 1 377 ? 28.207 7.239 29.045 1.00 92.00 377 ASN A CA 1
ATOM 2940 C C . ASN A 1 377 ? 26.773 6.678 28.927 1.00 92.00 377 ASN A C 1
ATOM 2942 O O . ASN A 1 377 ? 26.177 6.303 29.934 1.00 92.00 377 ASN A O 1
ATOM 2946 N N . PRO A 1 378 ? 26.243 6.473 27.707 1.00 89.38 378 PRO A N 1
ATOM 2947 C CA . PRO A 1 378 ? 24.862 6.023 27.497 1.00 89.38 378 PRO A CA 1
ATOM 2948 C C . PRO A 1 378 ? 24.597 4.566 27.918 1.00 89.38 378 PRO A C 1
ATOM 2950 O O . PRO A 1 378 ? 23.467 4.094 27.819 1.00 89.38 378 PRO A O 1
ATOM 2953 N N . THR A 1 379 ? 25.622 3.825 28.356 1.00 94.94 379 THR A N 1
ATOM 2954 C CA . THR A 1 379 ? 25.455 2.493 28.966 1.00 94.94 379 THR A CA 1
ATOM 2955 C C . THR A 1 379 ? 25.381 2.544 30.491 1.00 94.94 379 THR A C 1
ATOM 2957 O O . THR A 1 379 ? 25.124 1.523 31.127 1.00 94.94 379 THR A O 1
ATOM 2960 N N . LEU A 1 380 ? 25.579 3.723 31.083 1.00 95.81 380 LEU A N 1
ATOM 2961 C CA . LEU A 1 380 ? 25.461 3.972 32.509 1.00 95.81 380 LEU A CA 1
ATOM 2962 C C . LEU A 1 380 ? 24.148 4.701 32.794 1.00 95.81 380 LEU A C 1
ATOM 2964 O O . LEU A 1 380 ? 23.820 5.684 32.138 1.00 95.81 380 LEU A O 1
ATOM 2968 N N . TYR A 1 381 ? 23.406 4.220 33.780 1.00 96.62 381 TYR A N 1
ATOM 2969 C CA . TYR A 1 381 ? 22.143 4.792 34.218 1.00 96.62 381 TYR A CA 1
ATOM 2970 C C . TYR A 1 381 ? 22.206 5.072 35.712 1.00 96.62 381 TYR A C 1
ATOM 2972 O O . TYR A 1 381 ? 22.786 4.296 36.466 1.00 96.62 381 TYR A O 1
ATOM 2980 N N . ASN A 1 382 ? 21.586 6.160 36.145 1.00 95.94 382 ASN A N 1
ATOM 2981 C CA . ASN A 1 382 ? 21.476 6.526 37.549 1.00 95.94 382 ASN A CA 1
ATOM 2982 C C . ASN A 1 382 ? 19.998 6.617 37.924 1.00 95.94 382 ASN A C 1
ATOM 2984 O O . ASN A 1 382 ? 19.193 7.170 37.174 1.00 95.94 382 ASN A O 1
ATOM 2988 N N . VAL A 1 383 ? 19.635 6.072 39.078 1.00 96.44 383 VAL A N 1
ATOM 2989 C CA . VAL A 1 383 ? 18.278 6.159 39.617 1.00 96.44 383 VAL A CA 1
ATOM 2990 C C . VAL A 1 383 ? 18.339 6.462 41.101 1.00 96.44 383 VAL A C 1
ATOM 2992 O O . VAL A 1 383 ? 19.052 5.803 41.855 1.00 96.44 383 VAL A O 1
ATOM 2995 N N . GLU A 1 384 ? 17.581 7.474 41.499 1.00 95.31 384 GLU A N 1
ATOM 2996 C CA . GLU A 1 384 ? 17.414 7.854 42.891 1.00 95.31 384 GLU A CA 1
ATOM 2997 C C . GLU A 1 384 ? 16.051 7.356 43.375 1.00 95.31 384 GLU A C 1
ATOM 2999 O O . GLU A 1 384 ? 15.015 7.655 42.775 1.00 95.31 384 GLU A O 1
ATOM 3004 N N . LEU A 1 385 ? 16.059 6.548 44.434 1.00 93.56 385 LEU A N 1
ATOM 3005 C CA . LEU A 1 385 ? 14.862 5.980 45.041 1.00 93.56 385 LEU A CA 1
ATOM 3006 C C . LEU A 1 385 ? 14.416 6.801 46.261 1.00 93.56 385 LEU A C 1
ATOM 3008 O O . LEU A 1 385 ? 15.256 7.407 46.932 1.00 93.56 385 LEU A O 1
ATOM 3012 N N . PRO A 1 386 ? 13.111 6.790 46.596 1.00 92.38 386 PRO A N 1
ATOM 3013 C CA . PRO A 1 386 ? 12.585 7.539 47.731 1.00 92.38 386 PRO A CA 1
ATOM 3014 C C . PRO A 1 386 ? 13.261 7.181 49.058 1.00 92.38 386 PRO A C 1
ATOM 3016 O O . PRO A 1 386 ? 13.618 6.023 49.304 1.00 92.38 386 PRO A O 1
ATOM 3019 N N . ALA A 1 387 ? 13.370 8.177 49.937 1.00 88.88 387 ALA A N 1
ATOM 3020 C CA . ALA A 1 387 ? 13.945 8.036 51.268 1.00 88.88 387 ALA A CA 1
ATOM 3021 C C . ALA A 1 387 ? 13.276 6.896 52.065 1.00 88.88 387 ALA A C 1
ATOM 3023 O O . ALA A 1 387 ? 12.053 6.757 52.065 1.00 88.88 387 ALA A O 1
ATOM 3024 N N . GLY A 1 388 ? 14.081 6.081 52.755 1.00 85.81 388 GLY A N 1
ATOM 3025 C CA . GLY A 1 388 ? 13.612 4.886 53.476 1.00 85.81 388 GLY A CA 1
ATOM 3026 C C . GLY A 1 388 ? 13.628 3.588 52.656 1.00 85.81 388 GLY A C 1
ATOM 3027 O O . GLY A 1 388 ? 13.339 2.526 53.201 1.00 85.81 388 GLY A O 1
ATOM 3028 N N . THR A 1 389 ? 14.009 3.637 51.375 1.00 91.44 389 THR A N 1
ATOM 3029 C CA . THR A 1 389 ? 14.245 2.424 50.577 1.00 91.44 389 THR A CA 1
ATOM 3030 C C . THR A 1 389 ? 15.508 1.697 51.049 1.00 91.44 389 THR A C 1
ATOM 3032 O O . THR A 1 389 ? 16.583 2.290 51.118 1.00 91.44 389 THR A O 1
ATOM 3035 N N . VAL A 1 390 ? 15.403 0.395 51.324 1.00 90.06 390 VAL A N 1
ATOM 3036 C CA . VAL A 1 390 ? 16.550 -0.466 51.649 1.00 90.06 390 VAL A CA 1
ATOM 3037 C C . VAL A 1 390 ? 17.091 -1.080 50.358 1.00 90.06 390 VAL A C 1
ATOM 3039 O O . VAL A 1 390 ? 16.413 -1.871 49.708 1.00 90.06 390 VAL A O 1
ATOM 3042 N N . LEU A 1 391 ? 18.318 -0.720 49.967 1.00 89.94 391 LEU A N 1
ATOM 3043 C CA . LEU A 1 391 ? 18.917 -1.186 48.704 1.00 89.94 391 LEU A CA 1
ATOM 3044 C C . LEU A 1 391 ? 19.132 -2.705 48.656 1.00 89.94 391 LEU A C 1
ATOM 3046 O O . LEU A 1 391 ? 19.028 -3.300 47.586 1.00 89.94 391 LEU A O 1
ATOM 3050 N N . ALA A 1 392 ? 19.383 -3.331 49.808 1.00 87.94 392 ALA A N 1
ATOM 3051 C CA . ALA A 1 392 ? 19.547 -4.780 49.917 1.00 87.94 392 ALA A CA 1
ATOM 3052 C C . ALA A 1 392 ? 18.254 -5.563 49.612 1.00 87.94 392 ALA A C 1
ATOM 3054 O O . ALA A 1 392 ? 18.342 -6.735 49.258 1.00 87.94 392 ALA A O 1
ATOM 3055 N N . ASP A 1 393 ? 17.091 -4.9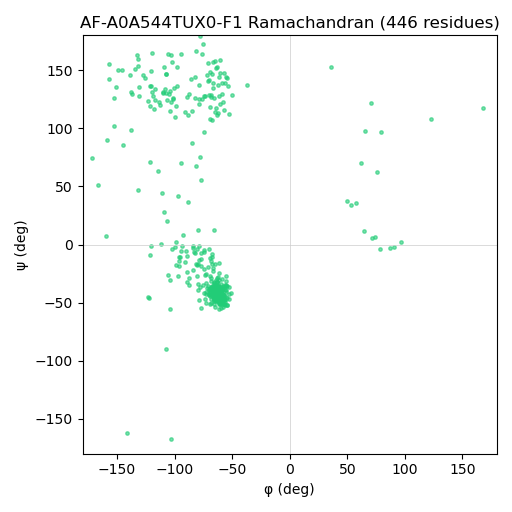07 49.695 1.00 90.44 393 ASP A N 1
ATOM 3056 C CA . ASP A 1 393 ? 15.770 -5.492 49.424 1.00 90.44 393 ASP A CA 1
ATOM 3057 C C . ASP A 1 393 ? 15.329 -5.282 47.963 1.00 90.44 393 ASP A C 1
ATOM 3059 O O . ASP A 1 393 ? 14.164 -5.491 47.617 1.00 90.44 393 ASP A O 1
ATOM 3063 N N . ILE A 1 394 ? 16.214 -4.767 47.105 1.00 92.31 394 ILE A N 1
ATOM 3064 C CA . ILE A 1 394 ? 15.958 -4.682 45.667 1.00 92.31 394 ILE A CA 1
ATOM 3065 C C . ILE A 1 394 ? 16.290 -6.037 45.055 1.00 92.31 394 ILE A C 1
ATOM 3067 O O . ILE A 1 394 ? 17.405 -6.542 45.196 1.00 92.31 394 ILE A O 1
ATOM 3071 N N . GLU A 1 395 ? 15.333 -6.603 44.333 1.00 91.94 395 GLU A N 1
ATOM 3072 C CA . GLU A 1 395 ? 15.508 -7.868 43.630 1.00 91.94 395 GLU A CA 1
ATOM 3073 C C . GLU A 1 395 ? 15.708 -7.647 42.128 1.00 91.94 395 GLU A C 1
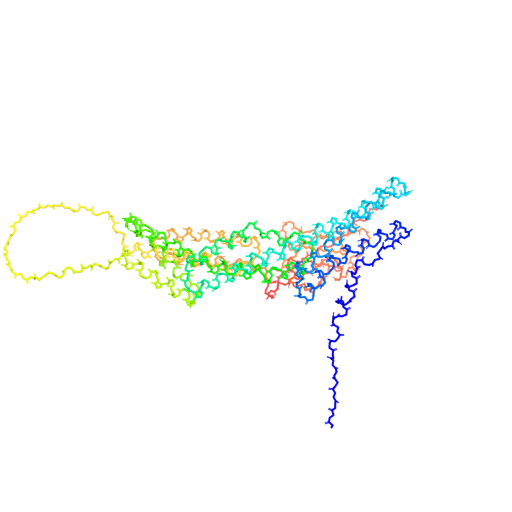ATOM 3075 O O . GLU A 1 395 ? 15.379 -6.603 41.566 1.00 91.94 395 GLU A O 1
ATOM 3080 N N . ALA A 1 396 ? 16.219 -8.664 41.431 1.00 91.44 396 ALA A N 1
ATOM 3081 C CA . ALA A 1 396 ? 16.400 -8.618 39.980 1.00 91.44 396 ALA A CA 1
ATOM 3082 C C . ALA A 1 396 ? 15.096 -8.294 39.221 1.00 91.44 396 ALA A C 1
ATOM 3084 O O . ALA A 1 396 ? 15.136 -7.645 38.178 1.00 91.44 396 ALA A O 1
ATOM 3085 N N . THR A 1 397 ? 13.944 -8.715 39.753 1.00 92.06 397 THR A N 1
ATOM 3086 C CA . THR A 1 397 ? 12.608 -8.453 39.193 1.00 92.06 397 THR A CA 1
ATOM 3087 C C . THR A 1 397 ? 12.163 -6.999 39.317 1.00 92.06 397 THR A C 1
ATOM 3089 O O . THR A 1 397 ? 11.282 -6.578 38.572 1.00 92.06 397 THR A O 1
ATOM 3092 N N . ASP A 1 398 ? 12.775 -6.219 40.212 1.00 93.31 398 ASP A N 1
ATOM 3093 C CA . ASP A 1 398 ? 12.500 -4.786 40.351 1.00 93.31 398 ASP A CA 1
ATOM 3094 C C . ASP A 1 398 ? 13.172 -3.950 39.253 1.00 93.31 398 ASP A C 1
ATOM 3096 O O . ASP A 1 398 ? 12.860 -2.764 39.103 1.00 93.31 398 ASP A O 1
ATOM 3100 N N . ILE A 1 399 ? 14.100 -4.548 38.497 1.00 94.44 399 ILE A N 1
ATOM 3101 C CA . ILE A 1 399 ? 14.817 -3.906 37.399 1.00 94.44 399 ILE A CA 1
ATOM 3102 C C . ILE A 1 399 ? 14.164 -4.319 36.082 1.00 94.44 399 ILE A C 1
ATOM 3104 O O . ILE A 1 399 ? 14.297 -5.455 35.628 1.00 94.44 399 ILE A O 1
ATOM 3108 N N . MET A 1 400 ? 13.487 -3.378 35.431 1.00 92.62 400 MET A N 1
ATOM 3109 C CA . MET A 1 400 ? 12.883 -3.616 34.120 1.00 92.62 400 MET A CA 1
ATOM 3110 C C . MET A 1 400 ? 13.595 -2.792 33.057 1.00 92.62 400 MET A C 1
ATOM 3112 O O . MET A 1 400 ? 13.612 -1.565 33.121 1.00 92.62 400 MET A O 1
ATOM 3116 N N . ALA A 1 401 ? 14.170 -3.469 32.067 1.00 93.88 401 ALA A N 1
ATOM 3117 C CA . ALA A 1 401 ? 14.738 -2.847 30.879 1.00 93.88 401 ALA A CA 1
ATOM 3118 C C . ALA A 1 401 ? 13.846 -3.139 29.672 1.00 93.88 401 ALA A C 1
ATOM 3120 O O . ALA A 1 401 ? 13.443 -4.281 29.456 1.00 93.88 401 ALA A O 1
ATOM 3121 N N . THR A 1 402 ? 13.562 -2.111 28.876 1.00 91.62 402 THR A N 1
ATOM 3122 C CA . THR A 1 402 ? 12.828 -2.252 27.614 1.00 91.62 402 THR A CA 1
ATOM 3123 C C . THR A 1 402 ? 13.824 -2.141 26.465 1.00 91.62 402 THR A C 1
ATOM 3125 O O . THR A 1 402 ? 14.418 -1.071 26.300 1.00 91.62 402 THR A O 1
ATOM 3128 N N . PRO A 1 403 ? 14.047 -3.206 25.678 1.00 90.12 403 PRO A N 1
ATOM 3129 C CA . PRO A 1 403 ? 14.868 -3.121 24.480 1.00 90.12 403 PRO A CA 1
ATOM 3130 C C . PRO A 1 403 ? 14.302 -2.133 23.451 1.00 90.12 403 PRO A C 1
ATOM 3132 O O . PRO A 1 403 ? 13.089 -2.002 23.299 1.00 90.12 403 PRO A O 1
ATOM 3135 N N . THR A 1 404 ? 15.184 -1.482 22.696 1.00 87.88 404 THR A N 1
ATOM 3136 C CA . THR A 1 404 ? 14.805 -0.658 21.537 1.00 87.88 404 THR A CA 1
ATOM 3137 C C . THR A 1 404 ? 14.246 -1.516 20.398 1.00 87.88 404 THR A C 1
ATOM 3139 O O . THR A 1 404 ? 13.339 -1.086 19.686 1.00 87.88 404 THR A O 1
ATOM 3142 N N . ASP A 1 405 ? 14.789 -2.723 20.220 1.00 85.19 405 ASP A N 1
ATOM 3143 C CA . ASP A 1 405 ? 14.272 -3.742 19.306 1.00 85.19 405 ASP A CA 1
ATOM 3144 C C . ASP A 1 405 ? 13.435 -4.759 20.087 1.00 85.19 405 ASP A C 1
ATOM 3146 O O . ASP A 1 405 ? 13.951 -5.441 20.966 1.00 85.19 405 ASP A O 1
ATOM 3150 N N . MET A 1 406 ? 12.150 -4.895 19.750 1.00 84.56 406 MET A N 1
ATOM 3151 C CA . MET A 1 406 ? 11.226 -5.793 20.454 1.00 84.56 406 MET A CA 1
ATOM 3152 C C . MET A 1 406 ? 11.613 -7.277 20.393 1.00 84.56 406 MET A C 1
ATOM 3154 O O . MET A 1 406 ? 11.078 -8.060 21.175 1.00 84.56 406 MET A O 1
ATOM 3158 N N . HIS A 1 407 ? 12.513 -7.666 19.485 1.00 84.12 407 HIS A N 1
ATOM 3159 C CA . HIS A 1 407 ? 13.020 -9.035 19.379 1.00 84.12 407 HIS A CA 1
ATOM 3160 C C . HIS A 1 407 ? 14.393 -9.236 20.042 1.00 84.12 407 HIS A C 1
ATOM 3162 O O . HIS A 1 407 ? 14.895 -10.360 20.074 1.00 84.12 407 HIS A O 1
ATOM 3168 N N . ALA A 1 408 ? 15.001 -8.183 20.597 1.00 89.19 408 ALA A N 1
ATOM 3169 C CA . ALA A 1 408 ? 16.212 -8.309 21.397 1.00 89.19 408 ALA A CA 1
ATOM 3170 C C . ALA A 1 408 ? 15.909 -8.960 22.759 1.00 89.19 408 ALA A C 1
ATOM 3172 O O . ALA A 1 408 ? 14.857 -8.757 23.367 1.00 89.19 408 ALA A O 1
ATOM 3173 N N . VAL A 1 409 ? 16.862 -9.746 23.254 1.00 91.75 409 VAL A N 1
ATOM 3174 C CA . VAL A 1 409 ? 16.717 -10.552 24.469 1.00 91.75 409 VAL A CA 1
ATOM 3175 C C . VAL A 1 409 ? 17.409 -9.864 25.639 1.00 91.75 409 VAL A C 1
ATOM 3177 O O . VAL A 1 409 ? 18.608 -9.578 25.588 1.00 91.75 409 VAL A O 1
ATOM 3180 N N . ILE A 1 410 ? 16.665 -9.645 26.723 1.00 92.00 410 ILE A N 1
ATOM 3181 C CA . ILE A 1 410 ? 17.227 -9.233 28.012 1.00 92.00 410 ILE A CA 1
ATOM 3182 C C . ILE A 1 410 ? 17.808 -10.467 28.711 1.00 92.00 410 ILE A C 1
ATOM 3184 O O . ILE A 1 410 ? 17.110 -11.449 28.958 1.00 92.00 410 ILE A O 1
ATOM 3188 N N . GLY A 1 411 ? 19.102 -10.417 29.008 1.00 89.44 411 GLY A N 1
ATOM 3189 C CA . GLY A 1 411 ? 19.806 -11.409 29.809 1.00 89.44 411 GLY A CA 1
ATOM 3190 C C . GLY A 1 411 ? 19.544 -11.245 31.305 1.00 89.44 411 GLY A C 1
ATOM 3191 O O . GLY A 1 411 ? 18.838 -10.342 31.751 1.00 89.44 411 GLY A O 1
ATOM 3192 N N . THR A 1 412 ? 20.148 -12.124 32.102 1.00 87.75 412 THR A N 1
ATOM 3193 C CA . THR A 1 412 ? 19.972 -12.119 33.556 1.00 87.75 412 THR A CA 1
ATOM 3194 C C . THR A 1 412 ? 20.451 -10.807 34.175 1.00 87.75 412 THR A C 1
ATOM 3196 O O . THR A 1 412 ? 21.593 -10.387 33.982 1.00 87.75 412 THR A O 1
ATOM 3199 N N . VAL A 1 413 ? 19.577 -10.190 34.964 1.00 92.88 413 VAL A N 1
ATOM 3200 C CA . VAL A 1 413 ? 19.885 -9.018 35.783 1.00 92.88 413 VAL A CA 1
ATOM 3201 C C . VAL A 1 413 ? 20.737 -9.463 36.977 1.00 92.88 413 VAL A C 1
ATOM 3203 O O . VAL A 1 413 ? 20.368 -10.397 37.688 1.00 92.88 413 VAL A O 1
ATOM 3206 N N . THR A 1 414 ? 21.882 -8.816 37.209 1.00 92.06 414 THR A N 1
ATOM 3207 C CA . THR A 1 414 ? 22.820 -9.198 38.285 1.00 92.06 414 THR A CA 1
ATOM 3208 C C . THR A 1 414 ? 23.262 -7.998 39.122 1.00 92.06 414 THR A C 1
ATOM 3210 O O . THR A 1 414 ? 23.301 -6.872 38.630 1.00 92.06 414 THR A O 1
ATOM 3213 N N . THR A 1 415 ? 23.630 -8.232 40.384 1.00 91.44 415 THR A N 1
ATOM 3214 C CA . THR A 1 415 ? 24.247 -7.239 41.278 1.00 91.44 415 THR A CA 1
ATOM 3215 C C . THR A 1 415 ? 25.436 -7.863 42.001 1.00 91.44 415 THR A C 1
ATOM 3217 O O . THR A 1 415 ? 25.468 -9.072 42.229 1.00 91.44 415 THR A O 1
ATOM 3220 N N . THR A 1 416 ? 26.428 -7.046 42.352 1.00 76.06 416 THR A N 1
ATOM 3221 C CA . THR A 1 416 ? 27.608 -7.476 43.122 1.00 76.06 416 THR A CA 1
ATOM 3222 C C . THR A 1 416 ? 27.785 -6.706 44.431 1.00 76.06 416 THR A C 1
ATOM 3224 O O . THR A 1 416 ? 28.612 -7.098 45.245 1.00 76.06 416 THR A O 1
ATOM 3227 N N . ASN A 1 417 ? 27.012 -5.635 44.658 1.00 83.06 417 ASN A N 1
ATOM 3228 C CA . ASN A 1 417 ? 27.275 -4.643 45.709 1.00 83.06 417 ASN A CA 1
ATOM 3229 C C . ASN A 1 417 ? 26.019 -4.333 46.552 1.00 83.06 417 ASN A C 1
ATOM 3231 O O . ASN A 1 417 ? 25.671 -3.167 46.747 1.00 83.06 417 ASN A O 1
ATOM 3235 N N . GLY A 1 418 ? 25.289 -5.362 46.996 1.00 78.19 418 GLY A N 1
ATOM 3236 C CA . GLY A 1 418 ? 24.124 -5.193 47.881 1.00 78.19 418 GLY A CA 1
ATOM 3237 C C . GLY A 1 418 ? 23.026 -4.277 47.321 1.00 78.19 418 GLY A C 1
ATOM 3238 O O . GLY A 1 418 ? 22.446 -3.499 48.071 1.00 78.19 418 GLY A O 1
ATOM 3239 N N . GLY A 1 419 ? 22.801 -4.304 46.002 1.00 82.50 419 GLY A N 1
ATOM 3240 C CA . GLY A 1 419 ? 21.753 -3.521 45.336 1.00 82.50 419 GLY A CA 1
ATOM 3241 C C . GLY A 1 419 ? 22.138 -2.095 44.914 1.00 82.50 419 GLY A C 1
ATOM 3242 O O . GLY A 1 419 ? 21.343 -1.442 44.244 1.00 82.50 419 GLY A O 1
ATOM 3243 N N . THR A 1 420 ? 23.354 -1.622 45.222 1.00 89.69 420 THR A N 1
ATOM 3244 C CA . THR A 1 420 ? 23.846 -0.285 44.802 1.00 89.69 420 THR A CA 1
ATOM 3245 C C . THR A 1 420 ? 24.206 -0.198 43.317 1.00 89.69 420 THR A C 1
ATOM 3247 O O . THR A 1 420 ? 24.150 0.874 42.715 1.00 89.69 420 THR A O 1
ATOM 3250 N N . THR A 1 421 ? 24.573 -1.324 42.702 1.00 93.62 421 THR A N 1
ATOM 3251 C CA . THR A 1 421 ? 24.900 -1.395 41.276 1.00 93.62 421 THR A CA 1
ATOM 3252 C C . THR A 1 421 ? 24.297 -2.645 40.664 1.00 93.62 421 THR A C 1
ATOM 3254 O O . THR A 1 421 ? 24.493 -3.750 41.179 1.00 93.62 421 THR A O 1
ATOM 3257 N N . TRP A 1 422 ? 23.611 -2.474 39.540 1.00 95.50 422 TRP A N 1
ATOM 3258 C CA . TRP A 1 422 ? 23.010 -3.553 38.766 1.00 95.50 422 TRP A CA 1
ATOM 3259 C C . TRP A 1 422 ? 23.567 -3.591 37.352 1.00 95.50 422 TRP A C 1
ATOM 3261 O O . TRP A 1 422 ? 23.928 -2.561 36.786 1.00 95.50 422 TRP A O 1
ATOM 3271 N N . LYS A 1 423 ? 23.630 -4.790 36.777 1.00 95.88 423 LYS A N 1
ATOM 3272 C CA . LYS A 1 423 ? 23.997 -5.011 35.383 1.00 95.88 423 LYS A CA 1
ATOM 3273 C C . LYS A 1 423 ? 22.860 -5.691 34.648 1.00 95.88 423 LYS A C 1
ATOM 3275 O O . LYS A 1 423 ? 22.342 -6.707 35.110 1.00 95.88 423 LYS A O 1
ATOM 3280 N N . VAL A 1 424 ? 22.525 -5.141 33.489 1.00 95.88 424 VAL A N 1
ATOM 3281 C CA . VAL A 1 424 ? 21.551 -5.704 32.555 1.00 95.88 424 VAL A CA 1
ATOM 3282 C C . VAL A 1 424 ? 22.238 -5.896 31.221 1.00 95.88 424 VAL A C 1
ATOM 3284 O O . VAL A 1 424 ? 22.777 -4.952 30.651 1.00 95.88 424 VAL A O 1
ATOM 3287 N N . THR A 1 425 ? 22.221 -7.116 30.712 1.00 95.12 425 THR A N 1
ATOM 3288 C CA . THR A 1 425 ? 22.775 -7.417 29.397 1.00 95.12 425 THR A CA 1
ATOM 3289 C C . THR A 1 425 ? 21.643 -7.512 28.388 1.00 95.12 425 THR A C 1
ATOM 3291 O O . THR A 1 425 ? 20.633 -8.152 28.654 1.00 95.12 425 THR A O 1
ATOM 3294 N N . VAL A 1 426 ? 21.805 -6.892 27.226 1.00 95.38 426 VAL A N 1
ATOM 3295 C CA . VAL A 1 426 ? 20.862 -6.967 26.109 1.00 95.38 426 VAL A CA 1
ATOM 3296 C C . VAL A 1 426 ? 21.579 -7.581 24.924 1.00 95.38 426 VAL A C 1
ATOM 3298 O O . VAL A 1 426 ? 22.664 -7.135 24.556 1.00 95.38 426 VAL A O 1
ATOM 3301 N N . THR A 1 427 ? 20.982 -8.613 24.343 1.00 93.50 427 THR A N 1
ATOM 3302 C CA . THR A 1 427 ? 21.490 -9.288 23.147 1.00 93.50 427 THR A CA 1
ATOM 3303 C C . THR A 1 427 ? 20.565 -8.981 21.980 1.00 93.50 427 THR A C 1
ATOM 3305 O O . THR A 1 427 ? 19.350 -9.086 22.123 1.00 93.50 427 THR A O 1
ATOM 3308 N N . SER A 1 428 ? 21.125 -8.572 20.846 1.00 91.44 428 SER A N 1
ATOM 3309 C CA . SER A 1 428 ? 20.375 -8.279 19.623 1.00 91.44 428 SER A CA 1
ATOM 3310 C C . SER A 1 428 ? 19.618 -9.508 19.098 1.00 91.44 428 SER A C 1
ATOM 3312 O O . SER A 1 428 ? 19.978 -10.641 19.418 1.00 91.44 428 SER A O 1
ATOM 3314 N N . GLU A 1 429 ? 18.585 -9.294 18.274 1.00 89.00 429 GLU A N 1
ATOM 3315 C CA . GLU A 1 429 ? 17.767 -10.365 17.667 1.00 89.00 429 GLU A CA 1
ATOM 3316 C C . GLU A 1 429 ? 18.622 -11.417 16.936 1.00 89.00 429 GLU A C 1
ATOM 3318 O O . GLU A 1 429 ? 18.344 -12.613 16.996 1.00 89.00 429 GLU A O 1
ATOM 3323 N N . ASP A 1 430 ? 19.706 -10.992 16.283 1.00 87.38 430 ASP A N 1
ATOM 3324 C CA . ASP A 1 430 ? 20.615 -11.892 15.569 1.00 87.38 430 ASP A CA 1
ATOM 3325 C C . ASP A 1 430 ? 21.540 -12.726 16.479 1.00 87.38 430 ASP A C 1
ATOM 3327 O O . ASP A 1 430 ? 22.299 -13.563 15.981 1.00 87.38 430 ASP A O 1
A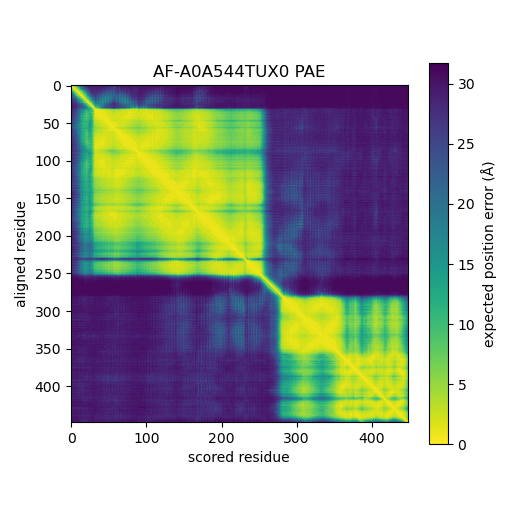TOM 3331 N N . GLY A 1 431 ? 21.505 -12.494 17.795 1.00 87.12 431 GLY A N 1
ATOM 3332 C CA . GLY A 1 431 ? 22.301 -13.205 18.793 1.00 87.12 431 GLY A CA 1
ATOM 3333 C C . GLY A 1 431 ? 23.797 -12.876 18.792 1.00 87.12 431 GLY A C 1
ATOM 3334 O O . GLY A 1 431 ? 24.553 -13.535 19.504 1.00 87.12 431 GLY A O 1
ATOM 3335 N N . LYS A 1 432 ? 24.257 -11.906 17.990 1.00 88.94 432 LYS A N 1
ATOM 3336 C CA . LYS A 1 432 ? 25.694 -11.629 17.797 1.00 88.94 432 LYS A CA 1
ATOM 3337 C C . LYS A 1 432 ? 26.192 -10.402 18.541 1.00 88.94 432 LYS A C 1
ATOM 3339 O O . LYS A 1 432 ? 27.369 -10.354 18.893 1.00 88.94 432 LYS A O 1
ATOM 3344 N N . THR A 1 433 ? 25.334 -9.404 18.739 1.00 90.25 433 THR A N 1
ATOM 3345 C CA . THR A 1 433 ? 25.707 -8.146 19.390 1.00 90.25 433 THR A CA 1
ATOM 3346 C C . THR A 1 433 ? 25.155 -8.128 20.805 1.00 90.25 433 THR A C 1
ATOM 3348 O O . THR A 1 433 ? 23.970 -8.368 21.028 1.00 90.25 433 THR A O 1
ATOM 3351 N N . THR A 1 434 ? 26.010 -7.826 21.777 1.00 93.44 434 THR A N 1
ATOM 3352 C CA . THR A 1 434 ? 25.633 -7.805 23.189 1.00 93.44 434 THR A CA 1
ATOM 3353 C C . THR A 1 434 ? 26.112 -6.510 23.831 1.00 93.44 434 THR A C 1
ATOM 3355 O O . THR A 1 434 ? 27.294 -6.178 23.753 1.00 93.44 434 THR A O 1
ATOM 3358 N N . THR A 1 435 ? 25.203 -5.797 24.493 1.00 94.81 435 THR A N 1
ATOM 3359 C CA . THR A 1 435 ? 25.499 -4.571 25.246 1.00 94.81 435 THR A CA 1
ATOM 3360 C C . THR A 1 435 ? 25.181 -4.792 26.715 1.00 94.81 435 THR A C 1
ATOM 3362 O O . THR A 1 435 ? 24.109 -5.291 27.050 1.00 94.81 435 THR A O 1
ATOM 3365 N N . THR A 1 436 ? 26.087 -4.393 27.606 1.00 95.69 436 THR A N 1
ATOM 3366 C CA . THR A 1 436 ? 25.851 -4.434 29.054 1.00 95.69 436 THR A CA 1
ATOM 3367 C C . THR A 1 436 ? 25.635 -3.026 29.582 1.00 95.69 436 THR A C 1
ATOM 3369 O O . THR A 1 436 ? 26.487 -2.157 29.422 1.00 95.69 436 THR A O 1
ATOM 3372 N N . TYR A 1 437 ? 24.501 -2.835 30.239 1.00 96.06 437 TYR A N 1
ATOM 3373 C CA . TYR A 1 437 ? 24.089 -1.616 30.912 1.00 96.06 437 TYR A CA 1
ATOM 3374 C C . TYR A 1 437 ? 24.389 -1.713 32.400 1.00 96.06 437 TYR A C 1
ATOM 3376 O O . TYR A 1 437 ? 24.131 -2.746 33.016 1.00 96.06 437 TYR A O 1
ATOM 3384 N N . THR A 1 438 ? 24.925 -0.639 32.972 1.00 96.44 438 THR A N 1
ATOM 3385 C CA . THR A 1 438 ? 25.191 -0.512 34.409 1.00 96.44 438 THR A CA 1
ATOM 3386 C C . THR A 1 438 ? 24.225 0.500 35.008 1.00 96.44 438 THR A C 1
ATOM 3388 O O . THR A 1 438 ? 24.081 1.593 34.473 1.00 96.44 438 THR A O 1
ATOM 3391 N N . ILE A 1 439 ? 23.568 0.144 36.108 1.00 96.75 439 ILE A N 1
ATOM 3392 C CA . ILE A 1 439 ? 22.600 0.990 36.802 1.00 96.75 439 ILE A CA 1
ATOM 3393 C C . ILE A 1 439 ? 23.119 1.258 38.209 1.00 96.75 439 ILE A C 1
ATOM 3395 O O . ILE A 1 439 ? 23.244 0.326 39.003 1.00 96.75 439 ILE A O 1
ATOM 3399 N N . ASN A 1 440 ? 23.398 2.518 38.515 1.00 95.75 440 ASN A N 1
ATOM 3400 C CA . ASN A 1 440 ? 23.715 2.984 39.856 1.00 95.75 440 ASN A CA 1
ATOM 3401 C C . ASN A 1 440 ? 22.422 3.368 40.569 1.00 95.75 440 ASN A C 1
ATOM 3403 O O . ASN A 1 440 ? 21.639 4.167 40.051 1.00 95.75 440 ASN A O 1
ATOM 3407 N N . VAL A 1 441 ? 22.219 2.811 41.758 1.00 95.44 441 VAL A N 1
ATOM 3408 C CA . VAL A 1 441 ? 21.032 3.053 42.574 1.00 95.44 441 VAL A CA 1
ATOM 3409 C C . VAL A 1 441 ? 21.441 3.805 43.831 1.00 95.44 441 VAL A C 1
ATOM 3411 O O . VAL A 1 441 ? 22.282 3.336 44.599 1.00 95.44 441 VAL A O 1
ATOM 3414 N N . THR A 1 442 ? 20.833 4.966 44.041 1.00 93.56 442 THR A N 1
ATOM 3415 C CA . THR A 1 442 ? 20.983 5.779 45.250 1.00 93.56 442 THR A CA 1
ATOM 3416 C C . THR A 1 442 ? 19.634 5.952 45.940 1.00 93.56 442 THR A C 1
ATOM 3418 O O . THR A 1 442 ? 18.583 5.669 45.367 1.00 93.56 442 THR A O 1
ATOM 3421 N N . VAL A 1 443 ? 19.657 6.389 47.196 1.00 91.38 443 VAL A N 1
ATOM 3422 C CA . VAL A 1 443 ? 18.454 6.697 47.977 1.00 91.38 443 VAL A CA 1
ATOM 3423 C C . VAL A 1 443 ? 18.542 8.150 48.404 1.00 91.38 443 VAL A C 1
ATOM 3425 O O . VAL A 1 443 ? 19.609 8.586 48.845 1.00 91.38 443 VAL A O 1
ATOM 3428 N N . THR A 1 444 ? 17.438 8.885 48.297 1.00 87.50 444 THR A N 1
ATOM 3429 C CA . THR A 1 444 ? 17.368 10.251 48.817 1.00 87.50 444 THR A C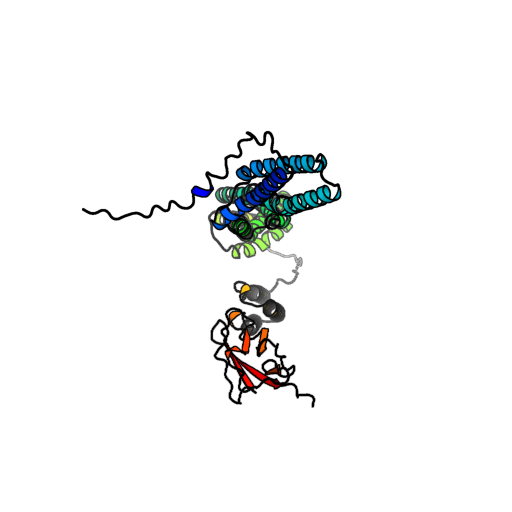A 1
ATOM 3430 C C . THR A 1 444 ? 17.663 10.240 50.324 1.00 87.50 444 THR A C 1
ATOM 3432 O O . THR A 1 444 ? 17.060 9.440 51.052 1.00 87.50 444 THR A O 1
ATOM 3435 N N . PRO A 1 445 ? 18.579 11.090 50.824 1.00 77.25 445 PRO A N 1
ATOM 3436 C CA . PRO A 1 445 ? 18.831 11.207 52.256 1.00 77.25 445 PRO A CA 1
ATOM 3437 C C . PRO A 1 445 ? 17.535 11.539 53.009 1.00 77.25 445 PRO A C 1
ATOM 3439 O O . PRO A 1 445 ? 16.746 12.357 52.541 1.00 77.25 445 PRO A O 1
ATOM 3442 N N . GLN A 1 446 ? 17.301 10.921 54.171 1.00 69.62 446 GLN A N 1
ATOM 3443 C CA . GLN A 1 446 ? 16.217 11.371 55.051 1.00 69.62 446 GLN A CA 1
ATOM 3444 C C . GLN A 1 446 ? 16.558 12.781 55.555 1.00 69.62 446 GLN A C 1
ATOM 3446 O O . GLN A 1 446 ? 17.648 12.985 56.093 1.00 69.62 446 GLN A O 1
ATOM 3451 N N . GLU A 1 447 ? 15.654 13.747 55.372 1.00 60.12 447 GLU A N 1
ATOM 3452 C CA . GLU A 1 447 ? 15.763 15.024 56.080 1.00 60.12 447 GLU A CA 1
ATOM 3453 C C . GLU A 1 447 ? 15.487 14.765 57.566 1.00 60.12 447 GLU A C 1
ATOM 3455 O O . GLU A 1 447 ? 14.428 14.243 57.919 1.00 60.12 447 GLU A O 1
ATOM 3460 N N . ASN A 1 448 ? 16.491 15.048 58.400 1.00 49.44 448 ASN A N 1
ATOM 3461 C CA . ASN A 1 448 ? 16.428 14.913 59.858 1.00 49.44 448 ASN A CA 1
ATOM 3462 C C . ASN A 1 448 ? 15.552 15.985 60.502 1.00 49.44 448 ASN A C 1
ATOM 3464 O O . ASN A 1 448 ? 15.676 17.162 60.090 1.00 49.44 448 ASN A O 1
#

InterPro domains:
  IPR041378 SbsC C-terminal domain [PF18058] (69-184)

Secondary structure (DSSP, 8-state):
-----------SGGGTSSS----S---TT---HHHHHHHHHHHHHHHHHHHHHHHHTT----HHHHHHHHHHHHHHHHHHHHHHHTSSS-HHHHHHHHHHHHHHHIIIIIIIIHHHHHHHHHIIIIIHHHHHHHHHHHHHT-HHHHHHHHHHHHHHHHHTGGGGGSSS-HHHHHHHIIIIIHHHHHHHHHTHHHHHHHHHHHHHHHHHHTT-HHHHHHHHTTHHHHHTT-----HHHHHHHHHHHHHHHHHS---------------------------PPPHHHHHHHHHHHHHHHHHHHTTSTTGGGS-HHHHHHHHHHHHHHHHHHHH-SSHHHHHHHHHHHHHHHHTSPPGGG---EEEEEETTEEPEEPSS-TTEEEEEEPTT--GGG--GGGEEEEESSTTPEE---EESSTTSEEEEEEE-TTS--EEEEEEEEEEPPPP-

Nearest PDB structures (foldseek):
  4uic-assembly1_A  TM=4.592E-01  e=4.504E-11  Geobacillus stearothermophilus
  4uj6-assembly1_A  TM=4.664E-01  e=1.211E-10  Geobacillus stearothermophilus
  2ra1-assembly1_A  TM=4.658E-01  e=2.963E-10  Geobacillus stearothermophilus
  6grj-assembly1_E  TM=1.770E-01  e=6.955E+00  Aeromonas hydrophila

Sequence (448 aa):
MKRKLWKEIVVVVLFISSIWSFSPIAYGKTSSVQQSIDAIKMEMKKAALYYIETALEGDLVPSSSLDPVLNSVKKNYQETRKIILTSNLSEKDKQTKLKEIDALYEEKIVKGLIPYIDAYNYATKYLDPLLKEIKEAEAKNDFQAVEKAYHKLSVQLKSRTSILYRFTGKAPRDLLLEKYKKPADEKRYELIIPVTIIMKITNTQQLLLEGKKAEAKKAIEDIPSLVTKLSSVNAFHKALMKEVDRLLAIVFPAPVTPVNPTPPVIQPPTSGSGENEGPSETSVQRALRIAKTNANTELENYKVDVKDNYSTANWAQIISLKTAGNKAINAAKTTTEVTKALDDAKAAINLIQTKSQVSTVSTITVKGIAAIADPANPTLYNVELPAGTVLADIEATDIMATPTDMHAVIGTVTTTNGGTTWKVTVTSEDGKTTTTYTINVTVTPQEN

Solvent-accessible surface area (backbone atoms only — not comparable to full-atom values): 25498 Å² total; per-residue (Å²): 140,80,91,80,82,87,82,80,82,84,76,70,71,80,68,67,74,74,70,73,76,77,57,94,73,68,84,71,79,73,92,47,72,63,58,49,52,55,50,46,55,49,51,44,51,49,61,36,43,52,46,39,55,42,14,70,76,75,41,81,71,54,47,83,72,44,52,62,53,52,54,50,50,56,50,51,49,54,53,41,53,50,51,48,71,74,42,94,63,54,72,70,55,37,54,52,54,49,53,54,54,50,53,49,43,46,54,28,38,65,36,16,43,51,31,42,38,51,24,50,47,47,37,63,70,51,46,51,51,37,53,48,52,33,53,56,19,43,76,67,61,36,61,68,56,30,44,54,35,49,53,54,47,52,48,45,63,73,74,51,49,66,45,61,66,57,34,71,54,67,50,40,37,51,49,50,37,61,72,41,49,48,58,50,50,51,53,54,58,68,40,51,60,60,40,52,48,50,53,36,50,56,51,23,53,50,28,50,76,70,67,39,58,70,60,24,45,63,50,48,65,58,44,66,68,52,59,77,64,59,89,64,86,50,75,43,50,51,53,49,51,53,52,50,54,54,50,48,48,68,69,57,59,75,84,79,76,81,89,69,92,84,87,89,93,86,89,89,88,82,90,81,89,83,85,81,80,78,86,75,82,46,74,68,57,52,51,38,51,51,46,35,54,51,44,43,53,53,49,67,56,57,64,56,92,52,46,86,48,33,44,75,69,51,46,52,50,43,54,51,42,42,54,52,23,42,52,45,23,68,67,39,91,44,58,67,47,24,52,50,27,44,52,55,30,51,55,58,47,68,70,57,66,42,49,49,55,37,29,49,66,73,47,42,24,51,76,80,43,72,39,45,63,37,92,91,41,82,48,35,28,42,34,76,40,64,57,89,66,60,47,70,77,56,52,58,84,38,51,47,74,40,52,64,31,90,69,31,45,76,49,78,55,46,64,87,56,63,44,38,36,36,38,40,34,24,28,6,51,71,70,77,36,74,36,69,33,40,37,40,46,49,59,45,78,75,87,126

Foldseek 3Di:
DDDDDDDDPPPDCVVVVPPPPPPVPDVPDDPDLVVLLVVLLVLLVCLQVVQQVCLVVVDGDALVVNVVSLVVSVVSLVVSLVCLVPDPDDPVVSVVSNVVSVVSCCQRPVQASPLLNVLNCLQVVQQVVLVVQLVVCLVVLVLVSNLVSLVSLVCCLPPPCVSLVRHDHDSNSVSSCVVGVVVSVVVSVLCPLVSLLSVLLVVLVVCVVVVVLVVSLVSLVCNVVSLVVNPDDDPSNVSSVVSSVVSCCVSDPDPDDPPDDDDDDDDDDDDDDDDDDDDDQDPQNVVLVVLLVVLLVCLVCPCPVVLVQADPVLSVVSVVLSVVLSVQLVVDPHSVSNVVSSVVSSVVNVVRDTLQQAQAFPWKFAQNFTWDADPVHNLETEDEAEAPDQQLPGDQVRIDTHGPRNQKDKDGWDDDPSNQKIWIWIAGNVRPHIGIHIYGYHYDHDDD

Mean predicted aligned error: 18.67 Å

pLDDT: mean 81.29, std 19.8, range [25.61, 98.31]

Organism: NCBI:txid2325572